Protein AF-0000000083955743 (afdb_homodimer)

pLDDT: mean 88.86, std 13.54, range [34.41, 98.81]

InterPro domains:
  IPR001247 Exoribonuclease, phosphorolytic domain 1 [PF01138] (6-127)
  IPR020568 Ribosomal protein uS5 domain 2-type superfamily [SSF54211] (7-127)
  IPR027408 PNPase/RNase PH domain superfamily [G3DSA:3.30.230.70] (2-220)
  IPR036345 Exoribonuclease, PH domain 2 superfamily [SSF55666] (129-217)
  IPR050080 Ribonuclease PH [PTHR11953] (6-209)

Structure (mmCIF, N/CA/C/O backbone):
data_AF-0000000083955743-model_v1
#
loop_
_entity.id
_entity.type
_entity.pdbx_description
1 polymer 'Exosome complex component RRP46'
#
loop_
_atom_site.group_PDB
_atom_site.id
_atom_site.type_symbol
_atom_site.label_atom_id
_atom_site.label_alt_id
_atom_site.label_comp_id
_atom_site.label_asym_id
_atom_site.label_entity_id
_atom_site.label_seq_id
_atom_site.pdbx_PDB_ins_code
_atom_site.Cartn_x
_atom_site.Cartn_y
_atom_site.Cartn_z
_atom_site.occupancy
_atom_site.B_iso_or_equiv
_atom_site.auth_seq_id
_atom_site.auth_comp_id
_atom_site.auth_asym_id
_atom_site.auth_atom_id
_atom_site.pdbx_PDB_model_num
ATOM 1 N N . MET A 1 1 ? 21.906 5.094 18.578 1 34.41 1 MET A N 1
ATOM 2 C CA . MET A 1 1 ? 20.484 5.359 18.703 1 34.41 1 MET A CA 1
ATOM 3 C C . MET A 1 1 ? 20.016 6.383 17.672 1 34.41 1 MET A C 1
ATOM 5 O O . MET A 1 1 ? 20.359 7.566 17.766 1 34.41 1 MET A O 1
ATOM 9 N N . SER A 1 2 ? 20.047 6.152 16.438 1 46.25 2 SER A N 1
ATOM 10 C CA . SER A 1 2 ? 19.938 7.113 15.352 1 46.25 2 SER A CA 1
ATOM 11 C C . SER A 1 2 ? 18.672 7.965 15.5 1 46.25 2 SER A C 1
ATOM 13 O O . SER A 1 2 ? 17.578 7.434 15.641 1 46.25 2 SER A O 1
ATOM 15 N N . SER A 1 3 ? 18.781 9.055 16.203 1 55.59 3 SER A N 1
ATOM 16 C CA . SER A 1 3 ? 17.781 10.07 16.531 1 55.59 3 SER A CA 1
ATOM 17 C C . SER A 1 3 ? 17.016 10.531 15.297 1 55.59 3 SER A C 1
ATOM 19 O O . SER A 1 3 ? 17.562 10.5 14.188 1 55.59 3 SER A O 1
ATOM 21 N N . LEU A 1 4 ? 15.719 10.422 15.43 1 64.94 4 LEU A N 1
ATOM 22 C CA . LEU A 1 4 ? 14.875 10.992 14.383 1 64.94 4 LEU A CA 1
ATOM 23 C C . LEU A 1 4 ? 15.383 12.375 13.969 1 64.94 4 LEU A C 1
ATOM 25 O O . LEU A 1 4 ? 15.516 13.266 14.812 1 64.94 4 LEU A O 1
ATOM 29 N N . SER A 1 5 ? 16.094 12.445 12.852 1 74.94 5 SER A N 1
ATOM 30 C CA . SER A 1 5 ? 16.594 13.719 12.336 1 74.94 5 SER A CA 1
ATOM 31 C C . SER A 1 5 ? 15.57 14.391 11.43 1 74.94 5 SER A C 1
ATOM 33 O O . SER A 1 5 ? 15.312 13.922 10.32 1 74.94 5 SER A O 1
ATOM 35 N N . VAL A 1 6 ? 14.883 15.398 11.969 1 87.81 6 VAL A N 1
ATOM 36 C CA . VAL A 1 6 ? 13.875 16.141 11.211 1 87.81 6 VAL A CA 1
ATOM 37 C C . VAL A 1 6 ? 14.25 17.609 11.141 1 87.81 6 VAL A C 1
ATOM 39 O O . VAL A 1 6 ? 14.602 18.219 12.156 1 87.81 6 VAL A O 1
ATOM 42 N N . ASP A 1 7 ? 14.406 18.141 9.977 1 92.38 7 ASP A N 1
ATOM 43 C CA . ASP A 1 7 ? 14.555 19.578 9.75 1 92.38 7 ASP A CA 1
ATOM 44 C C . ASP A 1 7 ? 13.273 20.172 9.172 1 92.38 7 ASP A C 1
ATOM 46 O O . ASP A 1 7 ? 12.766 19.703 8.156 1 92.38 7 ASP A O 1
ATOM 50 N N . LEU A 1 8 ? 12.758 21.156 9.844 1 94.81 8 LEU A N 1
ATOM 51 C CA . LEU A 1 8 ? 11.453 21.703 9.484 1 94.81 8 LEU A CA 1
ATOM 52 C C . LEU A 1 8 ? 11.508 23.219 9.367 1 94.81 8 LEU A C 1
ATOM 54 O O . LEU A 1 8 ? 12.086 23.891 10.227 1 94.81 8 LEU A O 1
ATOM 58 N N . ARG A 1 9 ? 11.023 23.75 8.242 1 93 9 ARG A N 1
ATOM 59 C CA . ARG A 1 9 ? 10.75 25.172 8.055 1 93 9 ARG A CA 1
ATOM 60 C C . ARG A 1 9 ? 9.336 25.406 7.543 1 93 9 ARG A C 1
ATOM 62 O O . ARG A 1 9 ? 8.867 24.688 6.66 1 93 9 ARG A O 1
ATOM 69 N N . THR A 1 10 ? 8.609 26.344 8.117 1 92.38 10 THR A N 1
ATOM 70 C CA . THR A 1 10 ? 7.242 26.594 7.676 1 92.38 10 THR A CA 1
ATOM 71 C C . THR A 1 10 ? 7.113 28.016 7.117 1 92.38 10 THR A C 1
ATOM 73 O O . THR A 1 10 ? 8.039 28.828 7.234 1 92.38 10 THR A O 1
ATOM 76 N N . SER A 1 11 ? 6.027 28.234 6.426 1 88.19 11 SER A N 1
ATOM 77 C CA . SER A 1 11 ? 5.723 29.531 5.84 1 88.19 11 SER A CA 1
ATOM 78 C C . SER A 1 11 ? 6.82 29.969 4.871 1 88.19 11 SER A C 1
ATOM 80 O O . SER A 1 11 ? 7.242 31.125 4.891 1 88.19 11 SER A O 1
ATOM 82 N N . THR A 1 12 ? 7.316 28.953 4.121 1 86.38 12 THR A N 1
ATOM 83 C CA . THR A 1 12 ? 8.438 29.219 3.221 1 86.38 12 THR A CA 1
ATOM 84 C C . THR A 1 12 ? 7.938 29.766 1.886 1 86.38 12 THR A C 1
ATOM 86 O O . THR A 1 12 ? 8.719 30.328 1.108 1 86.38 12 THR A O 1
ATOM 89 N N . LEU A 1 13 ? 6.637 29.594 1.655 1 88.62 13 LEU A N 1
ATOM 90 C CA . LEU A 1 13 ? 6.074 30.031 0.38 1 88.62 13 LEU A CA 1
ATOM 91 C C . LEU A 1 13 ? 5.078 31.156 0.581 1 88.62 13 LEU A C 1
ATOM 93 O O . LEU A 1 13 ? 3.963 30.938 1.06 1 88.62 13 LEU A O 1
ATOM 97 N N . PRO A 1 14 ? 5.363 32.312 0.091 1 85.88 14 PRO A N 1
ATOM 98 C CA . PRO A 1 14 ? 4.547 33.5 0.381 1 85.88 14 PRO A CA 1
ATOM 99 C C . PRO A 1 14 ? 3.172 33.438 -0.28 1 85.88 14 PRO A C 1
ATOM 101 O O . PRO A 1 14 ? 2.213 34.031 0.226 1 85.88 14 PRO A O 1
ATOM 104 N N . ASN A 1 15 ? 3.037 32.75 -1.339 1 89.94 15 ASN A N 1
ATOM 105 C CA . ASN A 1 15 ? 1.788 32.75 -2.092 1 89.94 15 ASN A CA 1
ATOM 106 C C . ASN A 1 15 ? 0.856 31.641 -1.634 1 89.94 15 ASN A C 1
ATOM 108 O O . ASN A 1 15 ? -0.267 31.516 -2.125 1 89.94 15 ASN A O 1
ATOM 112 N N . ALA A 1 16 ? 1.308 30.906 -0.623 1 93 16 ALA A N 1
ATOM 113 C CA . ALA A 1 16 ? 0.494 29.797 -0.112 1 93 16 ALA A CA 1
ATOM 114 C C . ALA A 1 16 ? -0.157 30.172 1.218 1 93 16 ALA A C 1
ATOM 116 O O . ALA A 1 16 ? 0.366 31.016 1.961 1 93 16 ALA A O 1
ATOM 117 N N . ASP A 1 17 ? -1.359 29.594 1.516 1 94.69 17 ASP A N 1
ATOM 118 C CA . ASP A 1 17 ? -2.002 29.797 2.811 1 94.69 17 ASP A CA 1
ATOM 119 C C . ASP A 1 17 ? -1.239 29.078 3.918 1 94.69 17 ASP A C 1
ATOM 121 O O . ASP A 1 17 ? -1.31 29.469 5.086 1 94.69 17 ASP A O 1
ATOM 125 N N . GLY A 1 18 ? -0.488 28.062 3.545 1 96.19 18 GLY A N 1
ATOM 126 C CA . GLY A 1 18 ? 0.414 27.312 4.406 1 96.19 18 GLY A CA 1
ATOM 127 C C . GLY A 1 18 ? 1.492 26.562 3.643 1 96.19 18 GLY A C 1
ATOM 128 O O . GLY A 1 18 ? 1.312 26.234 2.471 1 96.19 18 GLY A O 1
ATOM 129 N N . SER A 1 19 ? 2.596 26.375 4.32 1 97.38 19 SER A N 1
ATOM 130 C CA . SER A 1 19 ? 3.682 25.656 3.672 1 97.38 19 SER A CA 1
ATOM 131 C C . SER A 1 19 ? 4.641 25.062 4.699 1 97.38 19 SER A C 1
ATOM 133 O O . SER A 1 19 ? 4.707 25.531 5.836 1 97.38 19 SER A O 1
ATOM 135 N N . ALA A 1 20 ? 5.309 24.016 4.203 1 97.5 20 ALA A N 1
ATOM 136 C CA . ALA A 1 20 ? 6.305 23.359 5.039 1 97.5 20 ALA A CA 1
ATOM 137 C C . ALA A 1 20 ? 7.414 22.75 4.188 1 97.5 20 ALA A C 1
ATOM 139 O O . ALA A 1 20 ? 7.148 22.141 3.146 1 97.5 20 ALA A O 1
ATOM 140 N N . GLU A 1 21 ? 8.578 23.031 4.582 1 97.56 21 GLU A N 1
ATOM 141 C CA . GLU A 1 21 ? 9.75 22.328 4.082 1 97.56 21 GLU A CA 1
ATOM 142 C C . GLU A 1 21 ? 10.281 21.344 5.109 1 97.56 21 GLU A C 1
ATOM 144 O O . GLU A 1 21 ? 10.648 21.719 6.223 1 97.56 21 GLU A O 1
ATOM 149 N N . LEU A 1 22 ? 10.25 20.125 4.727 1 97.44 22 LEU A N 1
ATOM 150 C CA . LEU A 1 22 ? 10.602 19.062 5.672 1 97.44 22 LEU A CA 1
ATOM 151 C C . LEU A 1 22 ? 11.711 18.188 5.117 1 97.44 22 LEU A C 1
ATOM 153 O O . LEU A 1 22 ? 11.664 17.781 3.951 1 97.44 22 LEU A O 1
ATOM 157 N N . THR A 1 23 ? 12.727 18.016 5.906 1 96.75 23 THR A N 1
ATOM 158 C CA . THR A 1 23 ? 13.734 16.984 5.633 1 96.75 23 THR A CA 1
ATOM 159 C C . THR A 1 23 ? 13.656 15.867 6.664 1 96.75 23 THR A C 1
ATOM 161 O O . THR A 1 23 ? 13.797 16.109 7.863 1 96.75 23 THR A O 1
ATOM 164 N N . ILE A 1 24 ? 13.336 14.711 6.266 1 94.94 24 ILE A N 1
ATOM 165 C CA . ILE A 1 24 ? 13.312 13.516 7.102 1 94.94 24 ILE A CA 1
ATOM 166 C C . ILE A 1 24 ? 14.156 12.414 6.461 1 94.94 24 ILE A C 1
ATOM 168 O O . ILE A 1 24 ? 13.906 12.023 5.32 1 94.94 24 ILE A O 1
ATOM 172 N N . GLY A 1 25 ? 15.125 11.898 7.258 1 92.31 25 GLY A N 1
ATOM 173 C CA . GLY A 1 25 ? 16.109 11.055 6.613 1 92.31 25 GLY A CA 1
ATOM 174 C C . GLY A 1 25 ? 16.797 11.727 5.438 1 92.31 25 GLY A C 1
ATOM 175 O O . GLY A 1 25 ? 17.297 12.844 5.559 1 92.31 25 GLY A O 1
ATOM 176 N N . GLY A 1 26 ? 16.812 11.039 4.293 1 92.75 26 GLY A N 1
ATOM 177 C CA . GLY A 1 26 ? 17.453 11.57 3.104 1 92.75 26 GLY A CA 1
ATOM 178 C C . GLY A 1 26 ? 16.469 12.219 2.139 1 92.75 26 GLY A C 1
ATOM 179 O O . GLY A 1 26 ? 16.844 12.586 1.023 1 92.75 26 GLY A O 1
ATOM 180 N N . THR A 1 27 ? 15.219 12.414 2.604 1 95.75 27 THR A N 1
ATOM 181 C CA . THR A 1 27 ? 14.195 12.945 1.707 1 95.75 27 THR A CA 1
ATOM 182 C C . THR A 1 27 ? 13.812 14.367 2.104 1 95.75 27 THR A C 1
ATOM 184 O O . THR A 1 27 ? 13.555 14.641 3.277 1 95.75 27 THR A O 1
ATOM 187 N N . LYS A 1 28 ? 13.891 15.25 1.18 1 97 28 LYS A N 1
ATOM 188 C CA . LYS A 1 28 ? 13.453 16.625 1.363 1 97 28 LYS A CA 1
ATOM 189 C C . LYS A 1 28 ? 12.211 16.938 0.535 1 97 28 LYS A C 1
ATOM 191 O O . LYS A 1 28 ? 12.164 16.625 -0.659 1 97 28 LYS A O 1
ATOM 196 N N . VAL A 1 29 ? 11.227 17.516 1.204 1 97.81 29 VAL A N 1
ATOM 197 C CA . VAL A 1 29 ? 9.953 17.75 0.535 1 97.81 29 VAL A CA 1
ATOM 198 C C . VAL A 1 29 ? 9.406 19.125 0.942 1 97.81 29 VAL A C 1
ATOM 200 O O . VAL A 1 29 ? 9.617 19.578 2.07 1 97.81 29 VAL A O 1
ATOM 203 N N . ILE A 1 30 ? 8.812 19.781 -0.032 1 98.06 30 ILE A N 1
ATOM 204 C CA . ILE A 1 30 ? 8.109 21.031 0.209 1 98.06 30 ILE A CA 1
ATOM 205 C C . ILE A 1 30 ? 6.621 20.859 -0.084 1 98.06 30 ILE A C 1
ATOM 207 O O . ILE A 1 30 ? 6.246 20.344 -1.145 1 98.06 30 ILE A O 1
ATOM 211 N N . THR A 1 31 ? 5.812 21.219 0.85 1 98.44 31 THR A N 1
ATOM 212 C CA . THR A 1 31 ? 4.367 21.109 0.685 1 98.44 31 THR A CA 1
ATOM 213 C C . THR A 1 31 ? 3.713 22.484 0.816 1 98.44 31 THR A C 1
ATOM 215 O O . THR A 1 31 ? 4.074 23.266 1.698 1 98.44 31 THR A O 1
ATOM 218 N N . SER A 1 32 ? 2.807 22.766 -0.066 1 98.06 32 SER A N 1
ATOM 219 C CA . SER A 1 32 ? 2.047 24.016 0.009 1 98.06 32 SER A CA 1
ATOM 220 C C . SER A 1 32 ? 0.546 23.734 0.058 1 98.06 32 SER A C 1
ATOM 222 O O . SER A 1 32 ? 0.059 22.797 -0.571 1 98.06 32 SER A O 1
ATOM 224 N N . ILE A 1 33 ? -0.145 24.516 0.828 1 97.5 33 ILE A N 1
ATOM 225 C CA . ILE A 1 33 ? -1.598 24.453 0.952 1 97.5 33 ILE A CA 1
ATOM 226 C C . ILE A 1 33 ? -2.215 25.734 0.402 1 97.5 33 ILE A C 1
ATOM 228 O O . ILE A 1 33 ? -1.814 26.844 0.785 1 97.5 33 ILE A O 1
ATOM 232 N N . SER A 1 34 ? -3.107 25.578 -0.542 1 95.25 34 SER A N 1
ATOM 233 C CA . SER A 1 34 ? -3.953 26.672 -0.994 1 95.25 34 SER A CA 1
ATOM 234 C C . SER A 1 34 ? -5.418 26.422 -0.64 1 95.25 34 SER A C 1
ATOM 236 O O . SER A 1 34 ? -5.996 25.406 -1.037 1 95.25 34 SER A O 1
ATOM 238 N N . GLY A 1 35 ? -5.988 27.344 0.029 1 89.12 35 GLY A N 1
ATOM 239 C CA . GLY A 1 35 ? -7.355 27.219 0.501 1 89.12 35 GLY A CA 1
ATOM 240 C C . GLY A 1 35 ? -7.449 26.953 1.991 1 89.12 35 GLY A C 1
ATOM 241 O O . GLY A 1 35 ? -6.434 26.922 2.689 1 89.12 35 GLY A O 1
ATOM 242 N N . PRO A 1 36 ? -8.672 26.938 2.295 1 87.12 36 PRO A N 1
ATOM 243 C CA . PRO A 1 36 ? -9.961 26.766 1.626 1 87.12 36 PRO A CA 1
ATOM 244 C C . PRO A 1 36 ? -10.375 28 0.818 1 87.12 36 PRO A C 1
ATOM 246 O O . PRO A 1 36 ? -10.227 29.125 1.292 1 87.12 36 PRO A O 1
ATOM 249 N N . ILE A 1 37 ? -10.672 27.641 -0.468 1 83.44 37 ILE A N 1
ATOM 250 C CA . ILE A 1 37 ? -11.117 28.719 -1.348 1 83.44 37 ILE A CA 1
ATOM 251 C C . ILE A 1 37 ? -12.312 28.25 -2.17 1 83.44 37 ILE A C 1
ATOM 253 O O . ILE A 1 37 ? -12.484 27.062 -2.408 1 83.44 37 ILE A O 1
ATOM 257 N N . GLU A 1 38 ? -13.258 29.188 -2.484 1 76.62 38 GLU A N 1
ATOM 258 C CA . GLU A 1 38 ? -14.367 28.859 -3.371 1 76.62 38 GLU A CA 1
ATOM 259 C C . GLU A 1 38 ? -13.867 28.438 -4.75 1 76.62 38 GLU A C 1
ATOM 261 O O . GLU A 1 38 ? -13.023 29.109 -5.34 1 76.62 38 GLU A O 1
ATOM 266 N N . PRO A 1 39 ? -14.289 27.125 -5.07 1 69.44 39 PRO A N 1
ATOM 267 C CA . PRO A 1 39 ? -13.797 26.688 -6.379 1 69.44 39 PRO A CA 1
ATOM 268 C C . PRO A 1 39 ? -14.211 27.609 -7.516 1 69.44 39 PRO A C 1
ATOM 270 O O . PRO A 1 39 ? -15.281 28.219 -7.457 1 69.44 39 PRO A O 1
ATOM 273 N N . LYS A 1 40 ? -13.297 28.078 -8.281 1 60.16 40 LYS A N 1
ATOM 274 C CA . LYS A 1 40 ? -13.664 28.891 -9.438 1 60.16 40 LYS A CA 1
ATOM 275 C C . LYS A 1 40 ? -14.766 28.219 -10.242 1 60.16 40 LYS A C 1
ATOM 277 O O . LYS A 1 40 ? -14.938 27 -10.188 1 60.16 40 LYS A O 1
ATOM 282 N N . LEU A 1 41 ? -15.891 28.969 -10.703 1 51.75 41 LEU A N 1
ATOM 283 C CA . LEU A 1 41 ? -17.109 28.641 -11.438 1 51.75 41 LEU A CA 1
ATOM 284 C C . LEU A 1 41 ? -16.859 27.453 -12.375 1 51.75 41 LEU A C 1
ATOM 286 O O . LEU A 1 41 ? -17.766 27.047 -13.109 1 51.75 41 LEU A O 1
ATOM 290 N N . ARG A 1 42 ? -15.734 27.109 -12.711 1 47.53 42 ARG A N 1
ATOM 291 C CA . ARG A 1 42 ? -16.031 26.156 -13.766 1 47.53 42 ARG A CA 1
ATOM 292 C C . ARG A 1 42 ? -17 25.078 -13.281 1 47.53 42 ARG A C 1
ATOM 294 O O . ARG A 1 42 ? -17.141 24.875 -12.078 1 47.53 42 ARG A O 1
ATOM 301 N N . GLN A 1 43 ? -17.562 24.141 -14.234 1 44.09 43 GLN A N 1
ATOM 302 C CA . GLN A 1 43 ? -18.516 23.031 -14.102 1 44.09 43 GLN A CA 1
ATOM 303 C C . GLN A 1 43 ? -18.219 22.203 -12.852 1 44.09 43 GLN A C 1
ATOM 305 O O . GLN A 1 43 ? -17.266 21.422 -12.844 1 44.09 43 GLN A O 1
ATOM 310 N N . GLU A 1 44 ? -18.344 22.797 -11.797 1 46.66 44 GLU A N 1
ATOM 311 C CA . GLU A 1 44 ? -18.172 22.062 -10.539 1 46.66 44 GLU A CA 1
ATOM 312 C C . GLU A 1 44 ? -18.828 20.688 -10.602 1 46.66 44 GLU A C 1
ATOM 314 O O . GLU A 1 44 ? -20 20.578 -10.93 1 46.66 44 GLU A O 1
ATOM 319 N N . LEU A 1 45 ? -18.141 19.797 -11.078 1 46.34 45 LEU A N 1
ATOM 320 C CA . LEU A 1 45 ? -18.812 18.5 -10.914 1 46.34 45 LEU A CA 1
ATOM 321 C C . LEU A 1 45 ? -19.281 18.312 -9.477 1 46.34 45 LEU A C 1
ATOM 323 O O . LEU A 1 45 ? -18.547 18.625 -8.531 1 46.34 45 LEU A O 1
ATOM 327 N N . PRO A 1 46 ? -20.531 18.344 -9.305 1 46.09 46 PRO A N 1
ATOM 328 C CA . PRO A 1 46 ? -21.188 18.094 -8.016 1 46.09 46 PRO A CA 1
ATOM 329 C C . PRO A 1 46 ? -20.328 17.281 -7.055 1 46.09 46 PRO A C 1
ATOM 331 O O . PRO A 1 46 ? -20.406 17.469 -5.84 1 46.09 46 PRO A O 1
ATOM 334 N N . ASN A 1 47 ? -19.562 16.344 -7.543 1 46.31 47 ASN A N 1
ATOM 335 C CA . ASN A 1 47 ? -18.812 15.383 -6.738 1 46.31 47 ASN A CA 1
ATOM 336 C C . ASN A 1 47 ? -17.375 15.812 -6.531 1 46.31 47 ASN A C 1
ATOM 338 O O . ASN A 1 47 ? -16.5 14.984 -6.254 1 46.31 47 ASN A O 1
ATOM 342 N N . GLN A 1 48 ? -17.078 17.047 -6.953 1 52.19 48 GLN A N 1
ATOM 343 C CA . GLN A 1 48 ? -15.68 17.453 -6.852 1 52.19 48 GLN A CA 1
ATOM 344 C C . GLN A 1 48 ? -15.203 17.422 -5.402 1 52.19 48 GLN A C 1
ATOM 346 O O . GLN A 1 48 ? -15.844 17.984 -4.52 1 52.19 48 GLN A O 1
ATOM 351 N N . SER A 1 49 ? -14.258 16.516 -5.227 1 59.84 49 SER A N 1
ATOM 352 C CA . SER A 1 49 ? -13.617 16.391 -3.918 1 59.84 49 SER A CA 1
ATOM 353 C C . SER A 1 49 ? -13.078 17.719 -3.424 1 59.84 49 SER A C 1
ATOM 355 O O . SER A 1 49 ? -12.477 18.469 -4.195 1 59.84 49 SER A O 1
ATOM 357 N N . SER A 1 50 ? -13.469 18.297 -2.293 1 80.56 50 SER A N 1
ATOM 358 C CA . SER A 1 50 ? -13 19.453 -1.542 1 80.56 50 SER A CA 1
ATOM 359 C C . SER A 1 50 ? -11.492 19.391 -1.323 1 80.56 50 SER A C 1
ATOM 361 O O . SER A 1 50 ? -10.891 20.344 -0.838 1 80.56 50 SER A O 1
ATOM 363 N N . LEU A 1 51 ? -10.82 18.312 -1.99 1 91.31 51 LEU A N 1
ATOM 364 C CA . LEU A 1 51 ? -9.398 18.125 -1.749 1 91.31 51 LEU A CA 1
ATOM 365 C C . LEU A 1 51 ? -8.664 17.797 -3.045 1 91.31 51 LEU A C 1
ATOM 367 O O . LEU A 1 51 ? -8.969 16.797 -3.693 1 91.31 51 LEU A O 1
ATOM 371 N N . GLU A 1 52 ? -7.848 18.734 -3.531 1 93.06 52 GLU A N 1
ATOM 372 C CA . GLU A 1 52 ? -6.988 18.516 -4.688 1 93.06 52 GLU A CA 1
ATOM 373 C C . GLU A 1 52 ? -5.535 18.297 -4.262 1 93.06 52 GLU A C 1
ATOM 375 O O . GLU A 1 52 ? -4.969 19.125 -3.539 1 93.06 52 GLU A O 1
ATOM 380 N N . ILE A 1 53 ? -4.949 17.203 -4.742 1 95.5 53 ILE A N 1
ATOM 381 C CA . ILE A 1 53 ? -3.574 16.891 -4.367 1 95.5 53 ILE A CA 1
ATOM 382 C C . ILE A 1 53 ? -2.717 16.75 -5.625 1 95.5 53 ILE A C 1
ATOM 384 O O . ILE A 1 53 ? -3.068 16.016 -6.547 1 95.5 53 ILE A O 1
ATOM 388 N N . ILE A 1 54 ? -1.634 17.5 -5.656 1 95 54 ILE A N 1
ATOM 389 C CA . ILE A 1 54 ? -0.673 17.453 -6.754 1 95 54 ILE A CA 1
ATOM 390 C C . ILE A 1 54 ? 0.708 17.078 -6.215 1 95 54 ILE A C 1
ATOM 392 O O . ILE A 1 54 ? 1.213 17.734 -5.297 1 95 54 ILE A O 1
ATOM 396 N N . VAL A 1 55 ? 1.312 16.047 -6.766 1 95.56 55 VAL A N 1
ATOM 397 C CA . VAL A 1 55 ? 2.658 15.633 -6.375 1 95.56 55 VAL A CA 1
ATOM 398 C C . VAL A 1 55 ? 3.613 15.812 -7.555 1 95.56 55 VAL A C 1
ATOM 400 O O . VAL A 1 55 ? 3.346 15.336 -8.656 1 95.56 55 VAL A O 1
ATOM 403 N N . ARG A 1 56 ? 4.676 16.516 -7.277 1 93.75 56 ARG A N 1
ATOM 404 C CA . ARG A 1 56 ? 5.695 16.766 -8.289 1 93.75 56 ARG A CA 1
ATOM 405 C C . ARG A 1 56 ? 7.016 16.109 -7.918 1 93.75 56 ARG A C 1
ATOM 407 O O . ARG A 1 56 ? 7.469 16.203 -6.773 1 93.75 56 ARG A O 1
ATOM 414 N N . PRO A 1 57 ? 7.613 15.5 -8.93 1 89.81 57 PRO A N 1
ATOM 415 C CA . PRO A 1 57 ? 8.867 14.797 -8.641 1 89.81 57 PRO A CA 1
ATOM 416 C C . PRO A 1 57 ? 10.047 15.742 -8.43 1 89.81 57 PRO A C 1
ATOM 418 O O . PRO A 1 57 ? 9.961 16.922 -8.773 1 89.81 57 PRO A O 1
ATOM 421 N N . ALA A 1 58 ? 11.133 15.195 -7.824 1 83.25 58 ALA A N 1
ATOM 422 C CA . ALA A 1 58 ? 12.359 15.969 -7.645 1 83.25 58 ALA A CA 1
ATOM 423 C C . ALA A 1 58 ? 13.008 16.281 -8.984 1 83.25 58 ALA A C 1
ATOM 425 O O . ALA A 1 58 ? 13.625 17.344 -9.148 1 83.25 58 ALA A O 1
ATOM 426 N N . THR A 1 59 ? 12.93 15.305 -9.844 1 79.56 59 THR A N 1
ATOM 427 C CA . THR A 1 59 ? 13.516 15.484 -11.164 1 79.56 59 THR A CA 1
ATOM 428 C C . THR A 1 59 ? 12.602 14.922 -12.25 1 79.56 59 THR A C 1
ATOM 430 O O . THR A 1 59 ? 11.898 13.93 -12.023 1 79.56 59 THR A O 1
ATOM 433 N N . GLY A 1 60 ? 12.602 15.594 -13.328 1 77.94 60 GLY A N 1
ATOM 434 C CA . GLY A 1 60 ? 11.906 15.039 -14.477 1 77.94 60 GLY A CA 1
ATOM 435 C C . GLY A 1 60 ? 10.414 15.336 -14.469 1 77.94 60 GLY A C 1
ATOM 436 O O . GLY A 1 60 ? 9.961 16.234 -13.75 1 77.94 60 GLY A O 1
ATOM 437 N N . LEU A 1 61 ? 9.695 14.688 -15.398 1 76 61 LEU A N 1
ATOM 438 C CA . LEU A 1 61 ? 8.25 14.828 -15.523 1 76 61 LEU A CA 1
ATOM 439 C C . LEU A 1 61 ? 7.523 13.867 -14.594 1 76 61 LEU A C 1
ATOM 441 O O . LEU A 1 61 ? 8.062 12.82 -14.234 1 76 61 LEU A O 1
ATOM 445 N N . PRO A 1 62 ? 6.453 14.367 -14.148 1 73.5 62 PRO A N 1
ATOM 446 C CA . PRO A 1 62 ? 5.672 13.461 -13.305 1 73.5 62 PRO A CA 1
ATOM 447 C C . PRO A 1 62 ? 5.438 12.102 -13.969 1 73.5 62 PRO A C 1
ATOM 449 O O . PRO A 1 62 ? 5.258 12.031 -15.188 1 73.5 62 PRO A O 1
ATOM 452 N N . THR A 1 63 ? 5.703 11.164 -13.203 1 73.38 63 THR A N 1
ATOM 453 C CA . THR A 1 63 ? 5.457 9.797 -13.641 1 73.38 63 THR A CA 1
ATOM 454 C C . THR A 1 63 ? 4.301 9.172 -12.859 1 73.38 63 THR A C 1
ATOM 456 O O . THR A 1 63 ? 3.562 9.883 -12.172 1 73.38 63 THR A O 1
ATOM 459 N N . THR A 1 64 ? 4.012 7.934 -13.078 1 71.56 64 THR A N 1
ATOM 460 C CA . THR A 1 64 ? 2.969 7.168 -12.406 1 71.56 64 THR A CA 1
ATOM 461 C C . THR A 1 64 ? 3.268 7.051 -10.914 1 71.56 64 THR A C 1
ATOM 463 O O . THR A 1 64 ? 2.355 6.879 -10.102 1 71.56 64 THR A O 1
ATOM 466 N N . ARG A 1 65 ? 4.422 7.312 -10.508 1 76.06 65 ARG A N 1
ATOM 467 C CA . ARG A 1 65 ? 4.844 7.234 -9.117 1 76.06 65 ARG A CA 1
ATOM 468 C C . ARG A 1 65 ? 4.191 8.336 -8.281 1 76.06 65 ARG A C 1
ATOM 470 O O . ARG A 1 65 ? 3.709 8.078 -7.18 1 76.06 65 ARG A O 1
ATOM 477 N N . GLU A 1 66 ? 4.09 9.445 -8.836 1 86.06 66 GLU A N 1
ATOM 478 C CA . GLU A 1 66 ? 3.523 10.602 -8.141 1 86.06 66 GLU A CA 1
ATOM 479 C C . GLU A 1 66 ? 2.018 10.445 -7.953 1 86.06 66 GLU A C 1
ATOM 481 O O . GLU A 1 66 ? 1.472 10.836 -6.922 1 86.06 66 GLU A O 1
ATOM 486 N N . LYS A 1 67 ? 1.429 9.859 -8.898 1 83.31 67 LYS A N 1
ATOM 487 C CA . LYS A 1 67 ? -0.011 9.633 -8.797 1 83.31 67 LYS A CA 1
ATOM 488 C C . LYS A 1 67 ? -0.337 8.664 -7.668 1 83.31 67 LYS A C 1
ATOM 490 O O . LYS A 1 67 ? -1.337 8.828 -6.965 1 83.31 67 LYS A O 1
ATOM 495 N N . LEU A 1 68 ? 0.511 7.762 -7.543 1 82.94 68 LEU A N 1
ATOM 496 C CA . LEU A 1 68 ? 0.337 6.816 -6.445 1 82.94 68 LEU A CA 1
ATOM 497 C C . LEU A 1 68 ? 0.42 7.527 -5.098 1 82.94 68 LEU A C 1
ATOM 499 O O . LEU A 1 68 ? -0.414 7.301 -4.219 1 82.94 68 LEU A O 1
ATOM 503 N N . ILE A 1 69 ? 1.357 8.305 -5 1 91.19 69 ILE A N 1
ATOM 504 C CA . ILE A 1 69 ? 1.534 9.047 -3.754 1 91.19 69 ILE A CA 1
ATOM 505 C C . ILE A 1 69 ? 0.333 9.961 -3.521 1 91.19 69 ILE A C 1
ATOM 507 O O . ILE A 1 69 ? -0.141 10.102 -2.393 1 91.19 69 ILE A O 1
ATOM 511 N N . GLU A 1 70 ? -0.173 10.523 -4.641 1 92.5 70 GLU A N 1
ATOM 512 C CA . GLU A 1 70 ? -1.354 11.383 -4.547 1 92.5 70 GLU A CA 1
ATOM 513 C C . GLU A 1 70 ? -2.541 10.617 -3.965 1 92.5 70 GLU A C 1
ATOM 515 O O . GLU A 1 70 ? -3.217 11.109 -3.057 1 92.5 70 GLU A O 1
ATOM 520 N N . ASP A 1 71 ? -2.756 9.477 -4.426 1 87.12 71 ASP A N 1
ATOM 521 C CA . ASP A 1 71 ? -3.9 8.688 -3.99 1 87.12 71 ASP A CA 1
ATOM 522 C C . ASP A 1 71 ? -3.758 8.273 -2.527 1 87.12 71 ASP A C 1
ATOM 524 O O . ASP A 1 71 ? -4.738 8.266 -1.781 1 87.12 71 ASP A O 1
ATOM 528 N N . LYS A 1 72 ? -2.578 7.906 -2.146 1 92.75 72 LYS A N 1
ATOM 529 C CA . LYS A 1 72 ? -2.332 7.512 -0.763 1 92.75 72 LYS A CA 1
ATOM 530 C C . LYS A 1 72 ? -2.496 8.695 0.185 1 92.75 72 LYS A C 1
ATOM 532 O O . LYS A 1 72 ? -3.098 8.562 1.254 1 92.75 72 LYS A O 1
ATOM 537 N N . LEU A 1 73 ? -2.016 9.812 -0.276 1 96.25 73 LEU A N 1
ATOM 538 C CA . LEU A 1 73 ? -2.191 11.031 0.512 1 96.25 73 LEU A CA 1
ATOM 539 C C . LEU A 1 73 ? -3.67 11.383 0.644 1 96.25 73 LEU A C 1
ATOM 541 O O . LEU A 1 73 ? -4.117 11.82 1.707 1 96.25 73 LEU A O 1
ATOM 545 N N . ARG A 1 74 ? -4.379 11.234 -0.456 1 93.31 74 ARG A N 1
ATOM 546 C CA . ARG A 1 74 ? -5.809 11.516 -0.433 1 93.31 74 ARG A CA 1
ATOM 547 C C . ARG A 1 74 ? -6.52 10.688 0.633 1 93.31 74 ARG A C 1
ATOM 549 O O . ARG A 1 74 ? -7.332 11.211 1.397 1 93.31 74 ARG A O 1
ATOM 556 N N . SER A 1 75 ? -6.176 9.477 0.658 1 91.31 75 SER A N 1
ATOM 557 C CA . SER A 1 75 ? -6.793 8.578 1.629 1 91.31 75 SER A CA 1
ATOM 558 C C . SER A 1 75 ? -6.52 9.039 3.059 1 91.31 75 SER A C 1
ATOM 560 O O . SER A 1 75 ? -7.426 9.062 3.893 1 91.31 75 SER A O 1
ATOM 562 N N . VAL A 1 76 ? -5.32 9.422 3.33 1 96.38 76 VAL A N 1
ATOM 563 C CA . VAL A 1 76 ? -4.93 9.852 4.668 1 96.38 76 VAL A CA 1
ATOM 564 C C . VAL A 1 76 ? -5.574 11.195 4.988 1 96.38 76 VAL A C 1
ATOM 566 O O . VAL A 1 76 ? -6.227 11.344 6.027 1 96.38 76 VAL A O 1
ATOM 569 N N . LEU A 1 77 ? -5.52 12.164 4.07 1 96.56 77 LEU A N 1
ATOM 570 C CA . LEU A 1 77 ? -5.922 13.539 4.344 1 96.56 77 LEU A CA 1
ATOM 571 C C . LEU A 1 77 ? -7.441 13.656 4.418 1 96.56 77 LEU A C 1
ATOM 573 O O . LEU A 1 77 ? -7.973 14.461 5.188 1 96.56 77 LEU A O 1
ATOM 577 N N . GLN A 1 78 ? -8.117 12.859 3.67 1 91.44 78 GLN A N 1
ATOM 578 C CA . GLN A 1 78 ? -9.578 12.875 3.713 1 91.44 78 GLN A CA 1
ATOM 579 C C . GLN A 1 78 ? -10.094 12.406 5.07 1 91.44 78 GLN A C 1
ATOM 581 O O . GLN A 1 78 ? -11.164 12.82 5.512 1 91.44 78 GLN A O 1
ATOM 586 N N . SER A 1 79 ? -9.312 11.594 5.668 1 92.81 79 SER A N 1
ATOM 587 C CA . SER A 1 79 ? -9.734 11.023 6.941 1 92.81 79 SER A CA 1
ATOM 588 C C . SER A 1 79 ? -9.492 11.984 8.094 1 92.81 79 SER A C 1
ATOM 590 O O . SER A 1 79 ? -10.117 11.875 9.148 1 92.81 79 SER A O 1
ATOM 592 N N . VAL A 1 80 ? -8.602 12.938 7.875 1 94.94 80 VAL A N 1
ATOM 593 C CA . VAL A 1 80 ? -8.195 13.719 9.039 1 94.94 80 VAL A CA 1
ATOM 594 C C . VAL A 1 80 ? -8.703 15.156 8.898 1 94.94 80 VAL A C 1
ATOM 596 O O . VAL A 1 80 ? -8.859 15.867 9.891 1 94.94 80 VAL A O 1
ATOM 599 N N . ILE A 1 81 ? -8.93 15.625 7.691 1 93.94 81 ILE A N 1
ATOM 600 C CA . ILE A 1 81 ? -9.391 17 7.48 1 93.94 81 ILE A CA 1
ATOM 601 C C . ILE A 1 81 ? -10.883 17.094 7.809 1 93.94 81 ILE A C 1
ATOM 603 O O . ILE A 1 81 ? -11.672 16.234 7.414 1 93.94 81 ILE A O 1
ATOM 607 N N . ILE A 1 82 ? -11.336 18.094 8.539 1 90.25 82 ILE A N 1
ATOM 608 C CA . ILE A 1 82 ? -12.734 18.328 8.875 1 90.25 82 ILE A CA 1
ATOM 609 C C . ILE A 1 82 ? -13.445 19.016 7.715 1 90.25 82 ILE A C 1
ATOM 611 O O . ILE A 1 82 ? -13.617 20.234 7.727 1 90.25 82 ILE A O 1
ATOM 615 N N . SER A 1 83 ? -13.906 18.266 6.789 1 80.81 83 SER A N 1
ATOM 616 C CA . SER A 1 83 ? -14.383 18.781 5.512 1 80.81 83 SER A CA 1
ATOM 617 C C . SER A 1 83 ? -15.68 19.562 5.684 1 80.81 83 SER A C 1
ATOM 619 O O . SER A 1 83 ? -15.961 20.484 4.906 1 80.81 83 SER A O 1
ATOM 621 N N . TYR A 1 84 ? -16.469 19.156 6.688 1 78.5 84 TYR A N 1
ATOM 622 C CA . TYR A 1 84 ? -17.75 19.828 6.84 1 78.5 84 TYR A CA 1
ATOM 623 C C . TYR A 1 84 ? -17.547 21.297 7.203 1 78.5 84 TYR A C 1
ATOM 625 O O . TYR A 1 84 ? -18.469 22.109 7.055 1 78.5 84 TYR A O 1
ATOM 633 N N . LYS A 1 85 ? -16.359 21.688 7.734 1 81.69 85 LYS A N 1
ATOM 634 C CA . LYS A 1 85 ? -16.047 23.078 8.055 1 81.69 85 LYS A CA 1
ATOM 635 C C . LYS A 1 85 ? -15.734 23.875 6.789 1 81.69 85 LYS A C 1
ATOM 637 O O . LYS A 1 85 ? -15.672 25.109 6.824 1 81.69 85 LYS A O 1
ATOM 642 N N . TYR A 1 86 ? -15.648 23.219 5.648 1 80.75 86 TYR A N 1
ATOM 643 C CA . TYR A 1 86 ? -15.258 23.891 4.41 1 80.75 86 TYR A CA 1
ATOM 644 C C . TYR A 1 86 ? -16.172 23.484 3.26 1 80.75 86 TYR A C 1
ATOM 646 O O . TYR A 1 86 ? -15.703 23.016 2.223 1 80.75 86 TYR A O 1
ATOM 654 N N . PRO A 1 87 ? -17.453 23.797 3.545 1 77.69 87 PRO A N 1
ATOM 655 C CA . PRO A 1 87 ? -18.375 23.391 2.484 1 77.69 87 PRO A CA 1
ATOM 656 C C . PRO A 1 87 ? -18.156 24.156 1.182 1 77.69 87 PRO A C 1
ATOM 658 O O . PRO A 1 87 ? -17.922 25.359 1.206 1 77.69 87 PRO A O 1
ATOM 661 N N . ARG A 1 88 ? -18.016 23.469 0.125 1 78.94 88 ARG A N 1
ATOM 662 C CA . ARG A 1 88 ? -17.875 24.031 -1.215 1 78.94 88 ARG A CA 1
ATOM 663 C C . ARG A 1 88 ? -16.547 24.766 -1.364 1 78.94 88 ARG A C 1
ATOM 665 O O . ARG A 1 88 ? -16.453 25.734 -2.121 1 78.94 88 ARG A O 1
ATOM 672 N N . GLN A 1 89 ? -15.648 24.453 -0.517 1 85.88 89 GLN A N 1
ATOM 673 C CA . GLN A 1 89 ? -14.32 25.047 -0.627 1 85.88 89 GLN A CA 1
ATOM 674 C C . GLN A 1 89 ? -13.289 24.016 -1.073 1 85.88 89 GLN A C 1
ATOM 676 O O . GLN A 1 89 ? -13.461 22.812 -0.833 1 85.88 89 GLN A O 1
ATOM 681 N N . LEU A 1 90 ? -12.336 24.562 -1.725 1 90.5 90 LEU A N 1
ATOM 682 C CA . LEU A 1 90 ? -11.273 23.719 -2.24 1 90.5 90 LEU A CA 1
ATOM 683 C C . LEU A 1 90 ? -9.992 23.891 -1.427 1 90.5 90 LEU A C 1
ATOM 685 O O . LEU A 1 90 ? -9.602 25.016 -1.11 1 90.5 90 LEU A O 1
ATOM 689 N N . ILE A 1 91 ? -9.453 22.812 -0.993 1 94.38 91 ILE A N 1
ATOM 690 C CA . ILE A 1 91 ? -8.102 22.781 -0.434 1 94.38 91 ILE A CA 1
ATOM 691 C C . ILE A 1 91 ? -7.152 22.109 -1.425 1 94.38 91 ILE A C 1
ATOM 693 O O . ILE A 1 91 ? -7.348 20.953 -1.8 1 94.38 91 ILE A O 1
ATOM 697 N N . GLN A 1 92 ? -6.246 22.859 -1.878 1 95.25 92 GLN A N 1
ATOM 698 C CA . GLN A 1 92 ? -5.25 22.312 -2.795 1 95.25 92 GLN A CA 1
ATOM 699 C C . GLN A 1 92 ? -3.93 22.047 -2.076 1 95.25 92 GLN A C 1
ATOM 701 O O . GLN A 1 92 ? -3.375 22.938 -1.43 1 95.25 92 GLN A O 1
ATOM 706 N N . VAL A 1 93 ? -3.479 20.844 -2.16 1 97.56 93 VAL A N 1
ATOM 707 C CA . VAL A 1 93 ? -2.211 20.406 -1.582 1 97.56 93 VAL A CA 1
ATOM 708 C C . VAL A 1 93 ? -1.203 20.125 -2.693 1 97.56 93 VAL A C 1
ATOM 710 O O . VAL A 1 93 ? -1.441 19.281 -3.557 1 97.56 93 VAL A O 1
ATOM 713 N N . VAL A 1 94 ? -0.12 20.859 -2.686 1 97.31 94 VAL A N 1
ATOM 714 C CA . VAL A 1 94 ? 0.945 20.609 -3.652 1 97.31 94 VAL A CA 1
ATOM 715 C C . VAL A 1 94 ? 2.199 20.125 -2.93 1 97.31 94 VAL A C 1
ATOM 717 O O . VAL A 1 94 ? 2.719 20.812 -2.045 1 97.31 94 VAL A O 1
ATOM 720 N N . VAL A 1 95 ? 2.645 18.953 -3.283 1 97.94 95 VAL A N 1
ATOM 721 C CA . VAL A 1 95 ? 3.836 18.344 -2.715 1 97.94 95 VAL A CA 1
ATOM 722 C C . VAL A 1 95 ? 4.949 18.312 -3.758 1 97.94 95 VAL A C 1
ATOM 724 O O . VAL A 1 95 ? 4.785 17.734 -4.836 1 97.94 95 VAL A O 1
ATOM 727 N N . GLN A 1 96 ? 6.031 18.906 -3.412 1 96.88 96 GLN A N 1
ATOM 728 C CA . GLN A 1 96 ? 7.195 18.953 -4.289 1 96.88 96 GLN A CA 1
ATOM 729 C C . GLN A 1 96 ? 8.414 18.328 -3.613 1 96.88 96 GLN A C 1
ATOM 731 O O . GLN A 1 96 ? 8.938 18.859 -2.639 1 96.88 96 GLN A O 1
ATOM 736 N N . PHE A 1 97 ? 8.883 17.219 -4.215 1 96.19 97 PHE A N 1
ATOM 737 C CA . PHE A 1 97 ? 10.094 16.609 -3.686 1 96.19 97 PHE A CA 1
ATOM 738 C C . PHE A 1 97 ? 11.328 17.344 -4.184 1 96.19 97 PHE A C 1
ATOM 740 O O . PHE A 1 97 ? 11.453 17.625 -5.379 1 96.19 97 PHE A O 1
ATOM 747 N N . ALA A 1 98 ? 12.188 17.703 -3.271 1 95.62 98 ALA A N 1
ATOM 748 C CA . ALA A 1 98 ? 13.453 18.359 -3.623 1 95.62 98 ALA A CA 1
ATOM 749 C C . ALA A 1 98 ? 14.578 17.328 -3.715 1 95.62 98 ALA A C 1
ATOM 751 O O . ALA A 1 98 ? 15.492 17.484 -4.535 1 95.62 98 ALA A O 1
ATOM 752 N N . ARG A 1 99 ? 14.531 16.359 -2.91 1 94.44 99 ARG A N 1
ATOM 753 C CA . ARG A 1 99 ? 15.523 15.297 -2.854 1 94.44 99 ARG A CA 1
ATOM 754 C C . ARG A 1 99 ? 14.898 14 -2.359 1 94.44 99 ARG A C 1
ATOM 756 O O . ARG A 1 99 ? 14.07 14.008 -1.446 1 94.44 99 ARG A O 1
ATOM 763 N N . THR A 1 100 ? 15.227 12.977 -3.021 1 91.69 100 THR A N 1
ATOM 764 C CA . THR A 1 100 ? 14.789 11.648 -2.605 1 91.69 100 THR A CA 1
ATOM 765 C C . THR A 1 100 ? 15.992 10.758 -2.297 1 91.69 100 THR A C 1
ATOM 767 O O . THR A 1 100 ? 17.062 10.922 -2.889 1 91.69 100 THR A O 1
ATOM 770 N N . ASP A 1 101 ? 15.867 9.828 -1.415 1 91.06 101 ASP A N 1
ATOM 771 C CA . ASP A 1 101 ? 17 9 -1.007 1 91.06 101 ASP A CA 1
ATOM 772 C C . ASP A 1 101 ? 16.75 7.531 -1.337 1 91.06 101 ASP A C 1
ATOM 774 O O . ASP A 1 101 ? 17.438 6.648 -0.802 1 91.06 101 ASP A O 1
ATOM 778 N N . GLU A 1 102 ? 15.734 7.199 -2.039 1 89.88 102 GLU A N 1
ATOM 779 C CA . GLU A 1 102 ? 15.445 5.809 -2.379 1 89.88 102 GLU A CA 1
ATOM 780 C C . GLU A 1 102 ? 15.43 5.602 -3.891 1 89.88 102 GLU A C 1
ATOM 782 O O . GLU A 1 102 ? 15.234 6.551 -4.652 1 89.88 102 GLU A O 1
ATOM 787 N N . ALA A 1 103 ? 15.695 4.367 -4.258 1 84.88 103 ALA A N 1
ATOM 788 C CA . ALA A 1 103 ? 15.688 4.02 -5.676 1 84.88 103 ALA A CA 1
ATOM 789 C C . ALA A 1 103 ? 14.281 4.141 -6.262 1 84.88 103 ALA A C 1
ATOM 791 O O . ALA A 1 103 ? 13.297 4.211 -5.52 1 84.88 103 ALA A O 1
ATOM 792 N N . ALA A 1 104 ? 14.195 4.164 -7.523 1 76 104 ALA A N 1
ATOM 793 C CA . ALA A 1 104 ? 12.969 4.457 -8.25 1 76 104 ALA A CA 1
ATOM 794 C C . ALA A 1 104 ? 11.898 3.4 -7.984 1 76 104 ALA A C 1
ATOM 796 O O . ALA A 1 104 ? 10.703 3.67 -8.117 1 76 104 ALA A O 1
ATOM 797 N N . GLU A 1 105 ? 12.383 2.244 -7.582 1 78 105 GLU A N 1
ATOM 798 C CA . GLU A 1 105 ? 11.438 1.151 -7.367 1 78 105 GLU A CA 1
ATOM 799 C C . GLU A 1 105 ? 10.758 1.267 -6.008 1 78 105 GLU A C 1
ATOM 801 O O . GLU A 1 105 ? 9.773 0.57 -5.734 1 78 105 GLU A O 1
ATOM 806 N N . PHE A 1 106 ? 11.32 2.215 -5.234 1 85.19 106 PHE A N 1
ATOM 807 C CA . PHE A 1 106 ? 10.766 2.43 -3.902 1 85.19 106 PHE A CA 1
ATOM 808 C C . PHE A 1 106 ? 10.094 3.793 -3.809 1 85.19 106 PHE A C 1
ATOM 810 O O . PHE A 1 106 ? 10.453 4.719 -4.539 1 85.19 106 PHE A O 1
ATOM 817 N N . ASN A 1 107 ? 9.094 3.896 -2.967 1 88.81 107 ASN A N 1
ATOM 818 C CA . ASN A 1 107 ? 8.438 5.18 -2.75 1 88.81 107 ASN A CA 1
ATOM 819 C C . ASN A 1 107 ? 8.023 5.359 -1.292 1 88.81 107 ASN A C 1
ATOM 821 O O . ASN A 1 107 ? 7.25 6.262 -0.969 1 88.81 107 ASN A O 1
ATOM 825 N N . VAL A 1 108 ? 8.508 4.516 -0.467 1 95.12 108 VAL A N 1
ATOM 826 C CA . VAL A 1 108 ? 8.031 4.453 0.911 1 95.12 108 VAL A CA 1
ATOM 827 C C . VAL A 1 108 ? 8.555 5.656 1.693 1 95.12 108 VAL A C 1
ATOM 829 O O . VAL A 1 108 ? 7.824 6.258 2.482 1 95.12 108 VAL A O 1
ATOM 832 N N . ASN A 1 109 ? 9.773 6.047 1.481 1 96.12 109 ASN A N 1
ATOM 833 C CA . ASN A 1 109 ? 10.336 7.203 2.17 1 96.12 109 ASN A CA 1
ATOM 834 C C . ASN A 1 109 ? 9.734 8.508 1.657 1 96.12 109 ASN A C 1
ATOM 836 O O . ASN A 1 109 ? 9.523 9.445 2.43 1 96.12 109 ASN A O 1
ATOM 840 N N . GLU A 1 110 ? 9.508 8.547 0.366 1 95.62 110 GLU A N 1
ATOM 841 C CA . GLU A 1 110 ? 8.836 9.719 -0.201 1 95.62 110 GLU A CA 1
ATOM 842 C C . GLU A 1 110 ? 7.434 9.883 0.379 1 95.62 110 GLU A C 1
ATOM 844 O O . GLU A 1 110 ? 7.047 10.984 0.779 1 95.62 110 GLU A O 1
ATOM 849 N N . LEU A 1 111 ? 6.73 8.781 0.397 1 96.81 111 LEU A N 1
ATOM 850 C CA . LEU A 1 111 ? 5.379 8.82 0.948 1 96.81 111 LEU A CA 1
ATOM 851 C C . LEU A 1 111 ? 5.402 9.25 2.41 1 96.81 111 LEU A C 1
ATOM 853 O O . LEU A 1 111 ? 4.594 10.086 2.826 1 96.81 111 LEU A O 1
ATOM 857 N N . ASN A 1 112 ? 6.32 8.711 3.135 1 97.62 112 ASN A N 1
ATOM 858 C CA . ASN A 1 112 ? 6.496 9.07 4.535 1 97.62 112 ASN A CA 1
ATOM 859 C C . ASN A 1 112 ? 6.742 10.57 4.699 1 97.62 112 ASN A C 1
ATOM 861 O O . ASN A 1 112 ? 6.094 11.227 5.516 1 97.62 112 ASN A O 1
ATOM 865 N N . ALA A 1 113 ? 7.676 11.094 3.947 1 97.56 113 ALA A N 1
ATOM 866 C CA . ALA A 1 113 ? 8.016 12.516 4.004 1 97.56 113 ALA A CA 1
ATOM 867 C C . ALA A 1 113 ? 6.812 13.383 3.621 1 97.56 113 ALA A C 1
ATOM 869 O O . ALA A 1 113 ? 6.539 14.398 4.266 1 97.56 113 ALA A O 1
ATOM 870 N N . ALA A 1 114 ? 6.133 12.953 2.607 1 98.19 114 ALA A N 1
ATOM 871 C CA . ALA A 1 114 ? 4.977 13.703 2.121 1 98.19 114 ALA A CA 1
ATOM 872 C C . ALA A 1 114 ? 3.881 13.766 3.182 1 98.19 114 ALA A C 1
ATOM 874 O O . ALA A 1 114 ? 3.318 14.836 3.439 1 98.19 114 ALA A O 1
ATOM 875 N N . ILE A 1 115 ? 3.57 12.625 3.805 1 98.62 115 ILE A N 1
ATOM 876 C CA . ILE A 1 115 ? 2.533 12.562 4.828 1 98.62 115 ILE A CA 1
ATOM 877 C C . ILE A 1 115 ? 2.869 13.523 5.965 1 98.62 115 ILE A C 1
ATOM 879 O O . ILE A 1 115 ? 2.037 14.352 6.355 1 98.62 115 ILE A O 1
ATOM 883 N N . ASN A 1 116 ? 4.035 13.445 6.438 1 98.38 116 ASN A N 1
ATOM 884 C CA . ASN A 1 116 ? 4.441 14.273 7.57 1 98.38 116 ASN A CA 1
ATOM 885 C C . ASN A 1 116 ? 4.5 15.75 7.199 1 98.38 116 ASN A C 1
ATOM 887 O O . ASN A 1 116 ? 4.105 16.609 7.988 1 98.38 116 ASN A O 1
ATOM 891 N N . SER A 1 117 ? 5.012 16.031 6.016 1 98.38 117 SER A N 1
ATOM 892 C CA . SER A 1 117 ? 5.074 17.406 5.555 1 98.38 117 SER A CA 1
ATOM 893 C C . SER A 1 117 ? 3.68 18.016 5.434 1 98.38 117 SER A C 1
ATOM 895 O O . SER A 1 117 ? 3.479 19.188 5.754 1 98.38 117 SER A O 1
ATOM 897 N N . CYS A 1 118 ? 2.73 17.25 4.973 1 98.56 118 CYS A N 1
ATOM 898 C CA . CYS A 1 118 ? 1.352 17.703 4.84 1 98.56 118 CYS A CA 1
ATOM 899 C C . CYS A 1 118 ? 0.79 18.156 6.184 1 98.56 118 CYS A C 1
ATOM 901 O O . CYS A 1 118 ? 0.072 19.156 6.266 1 98.56 118 CYS A O 1
ATOM 903 N N . TYR A 1 119 ? 1.158 17.438 7.23 1 98.31 119 TYR A N 1
ATOM 904 C CA . TYR A 1 119 ? 0.676 17.828 8.555 1 98.31 119 TYR A CA 1
ATOM 905 C C . TYR A 1 119 ? 1.092 19.25 8.891 1 98.31 119 TYR A C 1
ATOM 907 O O . TYR A 1 119 ? 0.248 20.094 9.219 1 98.31 119 TYR A O 1
ATOM 915 N N . PHE A 1 120 ? 2.334 19.516 8.75 1 97.62 120 PHE A N 1
ATOM 916 C CA . PHE A 1 120 ? 2.873 20.812 9.125 1 97.62 120 PHE A CA 1
ATOM 917 C C . PHE A 1 120 ? 2.299 21.906 8.242 1 97.62 120 PHE A C 1
ATOM 919 O O . PHE A 1 120 ? 1.965 23 8.727 1 97.62 120 PHE A O 1
ATOM 926 N N . ALA A 1 121 ? 2.195 21.594 6.945 1 97.81 121 ALA A N 1
ATOM 927 C CA . ALA A 1 121 ? 1.677 22.594 6.016 1 97.81 121 ALA A CA 1
ATOM 928 C C . ALA A 1 121 ? 0.216 22.922 6.312 1 97.81 121 ALA A C 1
ATOM 930 O O . ALA A 1 121 ? -0.2 24.078 6.23 1 97.81 121 ALA A O 1
ATOM 931 N N . LEU A 1 122 ? -0.571 21.922 6.664 1 97.12 122 LEU A N 1
ATOM 932 C CA . LEU A 1 122 ? -1.979 22.109 6.992 1 97.12 122 LEU A CA 1
ATOM 933 C C . LEU A 1 122 ? -2.131 22.953 8.25 1 97.12 122 LEU A C 1
ATOM 935 O O . LEU A 1 122 ? -2.977 23.844 8.305 1 97.12 122 LEU A O 1
ATOM 939 N N . ILE A 1 123 ? -1.289 22.656 9.234 1 96 123 ILE A N 1
ATOM 940 C CA . ILE A 1 123 ? -1.304 23.422 10.477 1 96 123 ILE A CA 1
ATOM 941 C C . ILE A 1 123 ? -0.898 24.859 10.195 1 96 123 ILE A C 1
ATOM 943 O O . ILE A 1 123 ? -1.512 25.797 10.711 1 96 123 ILE A O 1
ATOM 947 N N . ASP A 1 124 ? 0.121 25 9.359 1 94.81 124 ASP A N 1
ATOM 948 C CA . ASP A 1 124 ? 0.568 26.328 8.977 1 94.81 124 ASP A CA 1
ATOM 949 C C . ASP A 1 124 ? -0.554 27.109 8.297 1 94.81 124 ASP A C 1
ATOM 951 O O . ASP A 1 124 ? -0.638 28.344 8.438 1 94.81 124 ASP A O 1
ATOM 955 N N . ALA A 1 125 ? -1.445 26.453 7.598 1 94.25 125 ALA A N 1
ATOM 956 C CA . ALA A 1 125 ? -2.551 27.047 6.859 1 94.25 125 ALA A CA 1
ATOM 957 C C . ALA A 1 125 ? -3.783 27.203 7.746 1 94.25 125 ALA A C 1
ATOM 959 O O . ALA A 1 125 ? -4.832 27.672 7.285 1 94.25 125 ALA A O 1
ATOM 960 N N . ASP A 1 126 ? -3.721 26.719 8.984 1 93.19 126 ASP A N 1
ATOM 961 C CA . ASP A 1 126 ? -4.812 26.766 9.953 1 93.19 126 ASP A CA 1
ATOM 962 C C . ASP A 1 126 ? -6 25.922 9.484 1 93.19 126 ASP A C 1
ATOM 964 O O . ASP A 1 126 ? -7.152 26.312 9.664 1 93.19 126 ASP A O 1
ATOM 968 N N . VAL A 1 127 ? -5.723 24.906 8.742 1 93.69 127 VAL A N 1
ATOM 969 C CA . VAL A 1 127 ? -6.766 23.953 8.344 1 93.69 127 VAL A CA 1
ATOM 970 C C . VAL A 1 127 ? -7.156 23.094 9.539 1 93.69 127 VAL A C 1
ATOM 972 O O . VAL A 1 127 ? -6.289 22.562 10.234 1 93.69 127 VAL A O 1
ATOM 975 N N . ALA A 1 128 ? -8.414 22.922 9.773 1 93.94 128 ALA A N 1
ATOM 976 C CA . ALA A 1 128 ? -8.922 22.156 10.914 1 93.94 128 ALA A CA 1
ATOM 977 C C . ALA A 1 128 ? -8.773 20.656 10.68 1 93.94 128 ALA A C 1
ATOM 979 O O . ALA A 1 128 ? -9.164 20.141 9.633 1 93.94 128 ALA A O 1
ATOM 980 N N . LEU A 1 129 ? -8.203 19.984 11.688 1 95.19 129 LEU A N 1
ATOM 981 C CA . LEU A 1 129 ? -8.008 18.547 11.641 1 95.19 129 LEU A CA 1
ATOM 982 C C . LEU A 1 129 ? -8.719 17.859 12.805 1 95.19 129 LEU A C 1
ATOM 984 O O . LEU A 1 129 ? -8.828 18.438 13.891 1 95.19 129 LEU A O 1
ATOM 988 N N . TYR A 1 130 ? -9.164 16.625 12.594 1 93.75 130 TYR A N 1
ATOM 989 C CA . TYR A 1 130 ? -9.766 15.836 13.664 1 93.75 130 TYR A CA 1
ATOM 990 C C . TYR A 1 130 ? -8.734 15.453 14.711 1 93.75 130 TYR A C 1
ATOM 992 O O . TYR A 1 130 ? -9.055 15.32 15.891 1 93.75 130 TYR A O 1
ATOM 1000 N N . SER A 1 131 ? -7.551 15.203 14.266 1 94.44 131 SER A N 1
ATOM 1001 C CA . SER A 1 131 ? -6.438 14.742 15.094 1 94.44 131 SER A CA 1
ATOM 1002 C C . SER A 1 131 ? -5.102 14.969 14.391 1 94.44 131 SER A C 1
ATOM 1004 O O . SER A 1 131 ? -5.059 15.203 13.188 1 94.44 131 SER A O 1
ATOM 1006 N N . SER A 1 132 ? -4.086 15.062 15.242 1 97.06 132 SER A N 1
ATOM 1007 C CA . SER A 1 132 ? -2.754 14.992 14.648 1 97.06 132 SER A CA 1
ATOM 1008 C C . SER A 1 132 ? -2.51 13.633 13.992 1 97.06 132 SER A C 1
ATOM 1010 O O . SER A 1 132 ? -3.227 12.672 14.266 1 97.06 132 SER A O 1
ATOM 1012 N N . PHE A 1 133 ? -1.601 13.57 13.086 1 98.38 133 PHE A N 1
ATOM 1013 C CA . PHE A 1 133 ? -1.199 12.32 12.453 1 98.38 133 PHE A CA 1
ATOM 1014 C C . PHE A 1 133 ? 0.286 12.336 12.117 1 98.38 133 PHE A C 1
ATOM 1016 O O . PHE A 1 133 ? 0.874 13.406 11.938 1 98.38 133 PHE A O 1
ATOM 1023 N N . ALA A 1 134 ? 0.853 11.234 12.062 1 98.25 134 ALA A N 1
ATOM 1024 C CA . ALA A 1 134 ? 2.256 11.07 11.695 1 98.25 134 ALA A CA 1
ATOM 1025 C C . ALA A 1 134 ? 2.52 9.68 11.125 1 98.25 134 ALA A C 1
ATOM 1027 O O . ALA A 1 134 ? 1.818 8.727 11.469 1 98.25 134 ALA A O 1
ATOM 1028 N N . SER A 1 135 ? 3.451 9.578 10.266 1 98.44 135 SER A N 1
ATOM 1029 C CA . SER A 1 135 ? 3.854 8.297 9.695 1 98.44 135 SER A CA 1
ATOM 1030 C C . SER A 1 135 ? 5.34 8.039 9.922 1 98.44 135 SER A C 1
ATOM 1032 O O . SER A 1 135 ? 6.129 8.977 10.055 1 98.44 135 SER A O 1
ATOM 1034 N N . VAL A 1 136 ? 5.68 6.805 9.992 1 97.94 136 VAL A N 1
ATOM 1035 C CA . VAL A 1 136 ? 7.07 6.387 10.125 1 97.94 136 VAL A CA 1
ATOM 1036 C C . VAL A 1 136 ? 7.328 5.168 9.242 1 97.94 136 VAL A C 1
ATOM 1038 O O . VAL A 1 136 ? 6.391 4.477 8.836 1 97.94 136 VAL A O 1
ATOM 1041 N N . VAL A 1 137 ? 8.594 4.957 8.906 1 97.88 137 VAL A N 1
ATOM 1042 C CA . VAL A 1 137 ? 9.016 3.785 8.141 1 97.88 137 VAL A CA 1
ATOM 1043 C C . VAL A 1 137 ? 9.961 2.93 8.984 1 97.88 137 VAL A C 1
ATOM 1045 O O . VAL A 1 137 ? 10.859 3.453 9.641 1 97.88 137 VAL A O 1
ATOM 1048 N N . VAL A 1 138 ? 9.672 1.663 9.031 1 98.19 138 VAL A N 1
ATOM 1049 C CA . VAL A 1 138 ? 10.516 0.691 9.719 1 98.19 138 VAL A CA 1
ATOM 1050 C C . VAL A 1 138 ? 10.844 -0.467 8.781 1 98.19 138 VAL A C 1
ATOM 1052 O O . VAL A 1 138 ? 9.984 -0.946 8.047 1 98.19 138 VAL A O 1
ATOM 1055 N N . ALA A 1 139 ? 12.094 -0.883 8.75 1 98.25 139 ALA A N 1
ATOM 1056 C CA . ALA A 1 139 ? 12.516 -2.027 7.949 1 98.25 139 ALA A CA 1
ATOM 1057 C C . ALA A 1 139 ? 13.016 -3.164 8.828 1 98.25 139 ALA A C 1
ATOM 1059 O O . ALA A 1 139 ? 13.461 -2.932 9.961 1 98.25 139 ALA A O 1
ATOM 1060 N N . ILE A 1 140 ? 12.836 -4.34 8.352 1 98.31 140 ILE A N 1
ATO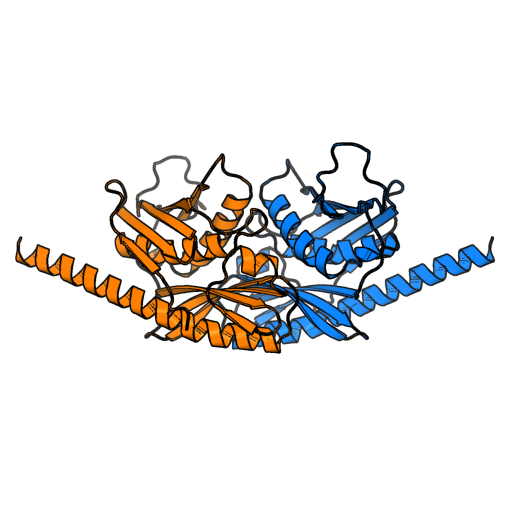M 1061 C CA . ILE A 1 140 ? 13.477 -5.504 8.945 1 98.31 140 ILE A CA 1
ATOM 1062 C C . ILE A 1 140 ? 14.641 -5.961 8.078 1 98.31 140 ILE A C 1
ATOM 1064 O O . ILE A 1 140 ? 14.445 -6.336 6.914 1 98.31 140 ILE A O 1
ATOM 1068 N N . ASN A 1 141 ? 15.773 -5.879 8.555 1 96.5 141 ASN A N 1
ATOM 1069 C CA . ASN A 1 141 ? 17 -6.25 7.848 1 96.5 141 ASN A CA 1
ATOM 1070 C C . ASN A 1 141 ? 17.875 -7.168 8.695 1 96.5 141 ASN A C 1
ATOM 1072 O O . ASN A 1 141 ? 18.328 -6.777 9.766 1 96.5 141 ASN A O 1
ATOM 1076 N N . LEU A 1 142 ? 18.125 -8.391 8.188 1 92.62 142 LEU A N 1
ATOM 1077 C CA . LEU A 1 142 ? 18.906 -9.406 8.898 1 92.62 142 LEU A CA 1
ATOM 1078 C C . LEU A 1 142 ? 18.359 -9.625 10.305 1 92.62 142 LEU A C 1
ATOM 1080 O O . LEU A 1 142 ? 19.109 -9.641 11.273 1 92.62 142 LEU A O 1
ATOM 1084 N N . GLY A 1 143 ? 17.062 -9.492 10.438 1 90.38 143 GLY A N 1
ATOM 1085 C CA . GLY A 1 143 ? 16.375 -9.797 11.688 1 90.38 143 GLY A CA 1
ATOM 1086 C C . GLY A 1 143 ? 16.266 -8.602 12.617 1 90.38 143 GLY A C 1
ATOM 1087 O O . GLY A 1 143 ? 15.625 -8.672 13.664 1 90.38 143 GLY A O 1
ATOM 1088 N N . ASN A 1 144 ? 16.812 -7.453 12.195 1 95.5 144 ASN A N 1
ATOM 1089 C CA . ASN A 1 144 ? 16.812 -6.262 13.039 1 95.5 144 ASN A CA 1
ATOM 1090 C C . ASN A 1 144 ? 15.812 -5.223 12.531 1 95.5 144 ASN A C 1
ATOM 1092 O O . ASN A 1 144 ? 15.625 -5.074 11.328 1 95.5 144 ASN A O 1
ATOM 1096 N N . LEU A 1 145 ? 15.227 -4.555 13.547 1 97.19 145 LEU A N 1
ATOM 1097 C CA . LEU A 1 145 ? 14.375 -3.422 13.211 1 97.19 145 LEU A CA 1
ATOM 1098 C C . LEU A 1 145 ? 15.211 -2.166 12.969 1 97.19 145 LEU A C 1
ATOM 1100 O O . LEU A 1 145 ? 16.016 -1.788 13.82 1 97.19 145 LEU A O 1
ATOM 1104 N N . ILE A 1 146 ? 15.039 -1.604 11.836 1 96.94 146 ILE A N 1
ATOM 1105 C CA . ILE A 1 146 ? 15.75 -0.377 11.5 1 96.94 146 ILE A CA 1
ATOM 1106 C C . ILE A 1 146 ? 14.758 0.767 11.32 1 96.94 146 ILE A C 1
ATOM 1108 O O . ILE A 1 146 ? 13.898 0.716 10.43 1 96.94 146 ILE A O 1
ATOM 1112 N N . ARG A 1 147 ? 14.914 1.769 12.156 1 95.75 147 ARG A N 1
ATOM 1113 C CA . ARG A 1 147 ? 14.07 2.957 12.047 1 95.75 147 ARG A CA 1
ATOM 1114 C C . ARG A 1 147 ? 14.578 3.891 10.953 1 95.75 147 ARG A C 1
ATOM 1116 O O . ARG A 1 147 ? 15.789 3.998 10.734 1 95.75 147 ARG A O 1
ATOM 1123 N N . GLU A 1 148 ? 13.68 4.5 10.273 1 94.19 148 GLU A N 1
ATOM 1124 C CA . GLU A 1 148 ? 14.016 5.461 9.227 1 94.19 148 GLU A CA 1
ATOM 1125 C C . GLU A 1 148 ? 15.078 4.898 8.289 1 94.19 148 GLU A C 1
ATOM 1127 O O . GLU A 1 148 ? 16.141 5.5 8.109 1 94.19 148 GLU A O 1
ATOM 1132 N N . PRO A 1 149 ? 14.766 3.791 7.672 1 96.31 149 PRO A N 1
ATOM 1133 C CA . PRO A 1 149 ? 15.758 3.168 6.793 1 96.31 149 PRO A CA 1
ATOM 1134 C C . PRO A 1 149 ? 16.109 4.039 5.594 1 96.31 149 PRO A C 1
ATOM 1136 O O . PRO A 1 149 ? 15.227 4.656 4.988 1 96.31 149 PRO A O 1
ATOM 1139 N N . SER A 1 150 ? 17.422 4.082 5.266 1 94.94 150 SER A N 1
ATOM 1140 C CA . SER A 1 150 ? 17.875 4.738 4.043 1 94.94 150 SER A CA 1
ATOM 1141 C C . SER A 1 150 ? 17.547 3.893 2.814 1 94.94 150 SER A C 1
ATOM 1143 O O . SER A 1 150 ? 17.156 2.729 2.938 1 94.94 150 SER A O 1
ATOM 1145 N N . GLY A 1 151 ? 17.688 4.504 1.691 1 94.69 151 GLY A N 1
ATOM 1146 C CA . GLY A 1 151 ? 17.422 3.797 0.447 1 94.69 151 GLY A CA 1
ATOM 1147 C C . GLY A 1 151 ? 18.234 2.518 0.313 1 94.69 151 GLY A C 1
ATOM 1148 O O . GLY A 1 151 ? 17.703 1.49 -0.12 1 94.69 151 GLY A O 1
ATOM 1149 N N . ASP A 1 152 ? 19.484 2.592 0.695 1 94.62 152 ASP A N 1
ATOM 1150 C CA . ASP A 1 152 ? 20.344 1.419 0.598 1 94.62 152 ASP A CA 1
ATOM 1151 C C . ASP A 1 152 ? 19.859 0.297 1.51 1 94.62 152 ASP A C 1
ATOM 1153 O O . ASP A 1 152 ? 19.938 -0.88 1.153 1 94.62 152 ASP A O 1
ATOM 1157 N N . VAL A 1 153 ? 19.312 0.688 2.68 1 95.5 153 VAL A N 1
ATOM 1158 C CA . VAL A 1 153 ? 18.781 -0.294 3.623 1 95.5 153 VAL A CA 1
ATOM 1159 C C . VAL A 1 153 ? 17.516 -0.92 3.062 1 95.5 153 VAL A C 1
ATOM 1161 O O . VAL A 1 153 ? 17.312 -2.135 3.16 1 95.5 153 VAL A O 1
ATOM 1164 N N . LEU A 1 154 ? 16.656 -0.139 2.439 1 95.44 154 LEU A N 1
ATOM 1165 C CA . LEU A 1 154 ? 15.438 -0.653 1.835 1 95.44 154 LEU A CA 1
ATOM 1166 C C . LEU A 1 154 ? 15.75 -1.721 0.792 1 95.44 154 LEU A C 1
ATOM 1168 O O . LEU A 1 154 ? 15.109 -2.77 0.756 1 95.44 154 LEU A O 1
ATOM 1172 N N . GLU A 1 155 ? 16.797 -1.521 0.028 1 93 155 GLU A N 1
ATOM 1173 C CA . GLU A 1 155 ? 17.156 -2.393 -1.088 1 93 155 GLU A CA 1
ATOM 1174 C C . GLU A 1 155 ? 17.641 -3.75 -0.594 1 93 155 GLU A C 1
ATOM 1176 O O . GLU A 1 155 ? 17.547 -4.746 -1.315 1 93 155 GLU A O 1
ATOM 1181 N N . THR A 1 156 ? 18.125 -3.812 0.626 1 94.38 156 THR A N 1
ATOM 1182 C CA . THR A 1 156 ? 18.703 -5.051 1.125 1 94.38 156 THR A CA 1
ATOM 1183 C C . THR A 1 156 ? 17.859 -5.633 2.254 1 94.38 156 THR A C 1
ATOM 1185 O O . THR A 1 156 ? 18.219 -6.652 2.848 1 94.38 156 THR A O 1
ATOM 1188 N N . SER A 1 157 ? 16.75 -4.969 2.568 1 96.56 157 SER A N 1
ATOM 1189 C CA . SER A 1 157 ? 15.93 -5.398 3.697 1 96.56 157 SER A CA 1
ATOM 1190 C C . SER A 1 157 ? 15.031 -6.57 3.314 1 96.56 157 SER A C 1
ATOM 1192 O O . SER A 1 157 ? 14.688 -6.738 2.143 1 96.56 157 SER A O 1
ATOM 1194 N N . GLU A 1 158 ? 14.688 -7.387 4.301 1 96.69 158 GLU A N 1
ATOM 1195 C CA . GLU A 1 158 ? 13.711 -8.461 4.098 1 96.69 158 GLU A CA 1
ATOM 1196 C C . GLU A 1 158 ? 12.312 -7.902 3.896 1 96.69 158 GLU A C 1
ATOM 1198 O O . GLU A 1 158 ? 11.516 -8.469 3.143 1 96.69 158 GLU A O 1
ATOM 1203 N N . SER A 1 159 ? 12.047 -6.801 4.625 1 97.75 159 SER A N 1
ATOM 1204 C CA . SER A 1 159 ? 10.75 -6.145 4.516 1 97.75 159 SER A CA 1
ATOM 1205 C C . SER A 1 159 ? 10.828 -4.691 4.98 1 97.75 159 SER A C 1
ATOM 1207 O O . SER A 1 159 ? 11.766 -4.309 5.684 1 97.75 159 SER A O 1
ATOM 1209 N N . PHE A 1 160 ? 9.938 -3.867 4.551 1 98.19 160 PHE A N 1
ATOM 1210 C CA . PHE A 1 160 ? 9.789 -2.502 5.039 1 98.19 160 PHE A CA 1
ATOM 1211 C C . PHE A 1 160 ? 8.312 -2.143 5.188 1 98.19 160 PHE A C 1
ATOM 1213 O O . PHE A 1 160 ? 7.457 -2.719 4.512 1 98.19 160 PHE A O 1
ATOM 1220 N N . HIS A 1 161 ? 8.086 -1.204 6.074 1 98.62 161 HIS A N 1
ATOM 1221 C CA . HIS A 1 161 ? 6.73 -0.917 6.535 1 98.62 161 HIS A CA 1
ATOM 1222 C C . HIS A 1 161 ? 6.523 0.58 6.75 1 98.62 161 HIS A C 1
ATOM 1224 O O . HIS A 1 161 ? 7.344 1.236 7.395 1 98.62 161 HIS A O 1
ATOM 1230 N N . LEU A 1 162 ? 5.547 1.109 6.141 1 98.62 162 LEU A N 1
ATOM 1231 C CA . LEU A 1 162 ? 5.082 2.451 6.48 1 98.62 162 LEU A CA 1
ATOM 1232 C C . LEU A 1 162 ? 3.822 2.391 7.336 1 98.62 162 LEU A C 1
ATOM 1234 O O . LEU A 1 162 ? 2.857 1.713 6.98 1 98.62 162 LEU A O 1
ATOM 1238 N N . VAL A 1 163 ? 3.887 3.057 8.477 1 98.81 163 VAL A N 1
ATOM 1239 C CA . VAL A 1 163 ? 2.764 3.072 9.406 1 98.81 163 VAL A CA 1
ATOM 1240 C C . VAL A 1 163 ? 2.352 4.516 9.695 1 98.81 163 VAL A C 1
ATOM 1242 O O . VAL A 1 163 ? 3.188 5.344 10.062 1 98.81 163 VAL A O 1
ATOM 1245 N N . CYS A 1 164 ? 1.119 4.816 9.484 1 98.75 164 CYS A N 1
ATOM 1246 C CA . CYS A 1 164 ? 0.582 6.137 9.781 1 98.75 164 CYS A CA 1
ATOM 1247 C C . CYS A 1 164 ? -0.487 6.059 10.867 1 98.75 164 CYS A C 1
ATOM 1249 O O . CYS A 1 164 ? -1.46 5.316 10.734 1 98.75 164 CYS A O 1
ATOM 1251 N N . PHE A 1 165 ? -0.303 6.816 11.922 1 98.62 165 PHE A N 1
ATOM 1252 C CA . PHE A 1 165 ? -1.237 6.859 13.047 1 98.62 165 PHE A CA 1
ATOM 1253 C C . PHE A 1 165 ? -1.882 8.234 13.164 1 98.62 165 PHE A C 1
ATOM 1255 O O . PHE A 1 165 ? -1.265 9.25 12.82 1 98.62 165 PHE A O 1
ATOM 1262 N N . THR A 1 166 ? -3.117 8.211 13.641 1 98 166 THR A N 1
ATOM 1263 C CA . THR A 1 166 ? -3.604 9.422 14.305 1 98 166 THR A CA 1
ATOM 1264 C C . THR A 1 166 ? -3.031 9.523 15.711 1 98 166 THR A C 1
ATOM 1266 O O . THR A 1 166 ? -2.588 8.531 16.281 1 98 166 THR A O 1
ATOM 1269 N N . ILE A 1 167 ? -2.959 10.68 16.156 1 96.44 167 ILE A N 1
ATOM 1270 C CA . ILE A 1 167 ? -2.449 10.938 17.5 1 96.44 167 ILE A CA 1
ATOM 1271 C C . ILE A 1 167 ? -3.494 11.695 18.312 1 96.44 167 ILE A C 1
ATOM 1273 O O . ILE A 1 167 ? -3.949 12.766 17.891 1 96.44 167 ILE A O 1
ATOM 1277 N N . LEU A 1 168 ? -3.885 11.109 19.375 1 91.5 168 LEU A N 1
ATOM 1278 C CA . LEU A 1 168 ? -4.832 11.719 20.312 1 91.5 168 LEU A CA 1
ATOM 1279 C C . LEU A 1 168 ? -4.262 11.75 21.719 1 91.5 168 LEU A C 1
ATOM 1281 O O . LEU A 1 168 ? -3.826 10.719 22.234 1 91.5 168 LEU A O 1
ATOM 1285 N N . ASP A 1 169 ? -4.242 12.914 22.297 1 90 169 ASP A N 1
ATOM 1286 C CA . ASP A 1 169 ? -3.73 13.133 23.641 1 90 169 ASP A CA 1
ATOM 1287 C C . ASP A 1 169 ? -2.295 12.625 23.781 1 90 169 ASP A C 1
ATOM 1289 O O . ASP A 1 169 ? -1.96 11.93 24.734 1 90 169 ASP A O 1
ATOM 1293 N N . GLY A 1 170 ? -1.522 12.82 22.781 1 90.88 170 GLY A N 1
ATOM 1294 C CA . GLY A 1 170 ? -0.094 12.547 22.797 1 90.88 170 GLY A CA 1
ATOM 1295 C C . GLY A 1 170 ? 0.236 11.094 22.531 1 90.88 170 GLY A C 1
ATOM 1296 O O . GLY A 1 170 ? 1.406 10.703 22.531 1 90.88 170 GLY A O 1
ATOM 1297 N N . HIS A 1 171 ? -0.775 10.312 22.234 1 94.31 171 HIS A N 1
ATOM 1298 C CA . HIS A 1 171 ? -0.559 8.883 22.031 1 94.31 171 HIS A CA 1
ATOM 1299 C C . HIS A 1 171 ? -1.08 8.43 20.672 1 94.31 171 HIS A C 1
ATOM 1301 O O . HIS A 1 171 ? -2.125 8.898 20.219 1 94.31 171 HIS A O 1
ATOM 1307 N N . ALA A 1 172 ? -0.288 7.492 20.094 1 95.12 172 ALA A N 1
ATOM 1308 C CA . ALA A 1 172 ? -0.81 6.852 18.891 1 95.12 172 ALA A CA 1
ATOM 1309 C C . ALA A 1 172 ? -2.174 6.219 19.156 1 95.12 172 ALA A C 1
ATOM 1311 O O . ALA A 1 172 ? -2.377 5.574 20.188 1 95.12 172 ALA A O 1
ATOM 1312 N N . ASN A 1 173 ? -3.107 6.484 18.297 1 95.75 173 ASN A N 1
ATOM 1313 C CA . ASN A 1 173 ? -4.48 6.023 18.469 1 95.75 173 ASN A CA 1
ATOM 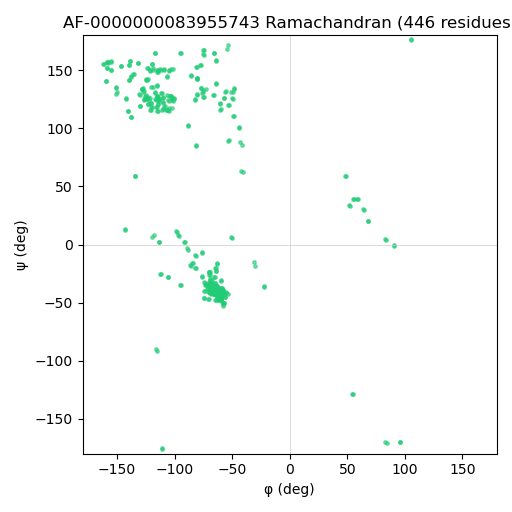1314 C C . ASN A 1 173 ? -4.887 5.035 17.391 1 95.75 173 ASN A C 1
ATOM 1316 O O . ASN A 1 173 ? -4.496 3.867 17.422 1 95.75 173 ASN A O 1
ATOM 1320 N N . LYS A 1 174 ? -5.469 5.504 16.297 1 97.06 174 LYS A N 1
ATOM 1321 C CA . LYS A 1 174 ? -5.879 4.645 15.195 1 97.06 174 LYS A CA 1
ATOM 1322 C C . LYS A 1 174 ? -4.879 4.715 14.047 1 97.06 174 LYS A C 1
ATOM 1324 O O . LYS A 1 174 ? -4.148 5.699 13.906 1 97.06 174 LYS A O 1
ATOM 1329 N N . LEU A 1 175 ? -4.84 3.594 13.344 1 98.5 175 LEU A N 1
ATOM 1330 C CA . LEU A 1 175 ? -4.066 3.598 12.109 1 98.5 175 LEU A CA 1
ATOM 1331 C C . LEU A 1 175 ? -4.863 4.227 10.969 1 98.5 175 LEU A C 1
ATOM 1333 O O . LEU A 1 175 ? -6.078 4.031 10.875 1 98.5 175 LEU A O 1
ATOM 1337 N N . LEU A 1 176 ? -4.172 4.957 10.133 1 98.06 176 LEU A N 1
ATOM 1338 C CA . LEU A 1 176 ? -4.762 5.516 8.922 1 98.06 176 LEU A CA 1
ATOM 1339 C C . LEU A 1 176 ? -4.285 4.754 7.684 1 98.06 176 LEU A C 1
ATOM 1341 O O . LEU A 1 176 ? -4.957 4.762 6.648 1 98.06 176 LEU A O 1
ATOM 1345 N N . MET A 1 177 ? -3.074 4.188 7.805 1 98.19 177 MET A N 1
ATOM 1346 C CA . MET A 1 177 ? -2.455 3.475 6.691 1 98.19 177 MET A CA 1
ATOM 1347 C C . MET A 1 177 ? -1.373 2.523 7.191 1 98.19 177 MET A C 1
ATOM 1349 O O . MET A 1 177 ? -0.64 2.846 8.125 1 98.19 177 MET A O 1
ATOM 1353 N N . LEU A 1 178 ? -1.288 1.403 6.621 1 98.69 178 LEU A N 1
ATOM 1354 C CA . LEU A 1 178 ? -0.218 0.433 6.82 1 98.69 178 LEU A CA 1
ATOM 1355 C C . LEU A 1 178 ? 0.169 -0.23 5.504 1 98.69 178 LEU A C 1
ATOM 1357 O O . LEU A 1 178 ? -0.654 -0.897 4.875 1 98.69 178 LEU A O 1
ATOM 1361 N N . GLU A 1 179 ? 1.354 0.007 5.082 1 97.5 179 GLU A N 1
ATOM 1362 C CA . GLU A 1 179 ? 1.899 -0.616 3.881 1 97.5 179 GLU A CA 1
ATOM 1363 C C . GLU A 1 179 ? 3.145 -1.438 4.203 1 97.5 179 GLU A C 1
ATOM 1365 O O . GLU A 1 179 ? 4.148 -0.896 4.672 1 97.5 179 GLU A O 1
ATOM 1370 N N . SER A 1 180 ? 3.041 -2.633 3.951 1 98.38 180 SER A N 1
ATOM 1371 C CA . SER A 1 180 ? 4.152 -3.541 4.211 1 98.38 180 SER A CA 1
ATOM 1372 C C . SER A 1 180 ? 4.504 -4.355 2.971 1 98.38 180 SER A C 1
ATOM 1374 O O . SER A 1 180 ? 3.619 -4.906 2.312 1 98.38 180 SER A O 1
ATOM 1376 N N . GLN A 1 181 ? 5.73 -4.402 2.65 1 96.94 181 GLN A N 1
ATOM 1377 C CA . GLN A 1 181 ? 6.227 -5.18 1.519 1 96.94 181 GLN A CA 1
ATOM 1378 C C . GLN A 1 181 ? 7.426 -6.031 1.919 1 96.94 181 GLN A C 1
ATOM 1380 O O . GLN A 1 181 ? 8.164 -5.684 2.844 1 96.94 181 GLN A O 1
ATOM 1385 N N . GLY A 1 182 ? 7.637 -7.102 1.164 1 96.31 182 GLY A N 1
ATOM 1386 C CA . GLY A 1 182 ? 8.68 -8.062 1.494 1 96.31 182 GLY A CA 1
ATOM 1387 C C . GLY A 1 182 ? 8.164 -9.25 2.289 1 96.31 182 GLY A C 1
ATOM 1388 O O . GLY A 1 182 ? 6.953 -9.43 2.43 1 96.31 182 GLY A O 1
ATOM 1389 N N . GLU A 1 183 ? 9.109 -10.016 2.768 1 96.69 183 GLU A N 1
ATOM 1390 C CA . GLU A 1 183 ? 8.742 -11.195 3.543 1 96.69 183 GLU A CA 1
ATOM 1391 C C . GLU A 1 183 ? 8.875 -10.938 5.039 1 96.69 183 GLU A C 1
ATOM 1393 O O . GLU A 1 183 ? 9.922 -10.484 5.504 1 96.69 183 GLU A O 1
ATOM 1398 N N . PHE A 1 184 ? 7.758 -11.188 5.816 1 98 184 PHE A N 1
ATOM 1399 C CA . PHE A 1 184 ? 7.77 -10.953 7.258 1 98 184 PHE A CA 1
ATOM 1400 C C . PHE A 1 184 ? 6.73 -11.82 7.953 1 98 184 PHE A C 1
ATOM 1402 O O . PHE A 1 184 ? 5.773 -12.281 7.324 1 98 184 PHE A O 1
ATOM 1409 N N . THR A 1 185 ? 6.918 -12.07 9.242 1 97 185 THR A N 1
ATOM 1410 C CA . THR A 1 185 ? 5.977 -12.852 10.039 1 97 185 THR A CA 1
ATOM 1411 C C . THR A 1 185 ? 4.992 -11.938 10.766 1 97 185 THR A C 1
ATOM 1413 O O . THR A 1 185 ? 5.207 -10.727 10.844 1 97 185 THR A O 1
ATOM 1416 N N . GLU A 1 186 ? 3.936 -12.516 11.25 1 96.81 186 GLU A N 1
ATOM 1417 C CA . GLU A 1 186 ? 3.004 -11.75 12.07 1 96.81 186 GLU A CA 1
ATOM 1418 C C . GLU A 1 186 ? 3.699 -11.172 13.297 1 96.81 186 GLU A C 1
ATOM 1420 O O . GLU A 1 186 ? 3.412 -10.047 13.711 1 96.81 186 GLU A O 1
ATOM 1425 N N . GLN A 1 187 ? 4.578 -11.961 13.844 1 96.75 187 GLN A N 1
ATOM 1426 C CA . GLN A 1 187 ? 5.324 -11.492 15.008 1 96.75 187 GLN A CA 1
ATOM 1427 C C . GLN A 1 187 ? 6.164 -10.266 14.664 1 96.75 187 GLN A C 1
ATOM 1429 O O . GLN A 1 187 ? 6.227 -9.312 15.438 1 96.75 187 GLN A O 1
ATOM 1434 N N . GLU A 1 188 ? 6.812 -10.312 13.531 1 97.75 188 GLU A N 1
ATOM 1435 C CA . GLU A 1 188 ? 7.602 -9.172 13.07 1 97.75 188 GLU A CA 1
ATOM 1436 C C . GLU A 1 188 ? 6.719 -7.945 12.852 1 97.75 188 GLU A C 1
ATOM 1438 O O . GLU A 1 188 ? 7.117 -6.82 13.156 1 97.75 188 GLU A O 1
ATOM 1443 N N . LEU A 1 189 ? 5.535 -8.164 12.32 1 98.19 189 LEU A N 1
ATOM 1444 C CA . LEU A 1 189 ? 4.59 -7.074 12.117 1 98.19 189 LEU A CA 1
ATOM 1445 C C . LEU A 1 189 ? 4.219 -6.418 13.445 1 98.19 189 LEU A C 1
ATOM 1447 O O . LEU A 1 189 ? 4.145 -5.191 13.539 1 98.19 189 LEU A O 1
ATOM 1451 N N . PHE A 1 190 ? 4.02 -7.211 14.438 1 96.81 190 PHE A N 1
ATOM 1452 C CA . PHE A 1 190 ? 3.686 -6.688 15.758 1 96.81 190 PHE A CA 1
ATOM 1453 C C . PHE A 1 190 ? 4.84 -5.863 16.328 1 96.81 190 PHE A C 1
ATOM 1455 O O . PHE A 1 190 ? 4.617 -4.824 16.953 1 96.81 190 PHE A O 1
ATOM 1462 N N . MET A 1 191 ? 6.039 -6.344 16.109 1 97.69 191 MET A N 1
ATOM 1463 C CA . MET A 1 191 ? 7.215 -5.598 16.547 1 97.69 191 MET A CA 1
ATOM 1464 C C . MET A 1 191 ? 7.305 -4.258 15.828 1 97.69 191 MET A C 1
ATOM 1466 O O . MET A 1 191 ? 7.637 -3.238 16.438 1 97.69 191 MET A O 1
ATOM 1470 N N . VAL A 1 192 ? 6.973 -4.309 14.555 1 98.38 192 VAL A N 1
ATOM 1471 C CA . VAL A 1 192 ? 6.992 -3.1 13.742 1 98.38 192 VAL A CA 1
ATOM 1472 C C . VAL A 1 192 ? 5.973 -2.096 14.281 1 98.38 192 VAL A C 1
ATOM 1474 O O . VAL A 1 192 ? 6.277 -0.91 14.422 1 98.38 192 VAL A O 1
ATOM 1477 N N . LEU A 1 193 ? 4.785 -2.568 14.633 1 98.25 193 LEU A N 1
ATOM 1478 C CA . LEU A 1 193 ? 3.732 -1.691 15.133 1 98.25 193 LEU A CA 1
ATOM 1479 C C . LEU A 1 193 ? 4.117 -1.095 16.484 1 98.25 193 LEU A C 1
ATOM 1481 O O . LEU A 1 193 ? 3.938 0.104 16.703 1 98.25 193 LEU A O 1
ATOM 1485 N N . SER A 1 194 ? 4.656 -1.936 17.297 1 97.56 194 SER A N 1
ATOM 1486 C CA . SER A 1 194 ? 5.09 -1.475 18.609 1 97.56 194 SER A CA 1
ATOM 1487 C C . SER A 1 194 ? 6.176 -0.412 18.5 1 97.56 194 SER A C 1
ATOM 1489 O O . SER A 1 194 ? 6.113 0.625 19.156 1 97.56 194 SER A O 1
ATOM 1491 N N . GLU A 1 195 ? 7.164 -0.679 17.672 1 97 195 GLU A N 1
ATOM 1492 C CA . GLU A 1 195 ? 8.242 0.281 17.438 1 97 195 GLU A CA 1
ATOM 1493 C C . GLU A 1 195 ? 7.695 1.581 16.859 1 97 195 GLU A C 1
ATOM 1495 O O . GLU A 1 195 ? 8.148 2.668 17.219 1 97 195 GLU A O 1
ATOM 1500 N N . SER A 1 196 ? 6.758 1.457 15.953 1 97.88 196 SER A N 1
ATOM 1501 C CA . SER A 1 196 ? 6.203 2.615 15.258 1 97.88 196 SER A CA 1
ATOM 1502 C C . SER A 1 196 ? 5.469 3.537 16.219 1 97.88 196 SER A C 1
ATOM 1504 O O . SER A 1 196 ? 5.469 4.758 16.047 1 97.88 196 SER A O 1
ATOM 1506 N N . VAL A 1 197 ? 4.844 2.973 17.266 1 97.12 197 VAL A N 1
ATOM 1507 C CA . VAL A 1 197 ? 4.16 3.768 18.266 1 97.12 197 VAL A CA 1
ATOM 1508 C C . VAL A 1 197 ? 5.152 4.719 18.938 1 97.12 197 VAL A C 1
ATOM 1510 O O . VAL A 1 197 ? 4.895 5.922 19.047 1 97.12 197 VAL A O 1
ATOM 1513 N N . GLY A 1 198 ? 6.293 4.172 19.344 1 95.19 198 GLY A N 1
ATOM 1514 C CA . GLY A 1 198 ? 7.312 5.008 19.953 1 95.19 198 GLY A CA 1
ATOM 1515 C C . GLY A 1 198 ? 7.824 6.098 19.031 1 95.19 198 GLY A C 1
ATOM 1516 O O . GLY A 1 198 ? 7.984 7.246 19.453 1 95.19 198 GLY A O 1
ATOM 1517 N N . GLU A 1 199 ? 8.023 5.777 17.812 1 95.31 199 GLU A N 1
ATOM 1518 C CA . GLU A 1 199 ? 8.578 6.715 16.828 1 95.31 199 GLU A CA 1
ATOM 1519 C C . GLU A 1 199 ? 7.586 7.824 16.5 1 95.31 199 GLU A C 1
ATOM 1521 O O . GLU A 1 199 ? 7.969 8.992 16.375 1 95.31 199 GLU A O 1
ATOM 1526 N N . VAL A 1 200 ? 6.34 7.469 16.359 1 96.38 200 VAL A N 1
ATOM 1527 C CA . VAL A 1 200 ? 5.305 8.438 16.031 1 96.38 200 VAL A CA 1
ATOM 1528 C C . VAL A 1 200 ? 5.129 9.422 17.188 1 96.38 200 VAL A C 1
ATOM 1530 O O . VAL A 1 200 ? 4.891 10.609 16.969 1 96.38 200 VAL A O 1
ATOM 1533 N N . GLU A 1 201 ? 5.211 8.945 18.344 1 95.25 201 GLU A N 1
ATOM 1534 C CA . GLU A 1 201 ? 5.062 9.812 19.516 1 95.25 201 GLU A CA 1
ATOM 1535 C C . GLU A 1 201 ? 6.242 10.773 19.641 1 95.25 201 GLU A C 1
ATOM 1537 O O . GLU A 1 201 ? 6.074 11.914 20.078 1 95.25 201 GLU A O 1
ATOM 1542 N N . LYS A 1 202 ? 7.445 10.32 19.234 1 93.81 202 LYS A N 1
ATOM 1543 C CA . LYS A 1 202 ? 8.578 11.234 19.156 1 93.81 202 LYS A CA 1
ATOM 1544 C C . LYS A 1 202 ? 8.328 12.336 18.125 1 93.81 202 LYS A C 1
ATOM 1546 O O . LYS A 1 202 ? 8.617 13.508 18.391 1 93.81 202 LYS A O 1
ATOM 1551 N N . LEU A 1 203 ? 7.77 11.961 16.984 1 95.12 203 LEU A N 1
ATOM 1552 C CA . LEU A 1 203 ? 7.434 12.93 15.953 1 95.12 203 LEU A CA 1
ATOM 1553 C C . LEU A 1 203 ? 6.371 13.906 16.453 1 95.12 203 LEU A C 1
ATOM 1555 O O . LEU A 1 203 ? 6.402 15.094 16.109 1 95.12 203 LEU A O 1
ATOM 1559 N N . HIS A 1 204 ? 5.477 13.375 17.234 1 95.31 204 HIS A N 1
ATOM 1560 C CA . HIS A 1 204 ? 4.422 14.219 17.797 1 95.31 204 HIS A CA 1
ATOM 1561 C C . HIS A 1 204 ? 5 15.289 18.719 1 95.31 204 HIS A C 1
ATOM 1563 O O . HIS A 1 204 ? 4.473 16.406 18.797 1 95.31 204 HIS A O 1
ATOM 1569 N N . SER A 1 205 ? 6.031 14.922 19.438 1 94.31 205 SER A N 1
ATOM 1570 C CA . SER A 1 205 ? 6.684 15.914 20.281 1 94.31 205 SER A CA 1
ATOM 1571 C C . SER A 1 205 ? 7.223 17.078 19.453 1 94.31 205 SER A C 1
ATOM 1573 O O . SER A 1 205 ? 7.168 18.234 19.891 1 94.31 205 SER A O 1
ATOM 1575 N N . ILE A 1 206 ? 7.727 16.781 18.297 1 92.75 206 ILE A N 1
ATOM 1576 C CA . ILE A 1 206 ? 8.195 17.812 17.391 1 92.75 206 ILE A CA 1
ATOM 1577 C C . ILE A 1 206 ? 7.016 18.625 16.875 1 92.75 206 ILE A C 1
ATOM 1579 O O . ILE A 1 206 ? 7.094 19.859 16.781 1 92.75 206 ILE A O 1
ATOM 1583 N N . GLN A 1 207 ? 5.914 17.938 16.531 1 94.75 207 GLN A N 1
ATOM 1584 C CA . GLN A 1 207 ? 4.695 18.594 16.078 1 94.75 207 GLN A CA 1
ATOM 1585 C C . GLN A 1 207 ? 4.18 19.578 17.125 1 94.75 207 GLN A C 1
ATOM 1587 O O . GLN A 1 207 ? 3.812 20.703 16.797 1 94.75 207 GLN A O 1
ATOM 1592 N N . ARG A 1 208 ? 4.195 19.156 18.359 1 93.38 208 ARG A N 1
ATOM 1593 C CA . ARG A 1 208 ? 3.705 19.969 19.469 1 93.38 208 ARG A CA 1
ATOM 1594 C C . ARG A 1 208 ? 4.562 21.219 19.656 1 93.38 208 ARG A C 1
ATOM 1596 O O . ARG A 1 208 ? 4.035 22.328 19.828 1 93.38 208 ARG A O 1
ATOM 1603 N N . LYS A 1 209 ? 5.828 20.984 19.656 1 91.56 209 LYS A N 1
ATOM 1604 C CA . LYS A 1 209 ? 6.738 22.125 19.781 1 91.56 209 LYS A CA 1
ATOM 1605 C C . LYS A 1 209 ? 6.504 23.141 18.656 1 91.56 209 LYS A C 1
ATOM 1607 O O . LYS A 1 209 ? 6.512 24.344 18.906 1 91.56 209 LYS A O 1
ATOM 1612 N N . PHE A 1 210 ? 6.328 22.625 17.516 1 89.62 210 PHE A N 1
ATOM 1613 C CA . PHE A 1 210 ? 6.051 23.484 16.375 1 89.62 210 PHE A CA 1
ATOM 1614 C C . PHE A 1 210 ? 4.777 24.297 16.594 1 89.62 210 PHE A C 1
ATOM 1616 O O . PHE A 1 210 ? 4.738 25.5 16.312 1 89.62 210 PHE A O 1
ATOM 1623 N N . ILE A 1 211 ? 3.691 23.703 17.031 1 89.88 211 ILE A N 1
ATOM 1624 C CA . ILE A 1 211 ? 2.408 24.344 17.266 1 89.88 211 ILE A CA 1
ATOM 1625 C C . ILE A 1 211 ? 2.561 25.422 18.344 1 89.88 211 ILE A C 1
ATOM 1627 O O . ILE A 1 211 ? 2.039 26.531 18.203 1 89.88 211 ILE A O 1
ATOM 1631 N N . GLU A 1 212 ? 3.291 25.078 19.344 1 90.19 212 GLU A N 1
ATOM 1632 C CA . GLU A 1 212 ? 3.527 26.031 20.422 1 90.19 212 GLU A CA 1
ATOM 1633 C C . GLU A 1 212 ? 4.273 27.266 19.922 1 90.19 212 GLU A C 1
ATOM 1635 O O . GLU A 1 212 ? 3.93 28.391 20.297 1 90.19 212 GLU A O 1
ATOM 1640 N N . ASP A 1 213 ? 5.266 27 19.188 1 87.75 213 ASP A N 1
ATOM 1641 C CA . ASP A 1 213 ? 6.055 28.094 18.641 1 87.75 213 ASP A CA 1
ATOM 1642 C C . ASP A 1 213 ? 5.203 28.984 17.734 1 87.75 213 ASP A C 1
ATOM 1644 O O . ASP A 1 213 ? 5.359 30.203 17.719 1 87.75 213 ASP A O 1
ATOM 1648 N N . LYS A 1 214 ? 4.371 28.406 16.969 1 85.12 214 LYS A N 1
ATOM 1649 C CA . LYS A 1 214 ? 3.482 29.141 16.078 1 85.12 214 LYS A CA 1
ATOM 1650 C C . LYS A 1 214 ? 2.508 30.016 16.859 1 85.12 214 LYS A C 1
ATOM 1652 O O . LYS A 1 214 ? 2.27 31.172 16.516 1 85.12 214 LYS A O 1
ATOM 1657 N N . ILE A 1 215 ? 1.966 29.484 17.922 1 83.5 215 ILE A N 1
ATOM 1658 C CA . ILE A 1 215 ? 1.018 30.203 18.766 1 83.5 215 ILE A CA 1
ATOM 1659 C C . ILE A 1 215 ? 1.72 31.375 19.453 1 83.5 215 ILE A C 1
ATOM 1661 O O . ILE A 1 215 ? 1.173 32.469 19.516 1 83.5 215 ILE A O 1
ATOM 1665 N N . ALA A 1 216 ? 2.896 31.125 19.875 1 84.12 216 ALA A N 1
ATOM 1666 C CA . ALA A 1 216 ? 3.67 32.156 20.547 1 84.12 216 ALA A CA 1
ATOM 1667 C C . ALA A 1 216 ? 3.98 33.312 19.594 1 84.12 216 ALA A C 1
ATOM 1669 O O . ALA A 1 216 ? 3.93 34.469 19.984 1 84.12 216 ALA A O 1
ATOM 1670 N N . GLU A 1 217 ? 4.266 32.969 18.422 1 78.25 217 GLU A N 1
ATOM 1671 C CA . GLU A 1 217 ? 4.57 33.969 17.406 1 78.25 217 GLU A CA 1
ATOM 1672 C C . GLU A 1 217 ? 3.326 34.781 17.047 1 78.25 217 GLU A C 1
ATOM 1674 O O . GLU A 1 217 ? 3.408 36 16.812 1 78.25 217 GLU A O 1
ATOM 1679 N N . ASP A 1 218 ? 2.236 34.188 17.062 1 74.19 218 ASP A N 1
ATOM 1680 C CA . ASP A 1 218 ? 0.977 34.844 16.75 1 74.19 218 ASP A CA 1
ATOM 1681 C C . ASP A 1 218 ? 0.548 35.781 17.891 1 74.19 218 ASP A C 1
ATOM 1683 O O . ASP A 1 218 ? -0.026 36.844 17.641 1 74.19 218 ASP A O 1
ATOM 1687 N N . TYR A 1 21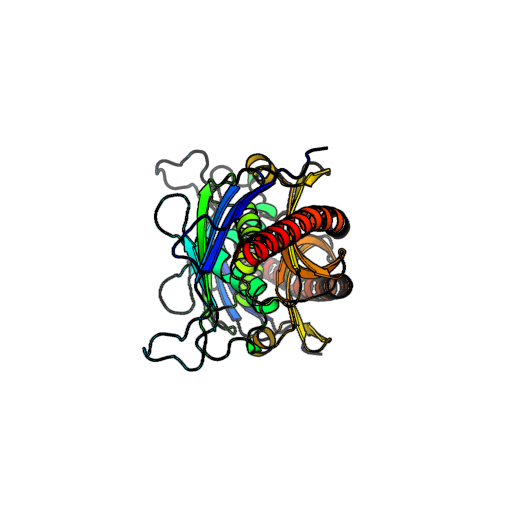9 ? 0.841 35.375 19.078 1 66.88 219 TYR A N 1
ATOM 1688 C CA . TYR A 1 219 ? 0.517 36.188 20.25 1 66.88 219 TYR A CA 1
ATOM 1689 C C . TYR A 1 219 ? 1.463 37.375 20.359 1 66.88 219 TYR A C 1
ATOM 1691 O O . TYR A 1 219 ? 1.05 38.469 20.75 1 66.88 219 TYR A O 1
ATOM 1699 N N . ILE A 1 220 ? 2.707 37.125 20.188 1 61.47 220 ILE A N 1
ATOM 1700 C CA . ILE A 1 220 ? 3.658 38.219 20.266 1 61.47 220 ILE A CA 1
ATOM 1701 C C . ILE A 1 220 ? 3.303 39.281 19.234 1 61.47 220 ILE A C 1
ATOM 1703 O O . ILE A 1 220 ? 3.33 40.5 19.531 1 61.47 220 ILE A O 1
ATOM 1707 N N . TRP A 1 221 ? 2.943 38.875 18.094 1 55 221 TRP A N 1
ATOM 1708 C CA . TRP A 1 221 ? 2.586 39.844 17.062 1 55 221 TRP A CA 1
ATOM 1709 C C . TRP A 1 221 ? 1.279 40.562 17.406 1 55 221 TRP A C 1
ATOM 1711 O O . TRP A 1 221 ? 1.133 41.75 17.172 1 55 221 TRP A O 1
ATOM 1721 N N . LYS A 1 222 ? 0.344 39.875 18.078 1 55.47 222 LYS A N 1
ATOM 1722 C CA . LYS A 1 222 ? -0.891 40.531 18.5 1 55.47 222 LYS A CA 1
ATOM 1723 C C . LYS A 1 222 ? -0.616 41.594 19.578 1 55.47 222 LYS A C 1
ATOM 1725 O O . LYS A 1 222 ? -1.285 42.625 19.641 1 55.47 222 LYS A O 1
ATOM 1730 N N . ARG A 1 223 ? 0.366 41.406 20.375 1 54.34 223 ARG A N 1
ATOM 1731 C CA . ARG A 1 223 ? 0.687 42.375 21.422 1 54.34 223 ARG A CA 1
ATOM 1732 C C . ARG A 1 223 ? 1.371 43.594 20.844 1 54.34 223 ARG A C 1
ATOM 1734 O O . ARG A 1 223 ? 1.231 44.688 21.375 1 54.34 223 ARG A O 1
ATOM 1741 N N . LEU A 1 224 ? 2.035 43.312 19.703 1 50.62 224 LEU A N 1
ATOM 1742 C CA . LEU A 1 224 ? 2.752 44.438 19.109 1 50.62 224 LEU A CA 1
ATOM 1743 C C . LEU A 1 224 ? 1.833 45.25 18.203 1 50.62 224 LEU A C 1
ATOM 1745 O O . LEU A 1 224 ? 2.176 46.375 17.812 1 50.62 224 LEU A O 1
ATOM 1749 N N . GLU A 1 225 ? 0.708 44.656 17.781 1 48.88 225 GLU A N 1
ATOM 1750 C CA . GLU A 1 225 ? -0.26 45.469 17.047 1 48.88 225 GLU A CA 1
ATOM 1751 C C . GLU A 1 225 ? -1.24 46.156 18 1 48.88 225 GLU A C 1
ATOM 1753 O O . GLU A 1 225 ? -1.616 47.312 17.781 1 48.88 225 GLU A O 1
ATOM 1758 N N . MET B 1 1 ? -23.047 -16.906 4.359 1 34.59 1 MET B N 1
ATOM 1759 C CA . MET B 1 1 ? -21.625 -17.234 4.383 1 34.59 1 MET B CA 1
ATOM 1760 C C . MET B 1 1 ? -21 -17.062 3.004 1 34.59 1 MET B C 1
ATOM 1762 O O . MET B 1 1 ? -21.281 -17.828 2.082 1 34.59 1 MET B O 1
ATOM 1766 N N . SER B 1 2 ? -20.906 -15.945 2.463 1 46.34 2 SER B N 1
ATOM 1767 C CA . SER B 1 2 ? -20.609 -15.664 1.062 1 46.34 2 SER B CA 1
ATOM 1768 C C . SER B 1 2 ? -19.328 -16.375 0.609 1 46.34 2 SER B C 1
ATOM 1770 O O . SER B 1 2 ? -18.281 -16.234 1.24 1 46.34 2 SER B O 1
ATOM 1772 N N . SER B 1 3 ? -19.469 -17.578 0.125 1 55.75 3 SER B N 1
ATOM 1773 C CA . SER B 1 3 ? -18.469 -18.516 -0.368 1 55.75 3 SER B CA 1
ATOM 1774 C C . SER B 1 3 ? -17.547 -17.844 -1.385 1 55.75 3 SER B C 1
ATOM 1776 O O . SER B 1 3 ? -17.938 -16.906 -2.076 1 55.75 3 SER B O 1
ATOM 1778 N N . LEU B 1 4 ? -16.266 -17.969 -1.064 1 64.88 4 LEU B N 1
ATOM 1779 C CA . LEU B 1 4 ? -15.273 -17.531 -2.039 1 64.88 4 LEU B CA 1
ATOM 1780 C C . LEU B 1 4 ? -15.641 -18 -3.441 1 64.88 4 LEU B C 1
ATOM 1782 O O . LEU B 1 4 ? -15.82 -19.203 -3.668 1 64.88 4 LEU B O 1
ATOM 1786 N N . SER B 1 5 ? -16.203 -17.109 -4.25 1 75.12 5 SER B N 1
ATOM 1787 C CA . SER B 1 5 ? -16.562 -17.438 -5.625 1 75.12 5 SER B CA 1
ATOM 1788 C C . SER B 1 5 ? -15.391 -17.188 -6.57 1 75.12 5 SER B C 1
ATOM 1790 O O . SER B 1 5 ? -15.016 -16.047 -6.828 1 75.12 5 SER B O 1
ATOM 1792 N N . VAL B 1 6 ? -14.719 -18.281 -6.969 1 88.06 6 VAL B N 1
ATOM 1793 C CA . VAL B 1 6 ? -13.578 -18.203 -7.875 1 88.06 6 VAL B CA 1
ATOM 1794 C C . VAL B 1 6 ? -13.859 -19.016 -9.133 1 88.06 6 VAL B C 1
ATOM 1796 O O . VAL B 1 6 ? -14.289 -20.172 -9.047 1 88.06 6 VAL B O 1
ATOM 1799 N N . ASP B 1 7 ? -13.82 -18.406 -10.266 1 92.56 7 ASP B N 1
ATOM 1800 C CA . ASP B 1 7 ? -13.852 -19.094 -11.555 1 92.56 7 ASP B CA 1
ATOM 1801 C C . ASP B 1 7 ? -12.477 -19.078 -12.219 1 92.56 7 ASP B C 1
ATOM 1803 O O . ASP B 1 7 ? -11.875 -18.016 -12.391 1 92.56 7 ASP B O 1
ATOM 1807 N N . LEU B 1 8 ? -12 -20.234 -12.531 1 94.88 8 LEU B N 1
ATOM 1808 C CA . LEU B 1 8 ? -10.625 -20.359 -13.016 1 94.88 8 LEU B CA 1
ATOM 1809 C C . LEU B 1 8 ? -10.578 -21.203 -14.289 1 94.88 8 LEU B C 1
ATOM 1811 O O . LEU B 1 8 ? -11.211 -22.25 -14.375 1 94.88 8 LEU B O 1
ATOM 1815 N N . ARG B 1 9 ? -9.914 -20.672 -15.328 1 93.06 9 ARG B N 1
ATOM 1816 C CA . ARG B 1 9 ? -9.539 -21.391 -16.531 1 93.06 9 ARG B CA 1
ATOM 1817 C C . ARG B 1 9 ? -8.055 -21.219 -16.844 1 93.06 9 ARG B C 1
ATOM 1819 O O . ARG B 1 9 ? -7.527 -20.109 -16.75 1 93.06 9 ARG B O 1
ATOM 1826 N N . THR B 1 10 ? -7.371 -22.297 -17.156 1 92.38 10 THR B N 1
ATOM 1827 C CA . THR B 1 10 ? -5.945 -22.188 -17.453 1 92.38 10 THR B CA 1
ATOM 1828 C C . THR B 1 10 ? -5.664 -22.609 -18.891 1 92.38 10 THR B C 1
ATOM 1830 O O . THR B 1 10 ? -6.543 -23.141 -19.562 1 92.38 10 THR B O 1
ATOM 1833 N N . SER B 1 11 ? -4.492 -22.266 -19.344 1 88.19 11 SER B N 1
ATOM 1834 C CA . SER B 1 11 ? -4.035 -22.609 -20.688 1 88.19 11 SER B CA 1
ATOM 1835 C C . SER B 1 11 ? -4.973 -22.047 -21.75 1 88.19 11 SER B C 1
ATOM 1837 O O . SER B 1 11 ? -5.312 -22.75 -22.703 1 88.19 11 SER B O 1
ATOM 1839 N N . THR B 1 12 ? -5.438 -20.812 -21.453 1 86.56 12 THR B N 1
ATOM 1840 C CA . THR B 1 12 ? -6.414 -20.203 -22.344 1 86.56 12 THR B CA 1
ATOM 1841 C C . THR B 1 12 ? -5.719 -19.516 -23.516 1 86.56 12 THR B C 1
ATOM 1843 O O . THR B 1 12 ? -6.355 -19.188 -24.516 1 86.56 12 THR B O 1
ATOM 1846 N N . LEU B 1 13 ? -4.41 -19.297 -23.344 1 88.62 13 LEU B N 1
ATOM 1847 C CA . LEU B 1 13 ? -3.664 -18.578 -24.391 1 88.62 13 LEU B CA 1
ATOM 1848 C C . LEU B 1 13 ? -2.631 -19.5 -25.031 1 88.62 13 LEU B C 1
ATOM 1850 O O . LEU B 1 13 ? -1.602 -19.812 -24.422 1 88.62 13 LEU B O 1
ATOM 1854 N N . PRO B 1 14 ? -2.785 -19.797 -26.281 1 85.94 14 PRO B N 1
ATOM 1855 C CA . PRO B 1 14 ? -1.939 -20.797 -26.938 1 85.94 14 PRO B CA 1
ATOM 1856 C C . PRO B 1 14 ? -0.499 -20.328 -27.125 1 85.94 14 PRO B C 1
ATOM 1858 O O . PRO B 1 14 ? 0.422 -21.156 -27.156 1 85.94 14 PRO B O 1
ATOM 1861 N N . ASN B 1 15 ? -0.286 -19.078 -27.203 1 90 15 ASN B N 1
ATOM 1862 C CA . ASN B 1 15 ? 1.045 -18.562 -27.516 1 90 15 ASN B CA 1
ATOM 1863 C C . ASN B 1 15 ? 1.843 -18.297 -26.234 1 90 15 ASN B C 1
ATOM 1865 O O . ASN B 1 15 ? 3.01 -17.922 -26.297 1 90 15 ASN B O 1
ATOM 1869 N N . ALA B 1 16 ? 1.237 -18.609 -25.109 1 93 16 ALA B N 1
ATOM 1870 C CA . ALA B 1 16 ? 1.913 -18.391 -23.828 1 93 16 ALA B CA 1
ATOM 1871 C C . ALA B 1 16 ? 2.412 -19.703 -23.234 1 93 16 ALA B C 1
ATOM 1873 O O . ALA B 1 16 ? 1.851 -20.766 -23.516 1 93 16 ALA B O 1
ATOM 1874 N N . ASP B 1 17 ? 3.533 -19.672 -22.469 1 94.69 17 ASP B N 1
ATOM 1875 C CA . ASP B 1 17 ? 4.02 -20.859 -21.766 1 94.69 17 ASP B CA 1
ATOM 1876 C C . ASP B 1 17 ? 3.086 -21.25 -20.625 1 94.69 17 ASP B C 1
ATOM 1878 O O . ASP B 1 17 ? 3.031 -22.406 -20.219 1 94.69 17 ASP B O 1
ATOM 1882 N N . GLY B 1 18 ? 2.324 -20.281 -20.125 1 96.25 18 GLY B N 1
ATOM 1883 C CA . GLY B 1 18 ? 1.278 -20.453 -19.125 1 96.25 18 GLY B CA 1
ATOM 1884 C C . GLY B 1 18 ? 0.262 -19.328 -19.125 1 96.25 18 GLY B C 1
ATOM 1885 O O . GLY B 1 18 ? 0.569 -18.219 -19.547 1 96.25 18 GLY B O 1
ATOM 1886 N N . SER B 1 19 ? -0.926 -19.688 -18.719 1 97.38 19 SER B N 1
ATOM 1887 C CA . SER B 1 19 ? -1.966 -18.656 -18.672 1 97.38 19 SER B CA 1
ATOM 1888 C C . SER B 1 19 ? -3.078 -19.047 -17.703 1 97.38 19 SER B C 1
ATOM 1890 O O . SER B 1 19 ? -3.26 -20.234 -17.406 1 97.38 19 SER B O 1
ATOM 1892 N N . ALA B 1 20 ? -3.742 -18 -17.266 1 97.5 20 ALA B N 1
ATOM 1893 C CA . ALA B 1 20 ? -4.871 -18.188 -16.359 1 97.5 20 ALA B CA 1
ATOM 1894 C C . ALA B 1 20 ? -5.902 -17.078 -16.516 1 97.5 20 ALA B C 1
ATOM 1896 O O . ALA B 1 20 ? -5.543 -15.898 -16.641 1 97.5 20 ALA B O 1
ATOM 1897 N N . GLU B 1 21 ? -7.082 -17.484 -16.672 1 97.56 21 GLU B N 1
ATOM 1898 C CA . GLU B 1 21 ? -8.234 -16.594 -16.562 1 97.56 21 GLU B CA 1
ATOM 1899 C C . GLU B 1 21 ? -8.945 -16.766 -15.219 1 97.56 21 GLU B C 1
ATOM 1901 O O . GLU B 1 21 ? -9.43 -17.859 -14.906 1 97.56 21 GLU B O 1
ATOM 1906 N N . LEU B 1 22 ? -8.945 -15.719 -14.477 1 97.44 22 LEU B N 1
ATOM 1907 C CA . LEU B 1 22 ? -9.469 -15.805 -13.117 1 97.44 22 LEU B CA 1
ATOM 1908 C C . LEU B 1 22 ? -10.555 -14.758 -12.883 1 97.44 22 LEU B C 1
ATOM 1910 O O . LEU B 1 22 ? -10.391 -13.594 -13.266 1 97.44 22 LEU B O 1
ATOM 1914 N N . THR B 1 23 ? -11.672 -15.211 -12.406 1 96.75 23 THR B N 1
ATOM 1915 C CA . THR B 1 23 ? -12.695 -14.312 -11.883 1 96.75 23 THR B CA 1
ATOM 1916 C C . THR B 1 23 ? -12.812 -14.453 -10.367 1 96.75 23 THR B C 1
ATOM 1918 O O . THR B 1 23 ? -13.078 -15.539 -9.859 1 96.75 23 THR B O 1
ATOM 1921 N N . ILE B 1 24 ? -12.531 -13.461 -9.656 1 95 24 ILE B N 1
ATOM 1922 C CA . ILE B 1 24 ? -12.68 -13.391 -8.211 1 95 24 ILE B CA 1
ATOM 1923 C C . ILE B 1 24 ? -13.508 -12.172 -7.828 1 95 24 ILE B C 1
ATOM 1925 O O . ILE B 1 24 ? -13.141 -11.039 -8.164 1 95 24 ILE B O 1
ATOM 1929 N N . GLY B 1 25 ? -14.594 -12.414 -7.074 1 92.31 25 GLY B N 1
ATOM 1930 C CA . GLY B 1 25 ? -15.547 -11.328 -6.914 1 92.31 25 GLY B CA 1
ATOM 1931 C C . GLY B 1 25 ? -16.031 -10.766 -8.234 1 92.31 25 GLY B C 1
ATOM 1932 O O . GLY B 1 25 ? -16.469 -11.508 -9.109 1 92.31 25 GLY B O 1
ATOM 1933 N N . GLY B 1 26 ? -15.938 -9.438 -8.375 1 92.88 26 GLY B N 1
ATOM 1934 C CA . GLY B 1 26 ? -16.391 -8.781 -9.594 1 92.88 26 GLY B CA 1
ATOM 1935 C C . GLY B 1 26 ? -15.258 -8.469 -10.555 1 92.88 26 GLY B C 1
ATOM 1936 O O . GLY B 1 26 ? -15.461 -7.781 -11.555 1 92.88 26 GLY B O 1
ATOM 1937 N N . THR B 1 27 ? -14.062 -9.039 -10.273 1 95.81 27 THR B N 1
ATOM 1938 C CA . THR B 1 27 ? -12.906 -8.719 -11.102 1 95.81 27 THR B CA 1
ATOM 1939 C C . THR B 1 27 ? -12.5 -9.93 -11.945 1 95.81 27 THR B C 1
ATOM 1941 O O . THR B 1 27 ? -12.375 -11.039 -11.422 1 95.81 27 THR B O 1
ATOM 1944 N N . LYS B 1 28 ? -12.398 -9.734 -13.203 1 97.06 28 LYS B N 1
ATOM 1945 C CA . LYS B 1 28 ? -11.906 -10.75 -14.133 1 97.06 28 LYS B CA 1
ATOM 1946 C C . LYS B 1 28 ? -10.555 -10.352 -14.711 1 97.06 28 LYS B C 1
ATOM 1948 O O . LYS B 1 28 ? -10.375 -9.227 -15.18 1 97.06 28 LYS B O 1
ATOM 1953 N N . VAL B 1 29 ? -9.625 -11.289 -14.648 1 97.88 29 VAL B N 1
ATOM 1954 C CA . VAL B 1 29 ? -8.266 -10.984 -15.078 1 97.88 29 VAL B CA 1
ATOM 1955 C C . VAL B 1 29 ? -7.691 -12.172 -15.852 1 97.88 29 VAL B C 1
ATOM 1957 O O . VAL B 1 29 ? -8.016 -13.328 -15.555 1 97.88 29 VAL B O 1
ATOM 1960 N N . ILE B 1 30 ? -6.949 -11.844 -16.891 1 98.06 30 ILE B N 1
ATOM 1961 C CA . ILE B 1 30 ? -6.207 -12.844 -17.641 1 98.06 30 ILE B CA 1
ATOM 1962 C C . ILE B 1 30 ? -4.707 -12.594 -17.5 1 98.06 30 ILE B C 1
ATOM 1964 O O . ILE B 1 30 ? -4.234 -11.469 -17.688 1 98.06 30 ILE B O 1
ATOM 1968 N N . THR B 1 31 ? -4 -13.602 -17.109 1 98.44 31 THR B N 1
ATOM 1969 C CA . THR B 1 31 ? -2.555 -13.5 -16.953 1 98.44 31 THR B CA 1
ATOM 1970 C C . THR B 1 31 ? -1.84 -14.477 -17.875 1 98.44 31 THR B C 1
ATOM 1972 O O . THR B 1 31 ? -2.256 -15.633 -18.016 1 98.44 31 THR B O 1
ATOM 1975 N N . SER B 1 32 ? -0.814 -14 -18.516 1 98.06 32 SER B N 1
ATOM 1976 C CA . SER B 1 32 ? 0.003 -14.867 -19.359 1 98.06 32 SER B CA 1
ATOM 1977 C C . SER B 1 32 ? 1.466 -14.836 -18.938 1 98.06 32 SER B C 1
ATOM 1979 O O . SER B 1 32 ? 1.972 -13.797 -18.516 1 98.06 32 SER B O 1
ATOM 1981 N N . ILE B 1 33 ? 2.102 -15.961 -19 1 97.5 33 ILE B N 1
ATOM 1982 C CA . ILE B 1 33 ? 3.521 -16.109 -18.703 1 97.5 33 ILE B CA 1
ATOM 1983 C C . ILE B 1 33 ? 4.277 -16.5 -19.969 1 97.5 33 ILE B C 1
ATOM 1985 O O . ILE B 1 33 ? 3.898 -17.453 -20.656 1 97.5 33 ILE B O 1
ATOM 1989 N N . SER B 1 34 ? 5.266 -15.695 -20.297 1 95.25 34 SER B N 1
ATOM 1990 C CA . SER B 1 34 ? 6.227 -16.062 -21.328 1 95.25 34 SER B CA 1
ATOM 1991 C C . SER B 1 34 ? 7.617 -16.281 -20.734 1 95.25 34 SER B C 1
ATOM 1993 O O . SER B 1 34 ? 8.18 -15.391 -20.109 1 95.25 34 SER B O 1
ATOM 1995 N N . GLY B 1 35 ? 8.148 -17.422 -21 1 89.12 35 GLY B N 1
ATOM 1996 C CA . GLY B 1 35 ? 9.438 -17.797 -20.453 1 89.12 35 GLY B CA 1
ATOM 1997 C C . GLY B 1 35 ? 9.328 -18.812 -19.328 1 89.12 35 GLY B C 1
ATOM 1998 O O . GLY B 1 35 ? 8.234 -19.297 -19.016 1 89.12 35 GLY B O 1
ATOM 1999 N N . PRO B 1 36 ? 10.5 -19.125 -18.984 1 86.94 36 PRO B N 1
ATOM 2000 C CA . PRO B 1 36 ? 11.852 -18.562 -19.094 1 86.94 36 PRO B CA 1
ATOM 2001 C C . PRO B 1 36 ? 12.438 -18.703 -20.5 1 86.94 36 PRO B C 1
ATOM 2003 O O . PRO B 1 36 ? 12.297 -19.766 -21.125 1 86.94 36 PRO B O 1
ATOM 2006 N N . ILE B 1 37 ? 12.867 -17.5 -20.953 1 83.19 37 ILE B N 1
ATOM 2007 C CA . ILE B 1 37 ? 13.492 -17.484 -22.266 1 83.19 37 ILE B CA 1
ATOM 2008 C C . ILE B 1 37 ? 14.75 -16.641 -22.234 1 83.19 37 ILE B C 1
ATOM 2010 O O . ILE B 1 37 ? 14.875 -15.719 -21.422 1 83.19 37 ILE B O 1
ATOM 2014 N N . GLU B 1 38 ? 15.789 -17.031 -23.047 1 76.44 38 GLU B N 1
ATOM 2015 C CA . GLU B 1 38 ? 16.984 -16.188 -23.172 1 76.44 38 GLU B CA 1
ATOM 2016 C C . GLU B 1 38 ? 16.625 -14.812 -23.734 1 76.44 38 GLU B C 1
ATOM 2018 O O . GLU B 1 38 ? 15.906 -14.703 -24.719 1 76.44 38 GLU B O 1
ATOM 2023 N N . PRO B 1 39 ? 17.016 -13.805 -22.828 1 69.31 39 PRO B N 1
ATOM 2024 C CA . PRO B 1 39 ? 16.672 -12.469 -23.328 1 69.31 39 PRO B CA 1
ATOM 2025 C C . PRO B 1 39 ? 17.281 -12.172 -24.688 1 69.31 39 PRO B C 1
ATOM 2027 O O . PRO B 1 39 ? 18.375 -12.664 -25 1 69.31 39 PRO B O 1
ATOM 2030 N N . LYS B 1 40 ? 16.5 -11.797 -25.625 1 59.81 40 LYS B N 1
ATOM 2031 C CA . LYS B 1 40 ? 17.062 -11.398 -26.906 1 59.81 40 LYS B CA 1
ATOM 2032 C C . LYS B 1 40 ? 18.219 -10.422 -26.734 1 59.81 40 LYS B C 1
ATOM 2034 O O . LYS B 1 40 ? 18.297 -9.727 -25.719 1 59.81 40 LYS B O 1
ATOM 2039 N N . LEU B 1 41 ? 19.422 -10.57 -27.438 1 51.59 41 LEU B N 1
ATOM 2040 C CA . LEU B 1 41 ? 20.719 -9.883 -27.453 1 51.59 41 LEU B CA 1
ATOM 2041 C C . LEU B 1 41 ? 20.547 -8.406 -27.109 1 51.59 41 LEU B C 1
ATOM 2043 O O . LEU B 1 41 ? 21.516 -7.641 -27.156 1 51.59 41 LEU B O 1
ATOM 2047 N N . ARG B 1 42 ? 19.453 -7.832 -27.125 1 48.09 42 ARG B N 1
ATOM 2048 C CA . ARG B 1 42 ? 19.828 -6.43 -26.969 1 48.09 42 ARG B CA 1
ATOM 2049 C C . ARG B 1 42 ? 20.688 -6.219 -25.734 1 48.09 42 ARG B C 1
ATOM 2051 O O . ARG B 1 42 ? 20.672 -7.043 -24.812 1 48.09 42 ARG B O 1
ATOM 2058 N N . GLN B 1 43 ? 21.375 -4.957 -25.547 1 44.75 43 GLN B N 1
ATOM 2059 C CA . GLN B 1 43 ? 22.234 -4.461 -24.469 1 44.75 43 GLN B CA 1
ATOM 2060 C C . GLN B 1 43 ? 21.703 -4.867 -23.109 1 44.75 43 GLN B C 1
ATOM 2062 O O . GLN B 1 43 ? 20.75 -4.27 -22.594 1 44.75 43 GLN B O 1
ATOM 2067 N N . GLU B 1 44 ? 21.656 -6.043 -22.906 1 46.78 44 GLU B N 1
ATOM 2068 C CA . GLU B 1 44 ? 21.203 -6.559 -21.609 1 46.78 44 GLU B CA 1
ATOM 2069 C C . GLU B 1 44 ? 21.812 -5.766 -20.469 1 46.78 44 GLU B C 1
ATOM 2071 O O . GLU B 1 44 ? 23.031 -5.594 -20.391 1 46.78 44 GLU B O 1
ATOM 2076 N N . LEU B 1 45 ? 21.203 -4.77 -20.094 1 46.5 45 LEU B N 1
ATOM 2077 C CA . LEU B 1 45 ? 21.781 -4.191 -18.891 1 46.5 45 LEU B CA 1
ATOM 2078 C C . LEU B 1 45 ? 22.031 -5.27 -17.828 1 46.5 45 LEU B C 1
ATOM 2080 O O . LEU B 1 45 ? 21.188 -6.152 -17.641 1 46.5 45 LEU B O 1
ATOM 2084 N N . PRO B 1 46 ? 23.25 -5.527 -17.594 1 46.22 46 PRO B N 1
ATOM 2085 C CA . PRO B 1 46 ? 23.703 -6.465 -16.562 1 46.22 46 PRO B CA 1
ATOM 2086 C C . PRO B 1 46 ? 22.672 -6.688 -15.469 1 46.22 46 PRO B C 1
ATOM 2088 O O . PRO B 1 46 ? 22.578 -7.785 -14.914 1 46.22 46 PRO B O 1
ATOM 2091 N N . ASN B 1 47 ? 21.938 -5.676 -15.086 1 46.41 47 ASN B N 1
ATOM 2092 C CA . ASN B 1 47 ? 21.047 -5.68 -13.93 1 46.41 47 ASN B CA 1
ATOM 2093 C C . ASN B 1 47 ? 19.609 -5.996 -14.336 1 46.41 47 ASN B C 1
ATOM 2095 O O . ASN B 1 47 ? 18.672 -5.645 -13.617 1 46.41 47 ASN B O 1
ATOM 2099 N N . GLN B 1 48 ? 19.422 -6.355 -15.602 1 52.03 48 GLN B N 1
ATOM 2100 C CA . GLN B 1 48 ? 18.047 -6.566 -16.031 1 52.03 48 GLN B CA 1
ATOM 2101 C C . GLN B 1 48 ? 17.375 -7.668 -15.203 1 52.03 48 GLN B C 1
ATOM 2103 O O . GLN B 1 48 ? 17.922 -8.758 -15.062 1 52.03 48 GLN B O 1
ATOM 2108 N N . SER B 1 49 ? 16.359 -7.195 -14.508 1 59.72 49 SER B N 1
ATOM 2109 C CA . SER B 1 49 ? 15.555 -8.109 -13.711 1 59.72 49 SER B CA 1
ATOM 2110 C C . SER B 1 49 ? 15.031 -9.266 -14.555 1 59.72 49 SER B C 1
ATOM 2112 O O . SER B 1 49 ? 14.586 -9.07 -15.688 1 59.72 49 SER B O 1
ATOM 2114 N N . SER B 1 50 ? 15.312 -10.539 -14.289 1 80.5 50 SER B N 1
ATOM 2115 C CA . SER B 1 50 ? 14.82 -11.797 -14.836 1 80.5 50 SER B CA 1
ATOM 2116 C C . SER B 1 50 ? 13.297 -11.836 -14.844 1 80.5 50 SER B C 1
ATOM 2118 O O . SER B 1 50 ? 12.703 -12.766 -15.398 1 80.5 50 SER B O 1
ATOM 2120 N N . LEU B 1 51 ? 12.648 -10.617 -14.469 1 91.38 51 LEU B N 1
ATOM 2121 C CA . LEU B 1 51 ? 11.195 -10.609 -14.352 1 91.38 51 LEU B CA 1
ATOM 2122 C C . LEU B 1 51 ? 10.609 -9.336 -14.953 1 91.38 51 LEU B C 1
ATOM 2124 O O . LEU B 1 51 ? 10.93 -8.227 -14.508 1 91.38 51 LEU B O 1
ATOM 2128 N N . GLU B 1 52 ? 9.922 -9.469 -16.094 1 93.12 52 GLU B N 1
ATOM 2129 C CA . GLU B 1 52 ? 9.203 -8.367 -16.719 1 93.12 52 GLU B CA 1
ATOM 2130 C C . GLU B 1 52 ? 7.699 -8.484 -16.469 1 93.12 52 GLU B C 1
ATOM 2132 O O . GLU B 1 52 ? 7.098 -9.523 -16.766 1 93.12 52 GLU B O 1
ATOM 2137 N N . ILE B 1 53 ? 7.105 -7.402 -15.969 1 95.62 53 ILE B N 1
ATOM 2138 C CA . ILE B 1 53 ? 5.68 -7.418 -15.664 1 95.62 53 ILE B CA 1
ATOM 2139 C C . ILE B 1 53 ? 4.977 -6.289 -16.422 1 95.62 53 ILE B C 1
ATOM 2141 O O . ILE B 1 53 ? 5.395 -5.129 -16.344 1 95.62 53 ILE B O 1
ATOM 2145 N N . ILE B 1 54 ? 3.951 -6.645 -17.156 1 95.12 54 ILE B N 1
ATOM 2146 C CA . ILE B 1 54 ? 3.133 -5.688 -17.906 1 95.12 54 ILE B CA 1
ATOM 2147 C C . ILE B 1 54 ? 1.676 -5.805 -17.453 1 95.12 54 ILE B C 1
ATOM 2149 O O . ILE B 1 54 ? 1.1 -6.895 -17.484 1 95.12 54 ILE B O 1
ATOM 2153 N N . VAL B 1 55 ? 1.09 -4.711 -17.031 1 95.62 55 VAL B N 1
ATOM 2154 C CA . VAL B 1 55 ? -0.316 -4.688 -16.641 1 95.62 55 VAL B CA 1
ATOM 2155 C C . VAL B 1 55 ? -1.105 -3.805 -17.609 1 95.62 55 VAL B C 1
ATOM 2157 O O . VAL B 1 55 ? -0.729 -2.658 -17.859 1 95.62 55 VAL B O 1
ATOM 2160 N N . ARG B 1 56 ? -2.154 -4.379 -18.125 1 93.88 56 ARG B N 1
ATOM 2161 C CA . ARG B 1 56 ? -3.023 -3.674 -19.062 1 93.88 56 ARG B CA 1
ATOM 2162 C C . ARG B 1 56 ? -4.418 -3.482 -18.469 1 93.88 56 ARG B C 1
ATOM 2164 O O . ARG B 1 56 ? -5.004 -4.422 -17.922 1 93.88 56 ARG B O 1
ATOM 2171 N N . PRO B 1 57 ? -4.922 -2.285 -18.672 1 89.81 57 PRO B N 1
ATOM 2172 C CA . PRO B 1 57 ? -6.242 -2.006 -18.094 1 89.81 57 PRO B CA 1
ATOM 2173 C C . PRO B 1 57 ? -7.375 -2.676 -18.875 1 89.81 57 PRO B C 1
ATOM 2175 O O . PRO B 1 57 ? -7.172 -3.123 -20 1 89.81 57 PRO B O 1
ATOM 2178 N N . ALA B 1 58 ? -8.562 -2.754 -18.219 1 83.38 58 ALA B N 1
ATOM 2179 C CA . ALA B 1 58 ? -9.75 -3.291 -18.875 1 83.38 58 ALA B CA 1
ATOM 2180 C C . ALA B 1 58 ? -10.203 -2.387 -20.016 1 83.38 58 ALA B C 1
ATOM 2182 O O . ALA B 1 58 ? -10.734 -2.863 -21.016 1 83.38 58 ALA B O 1
ATOM 2183 N N . THR B 1 59 ? -10.078 -1.117 -19.734 1 79.88 59 THR B N 1
ATOM 2184 C CA . THR B 1 59 ? -10.477 -0.148 -20.75 1 79.88 59 THR B CA 1
ATOM 2185 C C . THR B 1 59 ? -9.469 0.994 -20.844 1 79.88 59 THR B C 1
ATOM 2187 O O . THR B 1 59 ? -8.859 1.368 -19.844 1 79.88 59 THR B O 1
ATOM 2190 N N .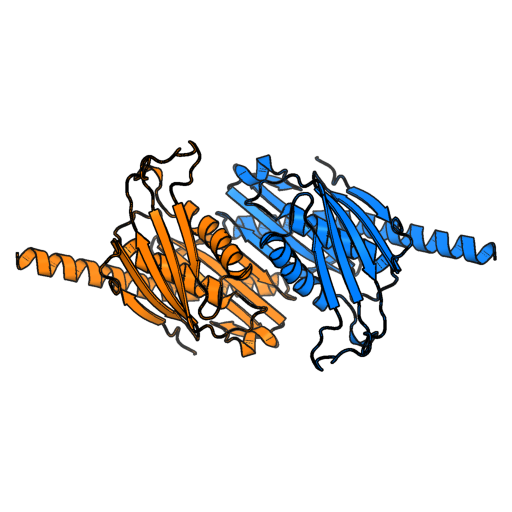 GLY B 1 60 ? -9.297 1.443 -22.016 1 78.19 60 GLY B N 1
ATOM 2191 C CA . GLY B 1 60 ? -8.492 2.643 -22.188 1 78.19 60 GLY B CA 1
ATOM 2192 C C . GLY B 1 60 ? -7.004 2.361 -22.219 1 78.19 60 GLY B C 1
ATOM 2193 O O . GLY B 1 60 ? -6.59 1.219 -22.422 1 78.19 60 GLY B O 1
ATOM 2194 N N . LEU B 1 61 ? -6.203 3.439 -22.172 1 76.44 61 LEU B N 1
ATOM 2195 C CA . LEU B 1 61 ? -4.746 3.359 -22.172 1 76.44 61 LEU B CA 1
ATOM 2196 C C . LEU B 1 61 ? -4.207 3.17 -20.766 1 76.44 61 LEU B C 1
ATOM 2198 O O . LEU B 1 61 ? -4.852 3.568 -19.797 1 76.44 61 LEU B O 1
ATOM 2202 N N . PRO B 1 62 ? -3.186 2.434 -20.75 1 73.75 62 PRO B N 1
ATOM 2203 C CA . PRO B 1 62 ? -2.574 2.283 -19.438 1 73.75 62 PRO B CA 1
ATOM 2204 C C . PRO B 1 62 ? -2.344 3.621 -18.734 1 73.75 62 PRO B C 1
ATOM 2206 O O . PRO B 1 62 ? -2.018 4.617 -19.391 1 73.75 62 PRO B O 1
ATOM 2209 N N . THR B 1 63 ? -2.764 3.596 -17.562 1 73.19 63 THR B N 1
ATOM 2210 C CA . THR B 1 63 ? -2.545 4.766 -16.719 1 73.19 63 THR B CA 1
ATOM 2211 C C . THR B 1 63 ? -1.542 4.457 -15.609 1 73.19 63 THR B C 1
ATOM 2213 O O . THR B 1 63 ? -0.848 3.438 -15.656 1 73.19 63 THR B O 1
ATOM 2216 N N . THR B 1 64 ? -1.312 5.367 -14.703 1 71.25 64 THR B N 1
ATOM 2217 C CA . THR B 1 64 ? -0.418 5.238 -13.562 1 71.25 64 THR B CA 1
ATOM 2218 C C . THR B 1 64 ? -0.901 4.141 -12.617 1 71.25 64 THR B C 1
ATOM 2220 O O . THR B 1 64 ? -0.105 3.551 -11.883 1 71.25 64 THR B O 1
ATOM 2223 N N . ARG B 1 65 ? -2.076 3.732 -12.727 1 76.19 65 ARG B N 1
ATOM 2224 C CA . ARG B 1 65 ? -2.664 2.697 -11.883 1 76.19 65 ARG B CA 1
ATOM 2225 C C . ARG B 1 65 ? -2.049 1.334 -12.18 1 76.19 65 ARG B C 1
ATOM 2227 O O . ARG B 1 65 ? -1.718 0.582 -11.266 1 76.19 65 ARG B O 1
ATOM 2234 N N . GLU B 1 66 ? -1.807 1.1 -13.391 1 86.31 66 GLU B N 1
ATOM 2235 C CA . GLU B 1 66 ? -1.257 -0.183 -13.812 1 86.31 66 GLU B CA 1
ATOM 2236 C C . GLU B 1 66 ? 0.204 -0.324 -13.398 1 86.31 66 GLU B C 1
ATOM 2238 O O . GLU B 1 66 ? 0.645 -1.412 -13.023 1 86.31 66 GLU B O 1
ATOM 2243 N N . LYS B 1 67 ? 0.863 0.748 -13.422 1 83.25 67 LYS B N 1
ATOM 2244 C CA . LYS B 1 67 ? 2.262 0.714 -13.008 1 83.25 67 LYS B CA 1
ATOM 2245 C C . LYS B 1 67 ? 2.383 0.39 -11.523 1 83.25 67 LYS B C 1
ATOM 2247 O O . LYS B 1 67 ? 3.297 -0.329 -11.109 1 83.25 67 LYS B O 1
ATOM 2252 N N . LEU B 1 68 ? 1.472 0.893 -10.844 1 82.94 68 LEU B N 1
ATOM 2253 C CA . LEU B 1 68 ? 1.45 0.587 -9.414 1 82.94 68 LEU B CA 1
ATOM 2254 C C . LEU B 1 68 ? 1.244 -0.905 -9.188 1 82.94 68 LEU B C 1
ATOM 2256 O O . LEU B 1 68 ? 1.942 -1.513 -8.367 1 82.94 68 LEU B O 1
ATOM 2260 N N . ILE B 1 69 ? 0.358 -1.402 -9.859 1 91.31 69 ILE B N 1
ATOM 2261 C CA . ILE B 1 69 ? 0.075 -2.826 -9.719 1 91.31 69 ILE B CA 1
ATOM 2262 C C . ILE B 1 69 ? 1.292 -3.639 -10.156 1 91.31 69 ILE B C 1
ATOM 2264 O O . ILE B 1 69 ? 1.632 -4.645 -9.523 1 91.31 69 ILE B O 1
ATOM 2268 N N . GLU B 1 70 ? 1.966 -3.131 -11.203 1 92.56 70 GLU B N 1
ATOM 2269 C CA . GLU B 1 70 ? 3.178 -3.799 -11.672 1 92.56 70 GLU B CA 1
ATOM 2270 C C . GLU B 1 70 ? 4.23 -3.865 -10.57 1 92.56 70 GLU B C 1
ATOM 2272 O O . GLU B 1 70 ? 4.816 -4.922 -10.328 1 92.56 70 GLU B O 1
ATOM 2277 N N . ASP B 1 71 ? 4.434 -2.818 -9.922 1 87.12 71 ASP B N 1
ATOM 2278 C CA . ASP B 1 71 ? 5.461 -2.746 -8.891 1 87.12 71 ASP B CA 1
ATOM 2279 C C . ASP B 1 71 ? 5.117 -3.646 -7.707 1 87.12 71 ASP B C 1
ATOM 2281 O O . ASP B 1 71 ? 5.996 -4.289 -7.133 1 87.12 71 ASP B O 1
ATOM 2285 N N . LYS B 1 72 ? 3.877 -3.65 -7.34 1 92.81 72 LYS B N 1
ATOM 2286 C CA . LYS B 1 72 ? 3.438 -4.488 -6.23 1 92.81 72 LYS B CA 1
ATOM 2287 C C . LYS B 1 72 ? 3.555 -5.969 -6.578 1 92.81 72 LYS B C 1
ATOM 2289 O O . LYS B 1 72 ? 4.008 -6.773 -5.762 1 92.81 72 LYS B O 1
ATOM 2294 N N . LEU B 1 73 ? 3.205 -6.254 -7.797 1 96.38 73 LEU B N 1
ATOM 2295 C CA . LEU B 1 73 ? 3.357 -7.629 -8.266 1 96.38 73 LEU B CA 1
ATOM 2296 C C . LEU B 1 73 ? 4.824 -8.039 -8.281 1 96.38 73 LEU B C 1
ATOM 2298 O O . LEU B 1 73 ? 5.164 -9.172 -7.934 1 96.38 73 LEU B O 1
ATOM 2302 N N . ARG B 1 74 ? 5.656 -7.121 -8.734 1 93.31 74 ARG B N 1
ATOM 2303 C CA . ARG B 1 74 ? 7.09 -7.402 -8.773 1 93.31 74 ARG B CA 1
ATOM 2304 C C . ARG B 1 74 ? 7.605 -7.785 -7.391 1 93.31 74 ARG B C 1
ATOM 2306 O O . ARG B 1 74 ? 8.352 -8.758 -7.242 1 93.31 74 ARG B O 1
ATOM 2313 N N . SER B 1 75 ? 7.188 -7.035 -6.457 1 91.38 75 SER B N 1
ATOM 2314 C CA . SER B 1 75 ? 7.625 -7.297 -5.086 1 91.38 75 SER B CA 1
ATOM 2315 C C . SER B 1 75 ? 7.199 -8.688 -4.629 1 91.38 75 SER B C 1
ATOM 2317 O O . SER B 1 75 ? 7.996 -9.422 -4.031 1 91.38 75 SER B O 1
ATOM 2319 N N . VAL B 1 76 ? 6.008 -9.07 -4.922 1 96.44 76 VAL B N 1
ATOM 2320 C CA . VAL B 1 76 ? 5.477 -10.359 -4.508 1 96.44 76 VAL B CA 1
ATOM 2321 C C . VAL B 1 76 ? 6.156 -11.477 -5.301 1 96.44 76 VAL B C 1
ATOM 2323 O O . VAL B 1 76 ? 6.684 -12.43 -4.715 1 96.44 76 VAL B O 1
ATOM 2326 N N . LEU B 1 77 ? 6.273 -11.344 -6.621 1 96.56 77 LEU B N 1
ATOM 2327 C CA . LEU B 1 77 ? 6.727 -12.422 -7.496 1 96.56 77 LEU B CA 1
ATOM 2328 C C . LEU B 1 77 ? 8.227 -12.641 -7.352 1 96.56 77 LEU B C 1
ATOM 2330 O O . LEU B 1 77 ? 8.703 -13.773 -7.461 1 96.56 77 LEU B O 1
ATOM 2334 N N . GLN B 1 78 ? 8.953 -11.617 -7.098 1 91.44 78 GLN B N 1
ATOM 2335 C CA . GLN B 1 78 ? 10.391 -11.75 -6.898 1 91.44 78 GLN B CA 1
ATOM 2336 C C . GLN B 1 78 ? 10.703 -12.562 -5.652 1 91.44 78 GLN B C 1
ATOM 2338 O O . GLN B 1 78 ? 11.734 -13.227 -5.578 1 91.44 78 GLN B O 1
ATOM 2343 N N . SER B 1 79 ? 9.805 -12.5 -4.75 1 92.81 79 SER B N 1
ATOM 2344 C CA . SER B 1 79 ? 10.031 -13.18 -3.479 1 92.81 79 SER B CA 1
ATOM 2345 C C . SER B 1 79 ? 9.695 -14.664 -3.582 1 92.81 79 SER B C 1
ATOM 2347 O O . SER B 1 79 ? 10.188 -15.477 -2.787 1 92.81 79 SER B O 1
ATOM 2349 N N . VAL B 1 80 ? 8.906 -15.008 -4.578 1 94.88 80 VAL B N 1
ATOM 2350 C CA . VAL B 1 80 ? 8.406 -16.375 -4.551 1 94.88 80 VAL B CA 1
ATOM 2351 C C . VAL B 1 80 ? 9.016 -17.172 -5.707 1 94.88 80 VAL B C 1
ATOM 2353 O O . VAL B 1 80 ? 9.086 -18.406 -5.656 1 94.88 80 VAL B O 1
ATOM 2356 N N . ILE B 1 81 ? 9.414 -16.516 -6.77 1 93.81 81 ILE B N 1
ATOM 2357 C CA . ILE B 1 81 ? 9.984 -17.219 -7.922 1 93.81 81 ILE B CA 1
ATOM 2358 C C . ILE B 1 81 ? 11.422 -17.625 -7.617 1 93.81 81 ILE B C 1
ATOM 2360 O O . ILE B 1 81 ? 12.203 -16.828 -7.074 1 93.81 81 ILE B O 1
ATOM 2364 N N . ILE B 1 82 ? 11.844 -18.844 -7.918 1 90.06 82 ILE B N 1
ATOM 2365 C CA . ILE B 1 82 ? 13.195 -19.344 -7.719 1 90.06 82 ILE B CA 1
ATOM 2366 C C . ILE B 1 82 ? 14.086 -18.891 -8.875 1 90.06 82 ILE B C 1
ATOM 2368 O O . ILE B 1 82 ? 14.32 -19.641 -9.82 1 90.06 82 ILE B O 1
ATOM 2372 N N . SER B 1 83 ? 14.625 -17.719 -8.773 1 80.38 83 SER B N 1
ATOM 2373 C CA . SER B 1 83 ? 15.289 -17.047 -9.883 1 80.38 83 SER B CA 1
ATOM 2374 C C . SER B 1 83 ? 16.594 -17.766 -10.258 1 80.38 83 SER B C 1
ATOM 2376 O O . SER B 1 83 ? 17.016 -17.719 -11.414 1 80.38 83 SER B O 1
ATOM 2378 N N . TYR B 1 84 ? 17.234 -18.344 -9.234 1 78.19 84 TYR B N 1
ATOM 2379 C CA . TYR B 1 84 ? 18.531 -18.953 -9.523 1 78.19 84 TYR B CA 1
ATOM 2380 C C . TYR B 1 84 ? 18.375 -20.125 -10.492 1 78.19 84 TYR B C 1
ATOM 2382 O O . TYR B 1 84 ? 19.344 -20.562 -11.109 1 78.19 84 TYR B O 1
ATOM 2390 N N . LYS B 1 85 ? 17.141 -20.719 -10.633 1 80.81 85 LYS B N 1
ATOM 2391 C CA . LYS B 1 85 ? 16.875 -21.797 -11.578 1 80.81 85 LYS B CA 1
ATOM 2392 C C . LYS B 1 85 ? 16.766 -21.266 -13.008 1 80.81 85 LYS B C 1
ATOM 2394 O O . LYS B 1 85 ? 16.766 -22.031 -13.969 1 80.81 85 LYS B O 1
ATOM 2399 N N . TYR B 1 86 ? 16.781 -19.969 -13.164 1 80.12 86 TYR B N 1
ATOM 2400 C CA . TYR B 1 86 ? 16.594 -19.359 -14.477 1 80.12 86 TYR B CA 1
ATOM 2401 C C . TYR B 1 86 ? 17.609 -18.266 -14.734 1 80.12 86 TYR B C 1
ATOM 2403 O O . TYR B 1 86 ? 17.25 -17.125 -15.031 1 80.12 86 TYR B O 1
ATOM 2411 N N . PRO B 1 87 ? 18.875 -18.766 -14.664 1 77.38 87 PRO B N 1
ATOM 2412 C CA . PRO B 1 87 ? 19.891 -17.734 -14.859 1 77.38 87 PRO B CA 1
ATOM 2413 C C . PRO B 1 87 ? 19.891 -17.156 -16.281 1 77.38 87 PRO B C 1
ATOM 2415 O O . PRO B 1 87 ? 19.719 -17.891 -17.25 1 77.38 87 PRO B O 1
ATOM 2418 N N . ARG B 1 88 ? 19.844 -15.898 -16.375 1 78.44 88 ARG B N 1
ATOM 2419 C CA . ARG B 1 88 ? 19.906 -15.172 -17.641 1 78.44 88 ARG B CA 1
ATOM 2420 C C . ARG B 1 88 ? 18.641 -15.422 -18.484 1 78.44 88 ARG B C 1
ATOM 2422 O O . ARG B 1 88 ? 18.703 -15.414 -19.719 1 78.44 88 ARG B O 1
ATOM 2429 N N . GLN B 1 89 ? 17.625 -15.836 -17.844 1 85.69 89 GLN B N 1
ATOM 2430 C CA . GLN B 1 89 ? 16.359 -16.031 -18.531 1 85.69 89 GLN B CA 1
ATOM 2431 C C . GLN B 1 89 ? 15.328 -14.977 -18.109 1 85.69 89 GLN B C 1
ATOM 2433 O O . GLN B 1 89 ? 15.391 -14.453 -17 1 85.69 89 GLN B O 1
ATOM 2438 N N . LEU B 1 90 ? 14.508 -14.734 -19.062 1 90.38 90 LEU B N 1
ATOM 2439 C CA . LEU B 1 90 ? 13.461 -13.734 -18.844 1 90.38 90 LEU B CA 1
ATOM 2440 C C . LEU B 1 90 ? 12.109 -14.406 -18.641 1 90.38 90 LEU B C 1
ATOM 2442 O O . LEU B 1 90 ? 11.75 -15.32 -19.391 1 90.38 90 LEU B O 1
ATOM 2446 N N . ILE B 1 91 ? 11.438 -14.062 -17.594 1 94.31 91 ILE B N 1
ATOM 2447 C CA . ILE B 1 91 ? 10.031 -14.391 -17.406 1 94.31 91 ILE B CA 1
ATOM 2448 C C . ILE B 1 91 ? 9.172 -13.148 -17.578 1 94.31 91 ILE B C 1
ATOM 2450 O O . ILE B 1 91 ? 9.344 -12.156 -16.875 1 94.31 91 ILE B O 1
ATOM 2454 N N . GLN B 1 92 ? 8.375 -13.188 -18.562 1 95.25 92 GLN B N 1
ATOM 2455 C CA . GLN B 1 92 ? 7.473 -12.07 -18.812 1 95.25 92 GLN B CA 1
ATOM 2456 C C . GLN B 1 92 ? 6.062 -12.391 -18.328 1 95.25 92 GLN B C 1
ATOM 2458 O O . GLN B 1 92 ? 5.484 -13.414 -18.703 1 95.25 92 GLN B O 1
ATOM 2463 N N . VAL B 1 93 ? 5.555 -11.562 -17.469 1 97.62 93 VAL B N 1
ATOM 2464 C CA . VAL B 1 93 ? 4.203 -11.68 -16.938 1 97.62 93 VAL B CA 1
ATOM 2465 C C . VAL B 1 93 ? 3.324 -10.57 -17.516 1 97.62 93 VAL B C 1
ATOM 2467 O O . VAL B 1 93 ? 3.615 -9.383 -17.328 1 97.62 93 VAL B O 1
ATOM 2470 N N . VAL B 1 94 ? 2.293 -10.953 -18.219 1 97.38 94 VAL B N 1
ATOM 2471 C CA . VAL B 1 94 ? 1.342 -9.977 -18.734 1 97.38 94 VAL B CA 1
ATOM 2472 C C . VAL B 1 94 ? -0.018 -10.172 -18.078 1 97.38 94 VAL B C 1
ATOM 2474 O O . VAL B 1 94 ? -0.602 -11.258 -18.156 1 97.38 94 VAL B O 1
ATOM 2477 N N . VAL B 1 95 ? -0.49 -9.156 -17.422 1 98 95 VAL B N 1
ATOM 2478 C CA . VAL B 1 95 ? -1.779 -9.156 -16.734 1 98 95 VAL B CA 1
ATOM 2479 C C . VAL B 1 95 ? -2.756 -8.242 -17.469 1 98 95 VAL B C 1
ATOM 2481 O O . VAL B 1 95 ? -2.492 -7.047 -17.641 1 98 95 VAL B O 1
ATOM 2484 N N . GLN B 1 96 ? -3.834 -8.812 -17.875 1 96.88 96 GLN B N 1
ATOM 2485 C CA . GLN B 1 96 ? -4.879 -8.07 -18.578 1 96.88 96 GLN B CA 1
ATOM 2486 C C . GLN B 1 96 ? -6.203 -8.148 -17.828 1 96.88 96 GLN B C 1
ATOM 2488 O O . GLN B 1 96 ? -6.812 -9.211 -17.734 1 96.88 96 GLN B O 1
ATOM 2493 N N . PHE B 1 97 ? -6.648 -6.973 -17.375 1 96.31 97 PHE B N 1
ATOM 2494 C CA . PHE B 1 97 ? -7.953 -6.941 -16.719 1 96.31 97 PHE B CA 1
ATOM 2495 C C . PHE B 1 97 ? -9.07 -6.918 -17.75 1 96.31 97 PHE B C 1
ATOM 2497 O O . PHE B 1 97 ? -9.031 -6.129 -18.703 1 96.31 97 PHE B O 1
ATOM 2504 N N . ALA B 1 98 ? -10.008 -7.801 -17.609 1 95.75 98 ALA B N 1
ATOM 2505 C CA . ALA B 1 98 ? -11.172 -7.84 -18.484 1 95.75 98 ALA B CA 1
ATOM 2506 C C . ALA B 1 98 ? -12.344 -7.074 -17.875 1 95.75 98 ALA B C 1
ATOM 2508 O O . ALA B 1 98 ? -13.141 -6.469 -18.594 1 95.75 98 ALA B O 1
ATOM 2509 N N . ARG B 1 99 ? -12.461 -7.129 -16.625 1 94.5 99 ARG B N 1
ATOM 2510 C CA . ARG B 1 99 ? -13.523 -6.465 -15.875 1 94.5 99 ARG B CA 1
ATOM 2511 C C . ARG B 1 99 ? -13.047 -6.098 -14.469 1 94.5 99 ARG B C 1
ATOM 2513 O O . ARG B 1 99 ? -12.336 -6.871 -13.828 1 94.5 99 ARG B O 1
ATOM 2520 N N . THR B 1 100 ? -13.352 -4.941 -14.094 1 91.94 100 THR B N 1
ATOM 2521 C CA . THR B 1 100 ? -13.062 -4.488 -12.742 1 91.94 100 THR B CA 1
ATOM 2522 C C . THR B 1 100 ? -14.344 -4.117 -12.008 1 91.94 100 THR B C 1
ATOM 2524 O O . THR B 1 100 ? -15.328 -3.719 -12.633 1 91.94 100 THR B O 1
ATOM 2527 N N . ASP B 1 101 ? -14.383 -4.227 -10.719 1 91.25 101 ASP B N 1
ATOM 2528 C CA . ASP B 1 101 ? -15.609 -3.982 -9.961 1 91.25 101 ASP B CA 1
ATOM 2529 C C . ASP B 1 101 ? -15.422 -2.836 -8.969 1 91.25 101 ASP 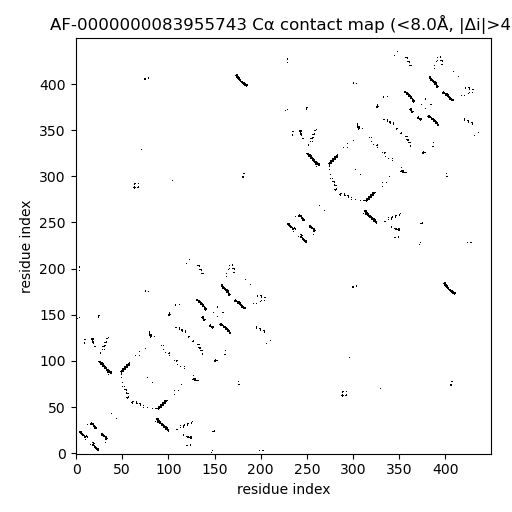B C 1
ATOM 2531 O O . ASP B 1 101 ? -16.219 -2.666 -8.047 1 91.25 101 ASP B O 1
ATOM 2535 N N . GLU B 1 102 ? -14.328 -2.158 -9 1 90 102 GLU B N 1
ATOM 2536 C CA . GLU B 1 102 ? -14.086 -1.062 -8.062 1 90 102 GLU B CA 1
ATOM 2537 C C . GLU B 1 102 ? -13.891 0.26 -8.805 1 90 102 GLU B C 1
ATOM 2539 O O . GLU B 1 102 ? -13.539 0.271 -9.984 1 90 102 GLU B O 1
ATOM 2544 N N . ALA B 1 103 ? -14.18 1.326 -8.086 1 84.94 103 ALA B N 1
ATOM 2545 C CA . ALA B 1 103 ? -14.016 2.66 -8.656 1 84.94 103 ALA B CA 1
ATOM 2546 C C . ALA B 1 103 ? -12.539 2.959 -8.93 1 84.94 103 ALA B C 1
ATOM 2548 O O . ALA B 1 103 ? -11.656 2.266 -8.43 1 84.94 103 ALA B O 1
ATOM 2549 N N . ALA B 1 104 ? -12.305 3.947 -9.68 1 76 104 ALA B N 1
ATOM 2550 C CA . ALA B 1 104 ? -10.977 4.27 -10.203 1 76 104 ALA B CA 1
ATOM 2551 C C . ALA B 1 104 ? -10.016 4.633 -9.07 1 76 104 ALA B C 1
ATOM 2553 O O . ALA B 1 104 ? -8.797 4.512 -9.219 1 76 104 ALA B O 1
ATOM 2554 N N . GLU B 1 105 ? -10.609 5.039 -7.98 1 77.94 105 GLU B N 1
ATOM 2555 C CA . GLU B 1 105 ? -9.766 5.473 -6.871 1 77.94 105 GLU B CA 1
ATOM 2556 C C . GLU B 1 105 ? -9.266 4.281 -6.062 1 77.94 105 GLU B C 1
ATOM 2558 O O . GLU B 1 105 ? -8.367 4.43 -5.227 1 77.94 105 GLU B O 1
ATOM 2563 N N . PHE B 1 106 ? -9.867 3.129 -6.426 1 85.06 106 PHE B N 1
ATOM 2564 C CA . PHE B 1 106 ? -9.477 1.911 -5.73 1 85.06 106 PHE B CA 1
ATOM 2565 C C . PHE B 1 106 ? -8.734 0.964 -6.668 1 85.06 106 PHE B C 1
ATOM 2567 O O . PHE B 1 106 ? -8.953 0.997 -7.883 1 85.06 106 PHE B O 1
ATOM 2574 N N . ASN B 1 107 ? -7.84 0.177 -6.121 1 88.81 107 ASN B N 1
ATOM 2575 C CA . ASN B 1 107 ? -7.141 -0.82 -6.926 1 88.81 107 ASN B CA 1
ATOM 2576 C C . ASN B 1 107 ? -6.895 -2.104 -6.137 1 88.81 107 ASN B C 1
ATOM 2578 O O . ASN B 1 107 ? -6.098 -2.947 -6.551 1 88.81 107 ASN B O 1
ATOM 2582 N N . VAL B 1 108 ? -7.535 -2.225 -5.047 1 95.19 108 VAL B N 1
ATOM 2583 C CA . VAL B 1 108 ? -7.234 -3.303 -4.113 1 95.19 108 VAL B CA 1
ATOM 2584 C C . VAL B 1 108 ? -7.777 -4.625 -4.66 1 95.19 108 VAL B C 1
ATOM 2586 O O . VAL B 1 108 ? -7.105 -5.656 -4.574 1 95.19 108 VAL B O 1
ATOM 2589 N N . ASN B 1 109 ? -8.938 -4.617 -5.238 1 96.12 109 ASN B N 1
ATOM 2590 C CA . ASN B 1 109 ? -9.5 -5.836 -5.809 1 96.12 109 ASN B CA 1
ATOM 2591 C C . ASN B 1 109 ? -8.758 -6.262 -7.074 1 96.12 109 ASN B C 1
ATOM 2593 O O . ASN B 1 109 ? -8.586 -7.453 -7.32 1 96.12 109 ASN B O 1
ATOM 2597 N N . GLU B 1 110 ? -8.375 -5.281 -7.844 1 95.69 110 GLU B N 1
ATOM 2598 C CA . GLU B 1 110 ? -7.566 -5.582 -9.023 1 95.69 110 GLU B CA 1
ATOM 2599 C C . GLU B 1 110 ? -6.238 -6.227 -8.633 1 95.69 110 GLU B C 1
ATOM 2601 O O . GLU B 1 110 ? -5.84 -7.234 -9.219 1 95.69 110 GLU B O 1
ATOM 2606 N N . LEU B 1 111 ? -5.609 -5.617 -7.676 1 96.88 111 LEU B N 1
ATOM 2607 C CA . LEU B 1 111 ? -4.34 -6.156 -7.211 1 96.88 111 LEU B CA 1
ATOM 2608 C C . LEU B 1 111 ? -4.512 -7.574 -6.68 1 96.88 111 LEU B C 1
ATOM 2610 O O . LEU B 1 111 ? -3.713 -8.461 -6.988 1 96.88 111 LEU B O 1
ATOM 2614 N N . ASN B 1 112 ? -5.543 -7.758 -5.926 1 97.69 112 ASN B N 1
ATOM 2615 C CA . ASN B 1 112 ? -5.867 -9.078 -5.391 1 97.69 112 ASN B CA 1
ATOM 2616 C C . ASN B 1 112 ? -6.043 -10.102 -6.504 1 97.69 112 ASN B C 1
ATOM 2618 O O . ASN B 1 112 ? -5.461 -11.188 -6.453 1 97.69 112 ASN B O 1
ATOM 2622 N N . ALA B 1 113 ? -6.844 -9.773 -7.484 1 97.56 113 ALA B N 1
ATOM 2623 C CA . ALA B 1 113 ? -7.098 -10.664 -8.617 1 97.56 113 ALA B CA 1
ATOM 2624 C C . ALA B 1 113 ? -5.809 -10.961 -9.375 1 97.56 113 ALA B C 1
ATOM 2626 O O . ALA B 1 113 ? -5.555 -12.109 -9.758 1 97.56 113 ALA B O 1
ATOM 2627 N N . ALA B 1 114 ? -5.035 -9.938 -9.57 1 98.25 114 ALA B N 1
ATOM 2628 C CA . ALA B 1 114 ? -3.787 -10.086 -10.312 1 98.25 114 ALA B CA 1
ATOM 2629 C C . ALA B 1 114 ? -2.828 -11.031 -9.594 1 98.25 114 ALA B C 1
ATOM 2631 O O . ALA B 1 114 ? -2.242 -11.914 -10.211 1 98.25 114 ALA B O 1
ATOM 2632 N N . ILE B 1 115 ? -2.67 -10.844 -8.281 1 98.62 115 ILE B N 1
ATOM 2633 C CA . ILE B 1 115 ? -1.771 -11.672 -7.488 1 98.62 115 ILE B CA 1
ATOM 2634 C C . ILE B 1 115 ? -2.186 -13.141 -7.609 1 98.62 115 ILE B C 1
ATOM 2636 O O . ILE B 1 115 ? -1.361 -14 -7.926 1 98.62 115 ILE B O 1
ATOM 2640 N N . ASN B 1 116 ? -3.4 -13.398 -7.41 1 98.38 116 ASN B N 1
ATOM 2641 C CA . ASN B 1 116 ? -3.893 -14.766 -7.43 1 98.38 116 ASN B CA 1
ATOM 2642 C C . ASN B 1 116 ? -3.814 -15.375 -8.828 1 98.38 116 ASN B C 1
ATOM 2644 O O . ASN B 1 116 ? -3.467 -16.547 -8.984 1 98.38 116 ASN B O 1
ATOM 2648 N N . SER B 1 117 ? -4.16 -14.578 -9.82 1 98.38 117 SER B N 1
ATOM 2649 C CA . SER B 1 117 ? -4.078 -15.047 -11.203 1 98.38 117 SER B CA 1
ATOM 2650 C C . SER B 1 117 ? -2.646 -15.406 -11.578 1 98.38 117 SER B C 1
ATOM 2652 O O . SER B 1 117 ? -2.414 -16.391 -12.289 1 98.38 117 SER B O 1
ATOM 2654 N N . CYS B 1 118 ? -1.7 -14.641 -11.133 1 98.56 118 CYS B N 1
ATOM 2655 C CA . CYS B 1 118 ? -0.29 -14.898 -11.406 1 98.56 118 CYS B CA 1
ATOM 2656 C C . CYS B 1 118 ? 0.126 -16.266 -10.875 1 98.56 118 CYS B C 1
ATOM 2658 O O . CYS B 1 118 ? 0.89 -16.984 -11.531 1 98.56 118 CYS B O 1
ATOM 2660 N N . TYR B 1 119 ? -0.404 -16.641 -9.734 1 98.31 119 TYR B N 1
ATOM 2661 C CA . TYR B 1 119 ? -0.068 -17.953 -9.188 1 98.31 119 TYR B CA 1
ATOM 2662 C C . TYR B 1 119 ? -0.436 -19.047 -10.172 1 98.31 119 TYR B C 1
ATOM 2664 O O . TYR B 1 119 ? 0.409 -19.875 -10.531 1 98.31 119 TYR B O 1
ATOM 2672 N N . PHE B 1 120 ? -1.636 -19.031 -10.602 1 97.62 120 PHE B N 1
ATOM 2673 C CA . PHE B 1 120 ? -2.137 -20.078 -11.469 1 97.62 120 PHE B CA 1
ATOM 2674 C C . PHE B 1 120 ? -1.394 -20.094 -12.805 1 97.62 120 PHE B C 1
ATOM 2676 O O . PHE B 1 120 ? -1.059 -21.156 -13.328 1 97.62 120 PHE B O 1
ATOM 2683 N N . ALA B 1 121 ? -1.142 -18.875 -13.312 1 97.81 121 ALA B N 1
ATOM 2684 C CA . ALA B 1 121 ? -0.452 -18.781 -14.602 1 97.81 121 ALA B CA 1
ATOM 2685 C C . ALA B 1 121 ? 0.978 -19.312 -14.492 1 97.81 121 ALA B C 1
ATOM 2687 O O . ALA B 1 121 ? 1.472 -19.969 -15.406 1 97.81 121 ALA B O 1
ATOM 2688 N N . LEU B 1 122 ? 1.65 -19.016 -13.391 1 97.12 122 LEU B N 1
ATOM 2689 C CA . LEU B 1 122 ? 3.016 -19.484 -13.172 1 97.12 122 LEU B CA 1
ATOM 2690 C C . LEU B 1 122 ? 3.062 -21 -13.07 1 97.12 122 LEU B C 1
ATOM 2692 O O . LEU B 1 122 ? 3.947 -21.641 -13.641 1 97.12 122 LEU B O 1
ATOM 2696 N N . ILE B 1 123 ? 2.088 -21.547 -12.352 1 96 123 ILE B N 1
ATOM 2697 C CA . ILE B 1 123 ? 1.995 -23 -12.211 1 96 123 ILE B CA 1
ATOM 2698 C C . ILE B 1 123 ? 1.715 -23.625 -13.57 1 96 123 ILE B C 1
ATOM 2700 O O . ILE B 1 123 ? 2.316 -24.641 -13.922 1 96 123 ILE B O 1
ATOM 2704 N N . ASP B 1 124 ? 0.819 -22.984 -14.297 1 94.88 124 ASP B N 1
ATOM 2705 C CA . ASP B 1 124 ? 0.505 -23.469 -15.633 1 94.88 124 ASP B CA 1
ATOM 2706 C C . ASP B 1 124 ? 1.748 -23.484 -16.531 1 94.88 124 ASP B C 1
ATOM 2708 O O . ASP B 1 124 ? 1.888 -24.344 -17.406 1 94.88 124 ASP B O 1
ATOM 2712 N N . ALA B 1 125 ? 2.678 -22.562 -16.297 1 94.25 125 ALA B N 1
ATOM 2713 C CA . ALA B 1 125 ? 3.898 -22.422 -17.094 1 94.25 125 ALA B CA 1
ATOM 2714 C C . ALA B 1 125 ? 5.02 -23.297 -16.531 1 94.25 125 ALA B C 1
ATOM 2716 O O . ALA B 1 125 ? 6.145 -23.281 -17.031 1 94.25 125 ALA B O 1
ATOM 2717 N N . ASP B 1 126 ? 4.773 -23.984 -15.406 1 93.19 126 ASP B N 1
ATOM 2718 C CA . ASP B 1 126 ? 5.742 -24.828 -14.727 1 93.19 126 ASP B CA 1
ATOM 2719 C C . ASP B 1 126 ? 6.922 -24.031 -14.203 1 93.19 126 ASP B C 1
ATOM 2721 O O . ASP B 1 126 ? 8.07 -24.469 -14.266 1 93.19 126 ASP B O 1
ATOM 2725 N N . VAL B 1 127 ? 6.672 -22.812 -13.859 1 93.69 127 VAL B N 1
ATOM 2726 C CA . VAL B 1 127 ? 7.695 -21.984 -13.234 1 93.69 127 VAL B CA 1
ATOM 2727 C C . VAL B 1 127 ? 7.883 -22.406 -11.773 1 93.69 127 VAL B C 1
ATOM 2729 O O . VAL B 1 127 ? 6.906 -22.578 -11.047 1 93.69 127 VAL B O 1
ATOM 2732 N N . ALA B 1 128 ? 9.094 -22.578 -11.352 1 93.88 128 ALA B N 1
ATOM 2733 C CA . ALA B 1 128 ? 9.398 -23.047 -10 1 93.88 128 ALA B CA 1
ATOM 2734 C C . ALA B 1 128 ? 9.195 -21.938 -8.977 1 93.88 128 ALA B C 1
ATOM 2736 O O . ALA B 1 128 ? 9.688 -20.828 -9.156 1 93.88 128 ALA B O 1
ATOM 2737 N N . LEU B 1 129 ? 8.461 -22.297 -7.914 1 95.19 129 LEU B N 1
ATOM 2738 C CA . LEU B 1 129 ? 8.188 -21.359 -6.824 1 95.19 129 LEU B CA 1
ATOM 2739 C C . LEU B 1 129 ? 8.711 -21.906 -5.496 1 95.19 129 LEU B C 1
ATOM 2741 O O . LEU B 1 129 ? 8.711 -23.125 -5.281 1 95.19 129 LEU B O 1
ATOM 2745 N N . TYR B 1 130 ? 9.102 -21.016 -4.594 1 93.69 130 TYR B N 1
ATOM 2746 C CA . TYR B 1 130 ? 9.516 -21.406 -3.254 1 93.69 130 TYR B CA 1
ATOM 2747 C C . TYR B 1 130 ? 8.336 -21.938 -2.447 1 93.69 130 TYR B C 1
ATOM 2749 O O . TYR B 1 130 ? 8.5 -22.828 -1.601 1 93.69 130 TYR B O 1
ATOM 2757 N N . SER B 1 131 ? 7.211 -21.375 -2.666 1 94.44 131 SER B N 1
ATOM 2758 C CA . SER B 1 131 ? 5.977 -21.672 -1.944 1 94.44 131 SER B CA 1
ATOM 2759 C C . SER B 1 131 ? 4.754 -21.172 -2.707 1 94.44 131 SER B C 1
ATOM 2761 O O . SER B 1 131 ? 4.875 -20.359 -3.623 1 94.44 131 SER B O 1
ATOM 2763 N N . SER B 1 132 ? 3.65 -21.828 -2.396 1 97.06 132 SER B N 1
ATOM 2764 C CA . SER B 1 132 ? 2.4 -21.234 -2.861 1 97.06 132 SER B CA 1
ATOM 2765 C C . SER B 1 132 ? 2.156 -19.875 -2.209 1 97.06 132 SER B C 1
ATOM 2767 O O . SER B 1 132 ? 2.775 -19.547 -1.194 1 97.06 132 SER B O 1
ATOM 2769 N N . PHE B 1 133 ? 1.364 -19.078 -2.812 1 98.38 133 PHE B N 1
ATOM 2770 C CA . PHE B 1 133 ? 0.966 -17.781 -2.25 1 98.38 133 PHE B CA 1
ATOM 2771 C C . PHE B 1 133 ? -0.462 -17.438 -2.654 1 98.38 133 PHE B C 1
ATOM 2773 O O . PHE B 1 133 ? -0.958 -17.922 -3.676 1 98.38 133 PHE B O 1
ATOM 2780 N N . ALA B 1 134 ? -1.082 -16.688 -1.885 1 98.25 134 ALA B N 1
ATOM 2781 C CA . ALA B 1 134 ? -2.436 -16.219 -2.156 1 98.25 134 ALA B CA 1
ATOM 2782 C C . ALA B 1 134 ? -2.709 -14.898 -1.427 1 98.25 134 ALA B C 1
ATOM 2784 O O . ALA B 1 134 ? -2.111 -14.625 -0.384 1 98.25 134 ALA B O 1
ATOM 2785 N N . SER B 1 135 ? -3.543 -14.102 -1.982 1 98.5 135 SER B N 1
ATOM 2786 C CA . SER B 1 135 ? -3.947 -12.844 -1.36 1 98.5 135 SER B CA 1
ATOM 2787 C C . SER B 1 135 ? -5.461 -12.773 -1.201 1 98.5 135 SER B C 1
ATOM 2789 O O . SER B 1 135 ? -6.203 -13.406 -1.956 1 98.5 135 SER B O 1
ATOM 2791 N N . VAL B 1 136 ? -5.879 -12.055 -0.228 1 98 136 VAL B N 1
ATOM 2792 C CA . VAL B 1 136 ? -7.297 -11.812 0.012 1 98 136 VAL B CA 1
ATOM 2793 C C . VAL B 1 136 ? -7.516 -10.359 0.416 1 98 136 VAL B C 1
ATOM 2795 O O . VAL B 1 136 ? -6.578 -9.672 0.835 1 98 136 VAL B O 1
ATOM 2798 N N . VAL B 1 137 ? -8.742 -9.891 0.226 1 97.88 137 VAL B N 1
ATOM 2799 C CA . VAL B 1 137 ? -9.133 -8.547 0.645 1 97.88 137 VAL B CA 1
ATOM 2800 C C . VAL B 1 137 ? -10.227 -8.633 1.71 1 97.88 137 VAL B C 1
ATOM 2802 O O . VAL B 1 137 ? -11.172 -9.414 1.576 1 97.88 137 VAL B O 1
ATOM 2805 N N . VAL B 1 138 ? -10.031 -7.918 2.773 1 98.25 138 VAL B N 1
ATOM 2806 C CA . VAL B 1 138 ? -11.008 -7.824 3.854 1 98.25 138 VAL B CA 1
ATOM 2807 C C . VAL B 1 138 ? -11.289 -6.359 4.168 1 98.25 138 VAL B C 1
ATOM 2809 O O . VAL B 1 138 ? -10.375 -5.535 4.219 1 98.25 138 VAL B O 1
ATOM 2812 N N . ALA B 1 139 ? -12.547 -6.004 4.305 1 98.25 139 ALA B N 1
ATOM 2813 C CA . ALA B 1 139 ? -12.938 -4.645 4.676 1 98.25 139 ALA B CA 1
ATOM 2814 C C . ALA B 1 139 ? -13.617 -4.625 6.043 1 98.25 139 ALA B C 1
ATOM 2816 O O . ALA B 1 139 ? -1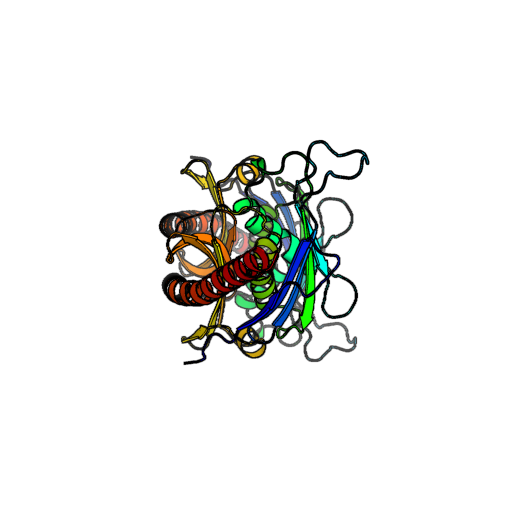4.18 -5.633 6.48 1 98.25 139 ALA B O 1
ATOM 2817 N N . ILE B 1 140 ? -13.461 -3.533 6.707 1 98.31 140 ILE B N 1
ATOM 2818 C CA . ILE B 1 140 ? -14.242 -3.262 7.906 1 98.31 140 ILE B CA 1
ATOM 2819 C C . ILE B 1 140 ? -15.312 -2.221 7.598 1 98.31 140 ILE B C 1
ATOM 2821 O O . ILE B 1 140 ? -15 -1.09 7.223 1 98.31 140 ILE B O 1
ATOM 2825 N N . ASN B 1 141 ? -16.484 -2.586 7.684 1 96.5 141 ASN B N 1
ATOM 2826 C CA . ASN B 1 141 ? -17.641 -1.728 7.41 1 96.5 141 ASN B CA 1
ATOM 2827 C C . ASN B 1 141 ? -18.656 -1.783 8.539 1 96.5 141 ASN B C 1
ATOM 2829 O O . ASN B 1 141 ? -19.234 -2.842 8.812 1 96.5 141 ASN B O 1
ATOM 2833 N N . LEU B 1 142 ? -18.906 -0.627 9.164 1 92.56 142 LEU B N 1
ATOM 2834 C CA . LEU B 1 142 ? -19.812 -0.517 10.305 1 92.56 142 LEU B CA 1
ATOM 2835 C C . LEU B 1 142 ? -19.453 -1.534 11.383 1 92.56 142 LEU B C 1
ATOM 2837 O O . LEU B 1 142 ? -20.328 -2.246 11.883 1 92.56 142 LEU B O 1
ATOM 2841 N N . GLY B 1 143 ? -18.188 -1.797 11.516 1 90.38 143 GLY B N 1
ATOM 2842 C CA . GLY B 1 143 ? -17.688 -2.645 12.586 1 90.38 143 GLY B CA 1
ATOM 2843 C C . GLY B 1 143 ? -17.625 -4.113 12.203 1 90.38 143 GLY B C 1
ATOM 2844 O O . GLY B 1 143 ? -17.125 -4.938 12.977 1 90.38 143 GLY B O 1
ATOM 2845 N N . ASN B 1 144 ? -18.047 -4.441 10.992 1 95.5 144 ASN B N 1
ATOM 2846 C CA . ASN B 1 144 ? -18.078 -5.836 10.562 1 95.5 144 ASN B CA 1
ATOM 2847 C C . ASN B 1 144 ? -16.953 -6.133 9.555 1 95.5 144 ASN B C 1
ATOM 2849 O O . ASN B 1 144 ? -16.625 -5.281 8.734 1 95.5 144 ASN B O 1
ATOM 2853 N N . LEU B 1 145 ? -16.469 -7.371 9.703 1 97.25 145 LEU B N 1
ATOM 2854 C CA . LEU B 1 145 ? -15.508 -7.844 8.703 1 97.25 145 LEU B CA 1
ATOM 2855 C C . LEU B 1 145 ? -16.234 -8.367 7.465 1 97.25 145 LEU B C 1
ATOM 2857 O O . LEU B 1 145 ? -17.125 -9.211 7.57 1 97.25 145 LEU B O 1
ATOM 2861 N N . ILE B 1 146 ? -15.883 -7.828 6.367 1 97 146 ILE B N 1
ATOM 2862 C CA . ILE B 1 146 ? -16.469 -8.258 5.105 1 97 146 ILE B CA 1
ATOM 2863 C C . ILE B 1 146 ? -15.398 -8.875 4.215 1 97 146 ILE B C 1
ATOM 2865 O O . ILE B 1 146 ? -14.445 -8.195 3.83 1 97 146 ILE B O 1
ATOM 2869 N N . ARG B 1 147 ? -15.594 -10.141 3.908 1 95.75 147 ARG B N 1
ATOM 2870 C CA . ARG B 1 147 ? -14.672 -10.828 3.006 1 95.75 147 ARG B CA 1
ATOM 2871 C C . ARG B 1 147 ? -14.992 -10.508 1.551 1 95.75 147 ARG B C 1
ATOM 2873 O O . ARG B 1 147 ? -16.156 -10.336 1.186 1 95.75 147 ARG B O 1
ATOM 2880 N N . GLU B 1 148 ? -13.984 -10.391 0.775 1 94.19 148 GLU B N 1
ATOM 2881 C CA . GLU B 1 148 ? -14.133 -10.125 -0.653 1 94.19 148 GLU B CA 1
ATOM 2882 C C . GLU B 1 148 ? -15.102 -8.969 -0.903 1 94.19 148 GLU B C 1
ATOM 2884 O O . GLU B 1 148 ? -16.094 -9.125 -1.616 1 94.19 148 GLU B O 1
ATOM 2889 N N . PRO B 1 149 ? -14.766 -7.832 -0.36 1 96.31 149 PRO B N 1
ATOM 2890 C CA . PRO B 1 149 ? -15.68 -6.695 -0.516 1 96.31 149 PRO B CA 1
ATOM 2891 C C . PRO B 1 149 ? -15.828 -6.254 -1.97 1 96.31 149 PRO B C 1
ATOM 2893 O O . PRO B 1 149 ? -14.836 -6.207 -2.709 1 96.31 149 PRO B O 1
ATOM 2896 N N . SER B 1 150 ? -17.078 -5.934 -2.359 1 94.94 150 SER B N 1
ATOM 2897 C CA . SER B 1 150 ? -17.328 -5.34 -3.668 1 94.94 150 SER B CA 1
ATOM 2898 C C . SER B 1 150 ? -16.922 -3.871 -3.693 1 94.94 150 SER B C 1
ATOM 2900 O O . SER B 1 150 ? -16.625 -3.285 -2.648 1 94.94 150 SER B O 1
ATOM 2902 N N . GLY B 1 151 ? -16.875 -3.352 -4.871 1 94.75 151 GLY B N 1
ATOM 2903 C CA . GLY B 1 151 ? -16.516 -1.95 -5.02 1 94.75 151 GLY B CA 1
ATOM 2904 C C . GLY B 1 151 ? -17.375 -1.019 -4.188 1 94.75 151 GLY B C 1
ATOM 2905 O O . GLY B 1 151 ? -16.859 -0.083 -3.568 1 94.75 151 GLY B O 1
ATOM 2906 N N . ASP B 1 152 ? -18.656 -1.287 -4.176 1 94.62 152 ASP B N 1
ATOM 2907 C CA . ASP B 1 152 ? -19.578 -0.447 -3.416 1 94.62 152 ASP B CA 1
ATOM 2908 C C . ASP B 1 152 ? -19.266 -0.519 -1.92 1 94.62 152 ASP B C 1
ATOM 2910 O O . ASP B 1 152 ? -19.391 0.482 -1.209 1 94.62 152 ASP B O 1
ATOM 2914 N N . VAL B 1 153 ? -18.844 -1.717 -1.46 1 95.5 153 VAL B N 1
ATOM 2915 C CA . VAL B 1 153 ? -18.5 -1.9 -0.052 1 95.5 153 VAL B CA 1
ATOM 2916 C C . VAL B 1 153 ? -17.219 -1.153 0.269 1 95.5 153 VAL B C 1
ATOM 2918 O O . VAL B 1 153 ? -17.109 -0.506 1.312 1 95.5 153 VAL B O 1
ATOM 2921 N N . LEU B 1 154 ? -16.25 -1.194 -0.62 1 95.5 154 LEU B N 1
ATOM 2922 C CA . LEU B 1 154 ? -14.992 -0.476 -0.422 1 95.5 154 LEU B CA 1
ATOM 2923 C C . LEU B 1 154 ? -15.242 1.017 -0.24 1 95.5 154 LEU B C 1
ATOM 2925 O O . LEU B 1 154 ? -14.664 1.644 0.651 1 95.5 154 LEU B O 1
ATOM 2929 N N . GLU B 1 155 ? -16.172 1.567 -0.986 1 93 155 GLU B N 1
ATOM 2930 C CA . GLU B 1 155 ? -16.438 3.002 -1.009 1 93 155 GLU B CA 1
ATOM 2931 C C . GLU B 1 155 ? -17.062 3.467 0.302 1 93 155 GLU B C 1
ATOM 2933 O O . GLU B 1 155 ? -16.953 4.637 0.673 1 93 155 GLU B O 1
ATOM 2938 N N . THR B 1 156 ? -17.703 2.568 1.022 1 94.38 156 THR B N 1
ATOM 2939 C CA . THR B 1 156 ? -18.422 2.963 2.229 1 94.38 156 THR B CA 1
ATOM 2940 C C . THR B 1 156 ? -17.766 2.373 3.471 1 94.38 156 THR B C 1
ATOM 2942 O O . THR B 1 156 ? -18.25 2.541 4.586 1 94.38 156 THR B O 1
ATOM 2945 N N . SER B 1 157 ? -16.641 1.653 3.273 1 96.56 157 SER B N 1
ATOM 2946 C CA . SER B 1 157 ? -16 0.974 4.391 1 96.56 157 SER B CA 1
ATOM 2947 C C . SER B 1 157 ? -15.133 1.936 5.199 1 96.56 157 SER B C 1
ATOM 2949 O O . SER B 1 157 ? -14.664 2.947 4.672 1 96.56 157 SER B O 1
ATOM 2951 N N . GLU B 1 158 ? -14.961 1.639 6.469 1 96.69 158 GLU B N 1
ATOM 2952 C CA . GLU B 1 158 ? -14.039 2.395 7.312 1 96.69 158 GLU B CA 1
ATOM 2953 C C . GLU B 1 158 ? -12.586 2.127 6.926 1 96.69 158 GLU B C 1
ATOM 2955 O O . GLU B 1 158 ? -11.742 3.016 7.02 1 96.69 158 GLU B O 1
ATOM 2960 N N . SER B 1 159 ? -12.359 0.851 6.531 1 97.75 159 SER B N 1
ATOM 2961 C CA . SER B 1 159 ? -11.023 0.456 6.105 1 97.75 159 SER B CA 1
ATOM 2962 C C . SER B 1 159 ? -11.062 -0.79 5.227 1 97.75 159 SER B C 1
ATOM 2964 O O . SER B 1 159 ? -12.055 -1.52 5.223 1 97.75 159 SER B O 1
ATOM 2966 N N . PHE B 1 160 ? -10.07 -1.004 4.426 1 98.19 160 PHE B N 1
ATOM 2967 C CA . PHE B 1 160 ? -9.898 -2.229 3.654 1 98.19 160 PHE B CA 1
ATOM 2968 C C . PHE B 1 160 ? -8.43 -2.652 3.637 1 98.19 160 PHE B C 1
ATOM 2970 O O . PHE B 1 160 ? -7.535 -1.817 3.787 1 98.19 160 PHE B O 1
ATOM 2977 N N . HIS B 1 161 ? -8.266 -3.93 3.457 1 98.69 161 HIS B N 1
ATOM 2978 C CA . HIS B 1 161 ? -6.961 -4.555 3.674 1 98.69 161 HIS B CA 1
ATOM 2979 C C . HIS B 1 161 ? -6.695 -5.645 2.643 1 98.69 161 HIS B C 1
ATOM 2981 O O . HIS B 1 161 ? -7.547 -6.508 2.412 1 98.69 161 HIS B O 1
ATOM 2987 N N . LEU B 1 162 ? -5.613 -5.547 1.981 1 98.62 162 LEU B N 1
ATOM 2988 C CA . LEU B 1 162 ? -5.117 -6.656 1.179 1 98.62 162 LEU B CA 1
ATOM 2989 C C . LEU B 1 162 ? -3.977 -7.375 1.893 1 98.62 162 LEU B C 1
ATOM 2991 O O . LEU B 1 162 ? -3.016 -6.742 2.332 1 98.62 162 LEU B O 1
ATOM 2995 N N . VAL B 1 163 ? -4.141 -8.68 2.039 1 98.81 163 VAL B N 1
ATOM 2996 C CA . VAL B 1 163 ? -3.139 -9.492 2.721 1 98.81 163 VAL B CA 1
ATOM 2997 C C . VAL B 1 163 ? -2.68 -10.625 1.806 1 98.81 163 VAL B C 1
ATOM 2999 O O . VAL B 1 163 ? -3.504 -11.367 1.27 1 98.81 163 VAL B O 1
ATOM 3002 N N . CYS B 1 164 ? -1.416 -10.719 1.601 1 98.75 164 CYS B N 1
ATOM 3003 C CA . CYS B 1 164 ? -0.842 -11.797 0.806 1 98.75 164 CYS B CA 1
ATOM 3004 C C . CYS B 1 164 ? 0.076 -12.672 1.652 1 98.75 164 CYS B C 1
ATOM 3006 O O . CYS B 1 164 ? 1.009 -12.172 2.283 1 98.75 164 CYS B O 1
ATOM 3008 N N . PHE B 1 165 ? -0.184 -13.961 1.655 1 98.69 165 PHE B N 1
ATOM 3009 C CA . PHE B 1 165 ? 0.606 -14.93 2.41 1 98.69 165 PHE B CA 1
ATOM 3010 C C . PHE B 1 165 ? 1.313 -15.898 1.475 1 98.69 165 PHE B C 1
ATOM 3012 O O . PHE B 1 165 ? 0.805 -16.219 0.396 1 98.69 165 PHE B O 1
ATOM 3019 N N . THR B 1 166 ? 2.471 -16.328 1.93 1 98 166 THR B N 1
ATOM 3020 C CA . THR B 1 166 ? 2.943 -17.625 1.438 1 98 166 THR B CA 1
ATOM 3021 C C . THR B 1 166 ? 2.207 -18.766 2.131 1 98 166 THR B C 1
ATOM 3023 O O . THR B 1 166 ? 1.641 -18.594 3.209 1 98 166 THR B O 1
ATOM 3026 N N . ILE B 1 167 ? 2.154 -19.812 1.464 1 96.5 167 ILE B N 1
ATOM 3027 C CA . ILE B 1 167 ? 1.499 -21 2.004 1 96.5 167 ILE B CA 1
ATOM 3028 C C . ILE B 1 167 ? 2.48 -22.172 2.02 1 96.5 167 ILE B C 1
ATOM 3030 O O . ILE B 1 167 ? 3.047 -22.531 0.984 1 96.5 167 ILE B O 1
ATOM 3034 N N . LEU B 1 168 ? 2.705 -22.688 3.176 1 91.56 168 LEU B N 1
ATOM 3035 C CA . LEU B 1 168 ? 3.568 -23.844 3.373 1 91.56 168 LEU B CA 1
ATOM 3036 C C . LEU B 1 168 ? 2.834 -24.953 4.125 1 91.56 168 LEU B C 1
ATOM 3038 O O . LEU B 1 168 ? 2.277 -24.703 5.199 1 91.56 168 LEU B O 1
ATOM 3042 N N . ASP B 1 169 ? 2.811 -26.109 3.545 1 90 169 ASP B N 1
ATOM 3043 C CA . ASP B 1 169 ? 2.15 -27.281 4.121 1 90 169 ASP B CA 1
ATOM 3044 C C . ASP B 1 169 ? 0.683 -26.984 4.422 1 90 169 ASP B C 1
ATOM 3046 O O . ASP B 1 169 ? 0.189 -27.312 5.504 1 90 169 ASP B O 1
ATOM 3050 N N . GLY B 1 170 ? 0.045 -26.266 3.57 1 91 170 GLY B N 1
ATOM 3051 C CA . GLY B 1 170 ? -1.389 -26.031 3.621 1 91 170 GLY B CA 1
ATOM 3052 C C . GLY B 1 170 ? -1.771 -24.906 4.566 1 91 170 GLY B C 1
ATOM 3053 O O . GLY B 1 170 ? -2.955 -24.609 4.73 1 91 170 GLY B O 1
ATOM 3054 N N . HIS B 1 171 ? -0.789 -24.25 5.145 1 94.38 171 HIS B N 1
ATOM 3055 C CA . HIS B 1 171 ? -1.063 -23.219 6.125 1 94.38 171 HIS B CA 1
ATOM 3056 C C . HIS B 1 171 ? -0.405 -21.891 5.73 1 94.38 171 HIS B C 1
ATOM 3058 O O . HIS B 1 171 ? 0.715 -21.891 5.215 1 94.38 171 HIS B O 1
ATOM 3064 N N . ALA B 1 172 ? -1.173 -20.828 6.008 1 95.25 172 ALA B N 1
ATOM 3065 C CA . ALA B 1 172 ? -0.542 -19.516 5.855 1 95.25 172 ALA B CA 1
ATOM 3066 C C . ALA B 1 172 ? 0.736 -19.422 6.684 1 95.25 172 ALA B C 1
ATOM 3068 O O . ALA B 1 172 ? 0.769 -19.859 7.836 1 95.25 172 ALA B O 1
ATOM 3069 N N . ASN B 1 173 ? 1.792 -18.953 6.09 1 95.75 173 ASN B N 1
ATOM 3070 C CA . ASN B 1 173 ? 3.102 -18.906 6.734 1 95.75 173 ASN B CA 1
ATOM 3071 C C . ASN B 1 173 ? 3.584 -17.484 6.918 1 95.75 173 ASN B C 1
ATOM 3073 O O . ASN B 1 173 ? 3.141 -16.781 7.832 1 95.75 173 ASN B O 1
ATOM 3077 N N . LYS B 1 174 ? 4.297 -16.922 5.965 1 97.06 174 LYS B N 1
ATOM 3078 C CA . LYS B 1 174 ? 4.785 -15.547 6.031 1 97.06 174 LYS B CA 1
ATOM 3079 C C . LYS B 1 174 ? 3.943 -14.625 5.16 1 97.06 174 LYS B C 1
ATOM 3081 O O . LYS B 1 174 ? 3.297 -15.07 4.211 1 97.06 174 LYS B O 1
ATOM 3086 N N . LEU B 1 175 ? 3.92 -13.383 5.629 1 98.5 175 LEU B N 1
ATOM 3087 C CA . LEU B 1 175 ? 3.307 -12.367 4.785 1 98.5 175 LEU B CA 1
ATOM 3088 C C . LEU B 1 175 ? 4.277 -11.898 3.705 1 98.5 175 LEU B C 1
ATOM 3090 O O . LEU B 1 175 ? 5.477 -11.773 3.953 1 98.5 175 LEU B O 1
ATOM 3094 N N . LEU B 1 176 ? 3.746 -11.641 2.531 1 98.06 176 LEU B N 1
ATOM 3095 C CA . LEU B 1 176 ? 4.516 -11.055 1.436 1 98.06 176 LEU B CA 1
ATOM 3096 C C . LEU B 1 176 ? 4.152 -9.586 1.239 1 98.06 176 LEU B C 1
ATOM 3098 O O . LEU B 1 176 ? 4.945 -8.82 0.695 1 98.06 176 LEU B O 1
ATOM 3102 N N . MET B 1 177 ? 2.906 -9.273 1.61 1 98.19 177 MET B N 1
ATOM 3103 C CA . MET B 1 177 ? 2.387 -7.922 1.432 1 98.19 177 MET B CA 1
ATOM 3104 C C . MET B 1 177 ? 1.196 -7.668 2.352 1 98.19 177 MET B C 1
ATOM 3106 O O . MET B 1 177 ? 0.375 -8.562 2.57 1 98.19 177 MET B O 1
ATOM 3110 N N . LEU B 1 178 ? 1.119 -6.527 2.889 1 98.69 178 LEU B N 1
ATOM 3111 C CA . LEU B 1 178 ? -0.024 -6.027 3.645 1 98.69 178 LEU B CA 1
ATOM 3112 C C . LEU B 1 178 ? -0.284 -4.559 3.33 1 98.69 178 LEU B C 1
ATOM 3114 O O . LEU B 1 178 ? 0.57 -3.705 3.58 1 98.69 178 LEU B O 1
ATOM 3118 N N . GLU B 1 179 ? -1.397 -4.301 2.748 1 97.5 179 GLU B N 1
ATOM 3119 C CA . GLU B 1 179 ? -1.827 -2.936 2.453 1 97.5 179 GLU B CA 1
ATOM 3120 C C . GLU B 1 179 ? -3.152 -2.613 3.137 1 97.5 179 GLU B C 1
ATOM 3122 O O . GLU B 1 179 ? -4.168 -3.256 2.865 1 97.5 179 GLU B O 1
ATOM 3127 N N . SER B 1 180 ? -3.09 -1.69 3.945 1 98.38 180 SER B N 1
ATOM 3128 C CA . SER B 1 180 ? -4.277 -1.273 4.68 1 98.38 180 SER B CA 1
ATOM 3129 C C . SER B 1 180 ? -4.523 0.225 4.531 1 98.38 180 SER B C 1
ATOM 3131 O O . SER B 1 180 ? -3.6 1.027 4.68 1 98.38 180 SER B O 1
ATOM 3133 N N . GLN B 1 181 ? -5.703 0.578 4.23 1 96.88 181 GLN B N 1
ATOM 3134 C CA . GLN B 1 181 ? -6.105 1.975 4.102 1 96.88 181 GLN B CA 1
ATOM 3135 C C . GLN B 1 181 ? -7.395 2.252 4.867 1 96.88 181 GLN B C 1
ATOM 3137 O O . GLN B 1 181 ? -8.219 1.352 5.055 1 96.88 181 GLN B O 1
ATOM 3142 N N . GLY B 1 182 ? -7.578 3.516 5.234 1 96.31 182 GLY B N 1
ATOM 3143 C CA . GLY B 1 182 ? -8.711 3.904 6.062 1 96.31 182 GLY B CA 1
ATOM 3144 C C . GLY B 1 182 ? -8.375 3.967 7.543 1 96.31 182 GLY B C 1
ATOM 3145 O O . GLY B 1 182 ? -7.203 3.893 7.922 1 96.31 182 GLY B O 1
ATOM 3146 N N . GLU B 1 183 ? -9.422 4.109 8.32 1 96.75 183 GLU B N 1
ATOM 3147 C CA . GLU B 1 183 ? -9.219 4.188 9.766 1 96.75 183 GLU B CA 1
ATOM 3148 C C . GLU B 1 183 ? -9.523 2.854 10.438 1 96.75 183 GLU B C 1
ATOM 3150 O O . GLU B 1 183 ? -10.586 2.271 10.227 1 96.75 183 GLU B O 1
ATOM 3155 N N . PHE B 1 184 ? -8.531 2.324 11.234 1 98 184 PHE B N 1
ATOM 3156 C CA . PHE B 1 184 ? -8.703 1.046 11.914 1 98 184 PHE B CA 1
ATOM 3157 C C . PHE B 1 184 ? -7.816 0.964 13.148 1 98 184 PHE B C 1
ATOM 3159 O O . PHE B 1 184 ? -6.82 1.687 13.258 1 98 184 PHE B O 1
ATOM 3166 N N . THR B 1 185 ? -8.172 0.106 14.094 1 97 185 THR B N 1
ATOM 3167 C CA . THR B 1 185 ? -7.391 -0.104 15.305 1 97 185 THR B CA 1
ATOM 3168 C C . THR B 1 185 ? -6.449 -1.294 15.141 1 97 185 THR B C 1
ATOM 3170 O O . THR B 1 185 ? -6.598 -2.084 14.203 1 97 185 THR B O 1
ATOM 3173 N N . GLU B 1 186 ? -5.5 -1.386 16.016 1 96.81 186 GLU B N 1
ATOM 3174 C CA . GLU B 1 186 ? -4.629 -2.559 16.016 1 96.81 186 GLU B CA 1
ATOM 3175 C C . GLU B 1 186 ? -5.434 -3.842 16.219 1 96.81 186 GLU B C 1
ATOM 3177 O O . GLU B 1 186 ? -5.129 -4.871 15.609 1 96.81 186 GLU B O 1
ATOM 3182 N N . GLN B 1 187 ? -6.418 -3.729 17.062 1 96.75 187 GLN B N 1
ATOM 3183 C CA . GLN B 1 187 ? -7.273 -4.887 17.297 1 96.75 187 GLN B CA 1
ATOM 3184 C C . GLN B 1 187 ? -7.984 -5.309 16.016 1 96.75 187 GLN B C 1
ATOM 3186 O O . GLN B 1 187 ? -8.078 -6.504 15.711 1 96.75 187 GLN B O 1
ATOM 3191 N N . GLU B 1 188 ? -8.492 -4.359 15.289 1 97.81 188 GLU B N 1
ATOM 3192 C CA . GLU B 1 188 ? -9.141 -4.645 14.016 1 97.81 188 GLU B CA 1
ATOM 3193 C C . GLU B 1 188 ? -8.164 -5.266 13.023 1 97.81 188 GLU B C 1
ATOM 3195 O O . GLU B 1 188 ? -8.531 -6.168 12.266 1 97.81 188 GLU B O 1
ATOM 3200 N N . LEU B 1 189 ? -6.945 -4.793 13.023 1 98.19 189 LEU B N 1
ATOM 3201 C CA . LEU B 1 189 ? -5.918 -5.355 12.148 1 98.19 189 LEU B CA 1
ATOM 3202 C C . LEU B 1 189 ? -5.676 -6.824 12.477 1 98.19 189 LEU B C 1
ATOM 3204 O O . LEU B 1 189 ? -5.535 -7.652 11.57 1 98.19 189 LEU B O 1
ATOM 3208 N N . PHE B 1 190 ? -5.652 -7.129 13.734 1 96.88 190 PHE B N 1
ATOM 3209 C CA . PHE B 1 190 ? -5.457 -8.516 14.148 1 96.88 190 PHE B CA 1
ATOM 3210 C C . PHE B 1 190 ? -6.617 -9.391 13.688 1 96.88 190 PHE B C 1
ATOM 3212 O O . PHE B 1 190 ? -6.41 -10.531 13.266 1 96.88 190 PHE B O 1
ATOM 3219 N N . MET B 1 191 ? -7.809 -8.867 13.805 1 97.75 191 MET B N 1
ATOM 3220 C CA . MET B 1 191 ? -8.977 -9.594 13.32 1 97.75 191 MET B CA 1
ATOM 3221 C C . MET B 1 191 ? -8.898 -9.836 11.82 1 97.75 191 MET B C 1
ATOM 3223 O O . MET B 1 191 ? -9.234 -10.922 11.336 1 97.75 191 MET B O 1
ATOM 3227 N N . VAL B 1 192 ? -8.406 -8.812 11.141 1 98.38 192 VAL B N 1
ATOM 3228 C CA . VAL B 1 192 ? -8.258 -8.906 9.695 1 98.38 192 VAL B CA 1
ATOM 3229 C C . VAL B 1 192 ? -7.25 -10 9.344 1 98.38 192 VAL B C 1
ATOM 3231 O O . VAL B 1 192 ? -7.5 -10.82 8.453 1 98.38 192 VAL B O 1
ATOM 3234 N N . LEU B 1 193 ? -6.141 -10.055 10.078 1 98.25 193 LEU B N 1
ATOM 3235 C CA . LEU B 1 193 ? -5.105 -11.047 9.812 1 98.25 193 LEU B CA 1
ATOM 3236 C C . LEU B 1 193 ? -5.617 -12.461 10.094 1 98.25 193 LEU B C 1
ATOM 3238 O O . LEU B 1 193 ? -5.395 -13.375 9.305 1 98.25 193 LEU B O 1
ATOM 3242 N N . SER B 1 194 ? -6.312 -12.562 11.18 1 97.62 194 SER B N 1
ATOM 3243 C CA . SER B 1 194 ? -6.875 -13.859 11.539 1 97.62 194 SER B CA 1
ATOM 3244 C C . SER B 1 194 ? -7.871 -14.344 10.492 1 97.62 194 SER B C 1
ATOM 3246 O O . SER B 1 194 ? -7.828 -15.508 10.078 1 97.62 194 SER B O 1
ATOM 3248 N N . GLU B 1 195 ? -8.758 -13.469 10.109 1 97.06 195 GLU B N 1
ATOM 3249 C CA . GLU B 1 195 ? -9.734 -13.797 9.07 1 97.06 195 GLU B CA 1
ATOM 3250 C C . GLU B 1 195 ? -9.039 -14.156 7.758 1 97.06 195 GLU B C 1
ATOM 3252 O O . GLU B 1 195 ? -9.469 -15.086 7.062 1 97.06 195 GLU B O 1
ATOM 3257 N N . SER B 1 196 ? -8.008 -13.43 7.43 1 97.88 196 SER B N 1
ATOM 3258 C CA . SER B 1 196 ? -7.297 -13.617 6.168 1 97.88 196 SER B CA 1
ATOM 3259 C C . SER B 1 196 ? -6.633 -14.992 6.109 1 97.88 196 SER B C 1
ATOM 3261 O O . SER B 1 196 ? -6.535 -15.594 5.039 1 97.88 196 SER B O 1
ATOM 3263 N N . VAL B 1 197 ? -6.176 -15.5 7.262 1 97.12 197 VAL B N 1
ATOM 3264 C CA . VAL B 1 197 ? -5.578 -16.828 7.324 1 97.12 197 VAL B CA 1
ATOM 3265 C C . VAL B 1 197 ? -6.586 -17.875 6.855 1 97.12 197 VAL B C 1
ATOM 3267 O O . VAL B 1 197 ? -6.273 -18.703 6 1 97.12 197 VAL B O 1
ATOM 3270 N N . GLY B 1 198 ? -7.797 -17.797 7.383 1 95.19 198 GLY B N 1
ATOM 3271 C CA . GLY B 1 198 ? -8.836 -18.719 6.969 1 95.19 198 GLY B CA 1
ATOM 3272 C C . GLY B 1 198 ? -9.164 -18.641 5.492 1 95.19 198 GLY B C 1
ATOM 3273 O O . GLY B 1 198 ? -9.305 -19.656 4.816 1 95.19 198 GLY B O 1
ATOM 3274 N N . GLU B 1 199 ? -9.227 -17.453 4.973 1 95.31 199 GLU B N 1
ATOM 3275 C CA . GLU B 1 199 ? -9.602 -17.219 3.58 1 95.31 199 GLU B CA 1
ATOM 3276 C C . GLU B 1 199 ? -8.508 -17.703 2.631 1 95.31 199 GLU B C 1
ATOM 3278 O O . GLU B 1 199 ? -8.805 -18.297 1.586 1 95.31 199 GLU B O 1
ATOM 3283 N N . VAL B 1 200 ? -7.281 -17.453 2.984 1 96.38 200 VAL B N 1
ATOM 3284 C CA . VAL B 1 200 ? -6.156 -17.844 2.143 1 96.38 200 VAL B CA 1
ATOM 3285 C C . VAL B 1 200 ? -6.066 -19.375 2.086 1 96.38 200 VAL B C 1
ATOM 3287 O O . VAL B 1 200 ? -5.73 -19.938 1.044 1 96.38 200 VAL B O 1
ATOM 3290 N N . GLU B 1 201 ? -6.316 -20 3.156 1 95.25 201 GLU B N 1
ATOM 3291 C CA . GLU B 1 201 ? -6.262 -21.453 3.188 1 95.25 201 GLU B CA 1
ATOM 3292 C C . GLU B 1 201 ? -7.383 -22.062 2.354 1 95.25 201 GLU B C 1
ATOM 3294 O O . GLU B 1 201 ? -7.207 -23.125 1.746 1 95.25 201 GLU B O 1
ATOM 3299 N N . LYS B 1 202 ? -8.547 -21.391 2.328 1 93.88 202 LYS B N 1
ATOM 3300 C CA . LYS B 1 202 ? -9.609 -21.812 1.416 1 93.88 202 LYS B CA 1
ATOM 3301 C C . LYS B 1 202 ? -9.164 -21.688 -0.038 1 93.88 202 LYS B C 1
ATOM 3303 O O . LYS B 1 202 ? -9.406 -22.594 -0.848 1 93.88 202 LYS B O 1
ATOM 3308 N N . LEU B 1 203 ? -8.492 -20.594 -0.375 1 95.12 203 LEU B N 1
ATOM 3309 C CA . LEU B 1 203 ? -7.973 -20.391 -1.724 1 95.12 203 LEU B CA 1
ATOM 3310 C C . LEU B 1 203 ? -6.922 -21.453 -2.061 1 95.12 203 LEU B C 1
ATOM 3312 O O . LEU B 1 203 ? -6.844 -21.906 -3.201 1 95.12 203 LEU B O 1
ATOM 3316 N N . HIS B 1 204 ? -6.168 -21.812 -1.063 1 95.25 204 HIS B N 1
ATOM 3317 C CA . HIS B 1 204 ? -5.145 -22.828 -1.266 1 95.25 204 HIS B CA 1
ATOM 3318 C C . HIS B 1 204 ? -5.766 -24.172 -1.626 1 95.25 204 HIS B C 1
ATOM 3320 O O . HIS B 1 204 ? -5.188 -24.938 -2.395 1 95.25 204 HIS B O 1
ATOM 3326 N N . SER B 1 205 ? -6.891 -24.453 -1.021 1 94.25 205 SER B N 1
ATOM 3327 C CA . SER B 1 205 ? -7.582 -25.688 -1.374 1 94.25 205 SER B CA 1
ATOM 3328 C C . SER B 1 205 ? -7.945 -25.719 -2.855 1 94.25 205 SER B C 1
ATOM 3330 O O . SER B 1 205 ? -7.871 -26.766 -3.498 1 94.25 205 SER B O 1
ATOM 3332 N N . ILE B 1 206 ? -8.32 -24.578 -3.367 1 92.81 206 ILE B N 1
ATOM 3333 C CA . ILE B 1 206 ? -8.617 -24.469 -4.793 1 92.81 206 ILE B CA 1
ATOM 3334 C C . ILE B 1 206 ? -7.332 -24.625 -5.598 1 92.81 206 ILE B C 1
ATOM 3336 O O . ILE B 1 206 ? -7.324 -25.297 -6.633 1 92.81 206 ILE B O 1
ATOM 3340 N N . GLN B 1 207 ? -6.242 -24 -5.133 1 94.81 207 GLN B N 1
ATOM 3341 C CA . GLN B 1 207 ? -4.938 -24.109 -5.777 1 94.81 207 GLN B CA 1
ATOM 3342 C C . GLN B 1 207 ? -4.496 -25.578 -5.855 1 94.81 207 GLN B C 1
ATOM 3344 O O . GLN B 1 207 ? -4.023 -26.031 -6.898 1 94.81 207 GLN B O 1
ATOM 3349 N N . ARG B 1 208 ? -4.691 -26.297 -4.777 1 93.44 208 ARG B N 1
ATOM 3350 C CA . ARG B 1 208 ? -4.293 -27.703 -4.703 1 93.44 208 ARG B CA 1
ATOM 3351 C C . ARG B 1 208 ? -5.086 -28.547 -5.691 1 93.44 208 ARG B C 1
ATOM 3353 O O . ARG B 1 208 ? -4.52 -29.391 -6.387 1 93.44 208 ARG B O 1
ATOM 3360 N N . LYS B 1 209 ? -6.359 -28.328 -5.656 1 91.5 209 LYS B N 1
ATOM 3361 C CA . LYS B 1 209 ? -7.207 -29.062 -6.598 1 91.5 209 LYS B CA 1
ATOM 3362 C C . LYS B 1 209 ? -6.773 -28.812 -8.039 1 91.5 209 LYS B C 1
ATOM 3364 O O . LYS B 1 209 ? -6.734 -29.734 -8.852 1 91.5 209 LYS B O 1
ATOM 3369 N N . PHE B 1 210 ? -6.48 -27.609 -8.305 1 89.62 210 PHE B N 1
ATOM 3370 C CA . PHE B 1 210 ? -6.008 -27.25 -9.641 1 89.62 210 PHE B CA 1
ATOM 3371 C C . PHE B 1 210 ? -4.727 -28 -9.984 1 89.62 210 PHE B C 1
ATOM 3373 O O . PHE B 1 210 ? -4.578 -28.516 -11.094 1 89.62 210 PHE B O 1
ATOM 3380 N N . ILE B 1 211 ? -3.748 -28.047 -9.102 1 89.88 211 ILE B N 1
ATOM 3381 C CA . ILE B 1 211 ? -2.465 -28.703 -9.32 1 89.88 211 ILE B CA 1
ATOM 3382 C C . ILE B 1 211 ? -2.686 -30.203 -9.539 1 89.88 211 ILE B C 1
ATOM 3384 O O . ILE B 1 211 ? -2.084 -30.797 -10.438 1 89.88 211 ILE B O 1
ATOM 3388 N N . GLU B 1 212 ? -3.545 -30.734 -8.758 1 90.19 212 GLU B N 1
ATOM 3389 C CA . GLU B 1 212 ? -3.854 -32.156 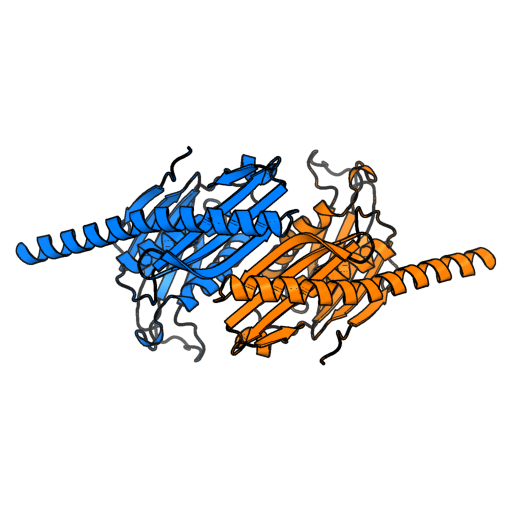-8.891 1 90.19 212 GLU B CA 1
ATOM 3390 C C . GLU B 1 212 ? -4.457 -32.469 -10.258 1 90.19 212 GLU B C 1
ATOM 3392 O O . GLU B 1 212 ? -4.094 -33.469 -10.891 1 90.19 212 GLU B O 1
ATOM 3397 N N . ASP B 1 213 ? -5.367 -31.656 -10.625 1 87.94 213 ASP B N 1
ATOM 3398 C CA . ASP B 1 213 ? -6.016 -31.828 -11.922 1 87.94 213 ASP B CA 1
ATOM 3399 C C . ASP B 1 213 ? -5.008 -31.703 -13.062 1 87.94 213 ASP B C 1
ATOM 3401 O O . ASP B 1 213 ? -5.09 -32.438 -14.055 1 87.94 213 ASP B O 1
ATOM 3405 N N . LYS B 1 214 ? -4.129 -30.812 -12.953 1 85.12 214 LYS B N 1
ATOM 3406 C CA . LYS B 1 214 ? -3.096 -30.609 -13.961 1 85.12 214 LYS B CA 1
ATOM 3407 C C . LYS B 1 214 ? -2.176 -31.828 -14.055 1 85.12 214 LYS B C 1
ATOM 3409 O O . LYS B 1 214 ? -1.828 -32.25 -15.156 1 85.12 214 LYS B O 1
ATOM 3414 N N . ILE B 1 215 ? -1.804 -32.375 -12.922 1 83.31 215 ILE B N 1
ATOM 3415 C CA . ILE B 1 215 ? -0.927 -33.531 -12.875 1 83.31 215 ILE B CA 1
ATOM 3416 C C . ILE B 1 215 ? -1.638 -34.75 -13.477 1 83.31 215 ILE B C 1
ATOM 3418 O O . ILE B 1 215 ? -1.04 -35.5 -14.242 1 83.31 215 ILE B O 1
ATOM 3422 N N . ALA B 1 216 ? -2.871 -34.844 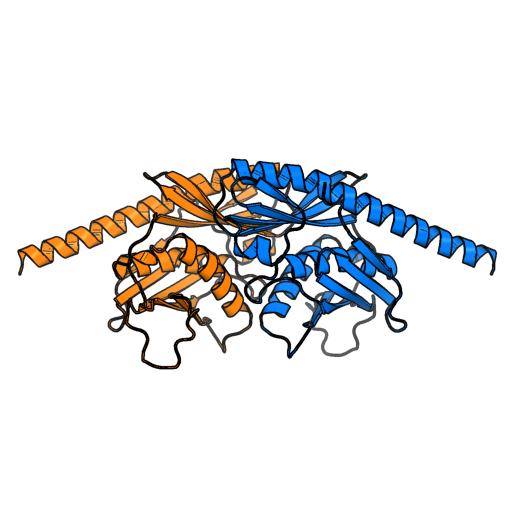-13.164 1 83.94 216 ALA B N 1
ATOM 3423 C CA . ALA B 1 216 ? -3.658 -35.969 -13.688 1 83.94 216 ALA B CA 1
ATOM 3424 C C . ALA B 1 216 ? -3.775 -35.906 -15.203 1 83.94 216 ALA B C 1
ATOM 3426 O O . ALA B 1 216 ? -3.707 -36.938 -15.891 1 83.94 216 ALA B O 1
ATOM 3427 N N . GLU B 1 217 ? -3.926 -34.75 -15.664 1 78.31 217 GLU B N 1
ATOM 3428 C CA . GLU B 1 217 ? -4.043 -34.531 -17.109 1 78.31 217 GLU B CA 1
ATOM 3429 C C . GLU B 1 217 ? -2.717 -34.812 -17.812 1 78.31 217 GLU B C 1
ATOM 3431 O O . GLU B 1 217 ? -2.695 -35.344 -18.922 1 78.31 217 GLU B O 1
ATOM 3436 N N . ASP B 1 218 ? -1.67 -34.531 -17.188 1 74.06 218 ASP B N 1
ATOM 3437 C CA . ASP B 1 218 ? -0.344 -34.75 -17.75 1 74.06 218 ASP B CA 1
ATOM 3438 C C . ASP B 1 218 ? -0.005 -36.25 -17.75 1 74.06 218 ASP B C 1
ATOM 3440 O O . ASP B 1 218 ? 0.648 -36.75 -18.672 1 74.06 218 ASP B O 1
ATOM 3444 N N . TYR B 1 219 ? -0.461 -36.938 -16.75 1 66.88 219 TYR B N 1
ATOM 3445 C CA . TYR B 1 219 ? -0.235 -38.375 -16.672 1 66.88 219 TYR B CA 1
ATOM 3446 C C . TYR B 1 219 ? -1.121 -39.125 -17.656 1 66.88 219 TYR B C 1
ATOM 3448 O O . TYR B 1 219 ? -0.705 -40.125 -18.219 1 66.88 219 TYR B O 1
ATOM 3456 N N . ILE B 1 220 ? -2.359 -38.781 -17.688 1 61.44 220 ILE B N 1
ATOM 3457 C CA . ILE B 1 220 ? -3.248 -39.438 -18.625 1 61.44 220 ILE B CA 1
ATOM 3458 C C . ILE B 1 220 ? -2.707 -39.312 -20.047 1 61.44 220 ILE B C 1
ATOM 3460 O O . ILE B 1 220 ? -2.703 -40.25 -20.812 1 61.44 220 ILE B O 1
ATOM 3464 N N . TRP B 1 221 ? -2.217 -38.188 -20.359 1 55.34 221 TRP B N 1
ATOM 3465 C CA . TRP B 1 221 ? -1.679 -37.969 -21.703 1 55.34 221 TRP B CA 1
ATOM 3466 C C . TRP B 1 221 ? -0.384 -38.75 -21.891 1 55.34 221 TRP B C 1
ATOM 3468 O O . TRP B 1 221 ? -0.138 -39.312 -22.969 1 55.34 221 TRP B O 1
ATOM 3478 N N . LYS B 1 222 ? 0.408 -38.938 -20.844 1 55.66 222 LYS B N 1
ATOM 3479 C CA . LYS B 1 222 ? 1.615 -39.75 -20.953 1 55.66 222 LYS B CA 1
ATOM 3480 C C . LYS B 1 222 ? 1.27 -41.219 -21.156 1 55.66 222 LYS B C 1
ATOM 3482 O O . LYS B 1 222 ? 1.984 -41.938 -21.859 1 55.66 222 LYS B O 1
ATOM 3487 N N . ARG B 1 223 ? 0.18 -41.656 -20.656 1 54.09 223 ARG B N 1
ATOM 3488 C CA . ARG B 1 223 ? -0.208 -43.031 -20.828 1 54.09 223 ARG B CA 1
ATOM 3489 C C . ARG B 1 223 ? -0.741 -43.281 -22.234 1 54.09 223 ARG B C 1
ATOM 3491 O O . ARG B 1 223 ? -0.606 -44.406 -22.766 1 54.09 223 ARG B O 1
ATOM 3498 N N . LEU B 1 224 ? -1.277 -42.188 -22.766 1 50.69 224 LEU B N 1
ATOM 3499 C CA . LEU B 1 224 ? -1.851 -42.375 -24.094 1 50.69 224 LEU B CA 1
ATOM 3500 C C . LEU B 1 224 ? -0.785 -42.188 -25.172 1 50.69 224 LEU B C 1
ATOM 3502 O O . LEU B 1 224 ? -1.015 -42.531 -26.344 1 50.69 224 LEU B O 1
ATOM 3506 N N . GLU B 1 225 ? 0.333 -41.562 -24.812 1 48.5 225 GLU B N 1
ATOM 3507 C CA . GLU B 1 225 ? 1.426 -41.531 -25.781 1 48.5 225 GLU B CA 1
ATOM 3508 C C . GLU B 1 225 ? 2.322 -42.781 -25.641 1 48.5 225 GLU B C 1
ATOM 3510 O O . GLU B 1 225 ? 2.787 -43.312 -26.641 1 48.5 225 GLU B O 1
#

Organism: NCBI:txid5486

Sequence (450 aa):
MSSLSVDLRTSTLPNADGSAELTIGGTKVITSISGPIEPKLRQELPNQSSLEIIVRPATGLPTTREKLIEDKLRSVLQSVIISYKYPRQLIQVVVQFARTDEAAEFNVNELNAAINSCYFALIDADVALYSSFASVVVAINLGNLIREPSGDVLETSESFHLVCFTILDGHANKLLMLESQGEFTEQELFMVLSESVGEVEKLHSIQRKFIEDKIAEDYIWKRLEMSSLSVDLRTSTLPNADGSAELTIGGTKVITSISGPIEPKLRQELPNQSSLEIIVRPATGLPTTREKLIEDKLRSVLQSVIISYKYPRQLIQVVVQFARTDEAAEFNVNELNAAINSCYFALIDADVALYSSFASVVVAINLGNLIREPSGDVLETSESFHLVCFTILDGHANKLLMLESQGEFTEQELFMVLSESVGEVEKLHSIQRKFIEDKIAEDYIWKRLE

Radius of gyration: 23.22 Å; Cα contacts (8 Å, |Δi|>4): 933; chains: 2; bounding box: 45×88×51 Å

Foldseek 3Di:
DPPFDKDKDKPPDVVALIKMWIDTQFWTKIKGKHDQDQPDPDPPPPPPDLEAEAEEELDDGDDVLRVVLRVLLCLLCVQWFPCVVRPNGHMYMYMYINGDFADPVDCQLVSQRSNLRVQRRCVSSVGDTPFRKHKWKWFAAPNDIDTRDTNVCCVRTQKMKIWMAGDDPLWGDDTSDIDMDHDDDPVVVVVVVVVGRVVGSVSVVVVVVSSVVVVVVVVVVVVVD/DPPFDKDKDKPPDVVALIKMWIDTQFWTKIKGKHDQDQPDPDPPPPPPDLEAEAEAELDDGDDVLRVVLRVLLCLLCVQWFPCVVRPNGHMYMYMYINGDFADPVDCQLVSQRSNLRVQRRCVSSVGDTPFRKHKWKWFAAPNDIDTRDTRVCCVRTQKMKMWMFGDDPLWGDDTSDIDMDHDDDPVVVVVVVVVGRVVGSVSVVVVVVSSVVVVVVVVVVVVVD

Nearest PDB structures (foldseek):
  8r1o-assembly1_D  TM=8.902E-01  e=1.386E-21  Thermochaetoides thermophila DSM 1495
  8pel-assembly1_D  TM=9.011E-01  e=2.233E-20  Thermochaetoides thermophila DSM 1495
  6d6q-assembly1_D  TM=8.332E-01  e=9.836E-20  Homo sapiens
  2ba0-assembly1_E  TM=8.460E-01  e=1.715E-19  Archaeoglobus fulgidus
  3m85-assembly1_D  TM=8.888E-01  e=1.908E-18  Archaeoglobus fulgidus

Secondary structure (DSSP, 8-state):
-----EEEEES--TTSSEEEEEEETTEEEEEEEEEEEPPPSS---TT--SEEEEEE-SSSS--HHHHHHHHHHHHHHHHHB-GGGSTT-EEEEEEEEEE--S-TT--HHHHHHHHHHHHHHHHHTT--BSSEEEEEEEEEETTEEEES--HHHHHH-SEEEEEEEEEETTEEEEEEEEEEEEEE-HHHHHHHHHHHHHHHHHHHHHHHHHHHHHHHHHHHHHHH-/-----EEEEES--TTSSEEEEEEETTEEEEEEEEEEEPPPSS---TT--SEEEEEE-SSSS--HHHHHHHHHHHHHHHHHB-GGGSTT-EEEEEEEEEE--S-TT--HHHHHHHHHHHHHHHHHTT--BSSEEEEEEEEEETTEEEES--HHHHHH-SEEEEEEEEEETTEEEEEEEEEEEEEE-HHHHHHHHHHHHHHHHHHHHHHHHHHHHHHHHHHHHHHH-

Solvent-accessible surface area (backbone atoms only — not comparable to full-atom values): 23523 Å² total; per-residue (Å²): 128,88,66,90,56,71,48,79,45,61,69,76,42,86,92,36,53,8,7,17,37,30,32,45,77,64,27,28,36,37,22,36,24,41,48,76,34,71,63,71,81,59,88,65,53,91,78,60,66,50,62,46,68,45,50,40,52,60,64,78,70,71,52,43,66,33,53,51,46,31,53,55,47,47,55,46,48,64,72,29,43,49,58,84,82,40,72,76,18,31,34,36,37,39,38,36,34,69,37,73,48,52,55,89,93,52,57,65,65,59,45,36,44,49,56,41,23,45,47,50,6,35,55,57,33,67,53,61,56,78,48,51,61,38,46,46,42,41,26,34,40,96,88,36,82,35,73,63,57,50,32,72,48,60,75,68,29,44,22,41,32,41,43,28,29,32,36,55,94,79,32,67,60,38,34,36,33,35,42,36,42,37,56,45,41,71,68,53,50,50,51,50,51,56,52,44,43,59,52,39,36,55,50,45,53,53,51,48,52,50,52,50,51,52,51,50,53,53,48,54,51,56,72,73,102,128,87,66,90,58,72,47,78,47,62,67,75,43,86,90,35,55,7,8,14,38,30,32,45,76,63,27,30,36,37,23,36,24,40,47,77,34,70,62,71,82,60,88,65,54,90,78,61,68,48,62,44,68,45,48,40,53,57,64,78,70,69,53,44,65,34,55,51,46,33,53,53,47,48,55,45,48,63,72,29,44,50,58,83,82,40,72,77,18,31,33,36,38,39,38,37,34,69,36,72,48,53,55,90,92,52,56,66,65,58,45,34,45,49,55,40,23,44,46,50,6,36,53,57,34,66,53,61,57,77,49,51,59,38,46,46,43,41,25,34,39,94,87,36,83,34,72,65,58,49,32,73,48,60,74,68,30,46,21,42,34,42,43,26,29,32,33,55,95,78,32,67,61,38,35,35,36,36,42,35,42,36,56,45,42,71,68,54,50,50,51,49,52,56,53,44,43,58,52,37,37,55,51,44,53,53,52,49,52,51,52,52,52,52,51,50,54,54,47,54,51,56,71,73,104